Protein AF-0000000077156969 (afdb_homodimer)

Secondary structure (DSSP, 8-state):
--HHHHHHHT-EEEEE--SHHHHHHHHHHHHHT-SEEEEE-S-HHHHHHHHHHHT-EEES-HHHHHTT--SEEEE-S-HHHHHHHHHHHHHTT-EEEEESS--S-HHHHHHHHHHHHHTT--EEEE-GGGG-HHHHHHHHHHHTT-S--SEEEEEEE--GGGT-TTS-GGG-GGGSTT--HHHHTTHHHHHHHHHHT--EEEEEEEEEE-TTT-SSSEEEEEEEEEETTS-EEEEEEES--SS-EEEEEEEETTEEEEEEEEEEEETTEEEEEEEEEEEETTTTS--EEEEEEEETTHHHHHHHHHHHHHHHHT---TTBHHHHHHHHHHHHHHHHHHHHTS-EE---/--HHHHHHHT-EEEEE--SHHHHHHHHHHHHHT-SEEEEE-S-HHHHHHHHHHHT-EEES-HHHHHTT--SEEEE-S-GGGHHHHHHHHHHTT-EEEEESS--S-HHHHHHHHHHHHHTT--EEEE-GGGG-HHHHHHHHHHHTT-S--SEEEEEEE--GGGT-TTS-GGG-GGGSTT--HHHHTTHHHHHHHHHHT--EEEEEEEEEE-TTT-SSSEEEEEEEEEETTS-EEEEEEES--SS-EEEEEEEETTEEEEEEEEEEEETTEEEEEEEEEEEETTTTS--EEEEEEEETTHHHHHHHHHHHHHHHHT---TTBHHHHHHHHHHHHHHHHHHHHTS-EE---

InterPro domains:
  IPR000683 Gfo/Idh/MocA-like oxidoreductase, N-terminal [PF01408] (12-127)
  IPR004104 Gfo/Idh/MocA-like oxidoreductase, C-terminal [PF02894] (158-342)
  IPR036291 NAD(P)-binding domain superfamily [SSF51735] (11-161)
  IPR051450 Gfo/Idh/MocA Oxidoreductases [PTHR43377] (8-342)

Nearest PDB structures (foldseek):
  2glx-assembly6_F  TM=8.722E-01  e=3.623E-25  Ensifer adhaerens
  3cea-assembly1_D  TM=8.019E-01  e=9.773E-25  Lactiplantibacillus plantarum WCFS1
  4hkt-assembly1_D  TM=8.150E-01  e=2.034E-23  Sinorhizobium meliloti 1021
  4n54-assembly1_C  TM=7.769E-01  e=1.043E-22  Lacticaseibacillus casei BL23
  3q2k-assembly2_L  TM=8.169E-01  e=1.821E-21  Bordetella pertussis Tohama I

Solvent-accessible surface area (backbone atoms only — not comparable to full-atom values): 35632 Å² total; per-residue (Å²): 128,60,73,64,51,56,54,43,29,66,37,30,34,32,37,36,24,64,46,76,67,24,47,50,51,51,54,47,42,51,72,61,45,39,65,46,45,35,37,26,27,84,52,60,67,54,34,52,51,48,22,67,73,69,72,42,48,64,32,70,37,68,69,65,53,46,69,74,50,28,55,34,34,36,42,42,63,59,42,88,50,36,59,66,53,49,52,57,37,47,75,47,67,20,25,35,39,30,41,63,43,69,50,89,48,68,69,62,48,51,52,51,49,52,53,31,54,74,70,72,38,54,44,34,42,54,63,40,65,76,50,29,67,50,52,47,51,50,38,54,56,50,62,70,65,76,62,81,45,55,35,37,37,39,38,38,27,30,27,50,68,66,76,44,77,90,50,69,49,86,68,40,67,50,44,31,78,94,30,18,44,60,57,68,53,40,61,57,56,42,47,52,35,60,65,63,70,56,51,67,39,34,26,34,25,46,64,41,66,41,63,92,76,17,84,59,10,37,40,30,37,44,37,41,37,35,31,70,88,62,28,37,32,44,34,41,40,30,43,30,34,48,57,82,41,36,37,37,39,36,33,39,82,40,27,36,40,34,41,40,47,47,79,43,78,54,89,95,39,55,30,32,39,24,39,35,35,35,37,23,51,92,65,70,51,53,61,49,69,48,79,38,74,44,53,59,63,50,21,53,45,50,47,51,50,49,47,53,46,18,61,77,68,69,48,80,48,95,44,25,51,69,62,49,46,54,42,47,48,51,34,51,33,30,53,50,5,36,74,69,66,39,68,28,73,61,84,131,129,61,73,66,51,55,52,43,29,67,37,32,36,33,36,36,24,65,47,76,68,24,46,50,51,52,53,45,42,51,73,62,44,38,64,45,44,35,38,23,27,84,50,61,66,54,33,53,52,48,23,67,74,67,72,42,48,64,31,69,37,68,69,67,53,48,68,73,50,28,55,33,32,37,41,43,61,62,43,87,49,36,60,65,52,49,52,56,37,47,75,48,66,20,24,35,39,31,40,63,43,70,48,89,46,68,67,62,48,52,53,51,49,52,53,31,52,75,68,73,39,53,44,33,43,54,62,40,64,76,49,29,67,51,51,47,51,51,39,56,55,50,60,72,66,77,62,82,46,56,34,38,37,40,37,39,26,30,26,51,69,66,76,43,77,92,50,69,51,85,70,39,67,51,45,32,79,94,32,17,44,62,55,66,52,41,60,58,54,42,47,52,37,60,63,62,69,57,51,68,41,34,25,34,24,45,65,40,66,42,64,93,76,18,84,59,11,38,40,31,38,45,36,43,35,34,32,71,87,62,27,37,33,42,34,42,40,30,42,30,33,48,57,79,42,36,37,38,39,36,33,40,82,40,25,35,41,35,39,41,47,48,78,42,77,54,89,93,40,54,29,33,38,25,38,35,33,36,38,22,50,94,63,73,48,54,61,48,67,48,77,40,72,45,54,60,62,49,21,53,46,51,46,52,50,50,47,51,46,17,62,76,67,69,48,80,48,93,46,25,50,69,60,49,46,54,40,48,50,52,35,51,34,30,54,50,6,38,74,70,65,38,68,29,72,61,85,130

Foldseek 3Di:
DPPLLVVLQPFAEEEEDLPPVSLLVLVLSVVSNHNHYEYEDCDPVSQVVSCVVRVYHYDNDLLVRCVVLGQEYEYDDDQQCQLVSLVSNVVSVHAYEYEPPSHQDLVSLVVSVVSCVVSLHFYFYDLLVVLPPQLVVVLVVLVVVVAAFQEKEKEWEAAQCPVDVVDDSLPPCQQDASHEFLRVVLSRLLSVCVSRVFAWFKKAKAFADDVVRHPHYTFWMWMWTATPRNHIYTYITGNRDHDTWTKMWTHHVQKIKIWTWDWDDDPPFIKIWIWIFIAHVVVPRPRPTDIDIDGPSSSVSVQVVQVSVCSVVVHHGPGTSVSSSSSSQRSVQNVVNNVVVDMDTGDD/DPPLLVVLQPFAEEEEDLPPVSLLVLVLSVVSNHNHYEYEDCDPVSQVVSCVVRVYHYDNDLLVRCVVLGQEYEYDDDQQCQLVSLVSNVVSVHAYEYEPPSHQDLVSLVVSQVSCVVSLHFYFYDLLVVLPPQLVVVLVVLVVVVAAFQEKEKEWEAAQCPVDVVDDSLPPCQQDASHEFLRVVLSRLLSVCVSRVFAWFKKAKAFADDVVRHPHYTFWMWMWTATPRNHIYTYITGNRDHDTWTKMWTHHVQKIKIWTWDWDDDPPFIKIWIWIFIAHVVVVGPRPTDIDIDGPSVSVSVQVVQVSVCSVVVHHGPGTSVSSSSSSQNSVQNVVNNVVVDMGTGDD

Sequence (696 aa):
MNDFSKKIKKLTVVVIGCGSIGERHIYNLKNFGVNSLHIVDFDKNKVKKLEAKYNVKGHFSTDKSLSVNPDLSIICTDPASHITLAEKCLKKSSHIFIEKPISHDPNKVKLLLKNADSKKLKIFVGYNFRYNSGLNELKNILKKQNKSPYLISSNFGHHIKYWHPNSNFKNHYILKKNNGIILDDSHEYDLIKWLLEDKVESVYCQSIKTPKLSKYSESLASIVLKFKKGTIANLTLDFLRPSYQRNCKILFEDKEFNWDFNIKKKNKNYQNIANITITSQKLDTQRKIQKISEKVNEMYQKEMYDFISSIIKDTKPTIDGWDALETLKIGNAALESAKKGKVQYIRYMNDFSKKIKKLTVVVIGCGSIGERHIYNLKNFGVNSLHIVDFDKNKVKKLEAKYNVKGHFSTDKSLSVNPDLSIICTDPASHITLAEKCLKKSSHIFIEKPISHDPNKVKLLLKNADSKKLKIFVGYNFRYNSGLNELKNILKKQNKSPYLISSNFGHHIKYWHPNSNFKNHYILKKNNGIILDDSHEYDLIKWLLEDKVESVYCQSIKTPKLSKYSESLASIVLKFKKGTIANLTLDFLRPSYQRNCKILFEDKEFNWDFNIKKKNKNYQNIANITITSQKLDTQRKIQKISEKVNEMYQKEMYDFISSIIKDTKPTIDGWDALETLKIGNAALESAKKGKVQYIRY

Structure (mmCIF, N/CA/C/O backbone):
data_AF-0000000077156969-model_v1
#
loop_
_entity.id
_entity.type
_entity.pdbx_description
1 polymer 'Oxidoreductase domain protein'
#
loop_
_atom_site.group_PDB
_atom_site.id
_atom_site.type_symbol
_atom_site.label_atom_id
_atom_site.label_alt_id
_atom_site.label_comp_id
_atom_site.label_asym_id
_atom_site.label_entity_id
_atom_site.label_seq_id
_atom_site.pdbx_PDB_ins_code
_atom_site.Cartn_x
_atom_site.Cartn_y
_atom_site.Cartn_z
_atom_site.occupancy
_atom_site.B_iso_or_equiv
_atom_site.auth_seq_id
_atom_site.auth_comp_id
_atom_site.auth_asym_id
_atom_site.auth_atom_id
_atom_site.pdbx_PDB_model_num
ATOM 1 N N . MET A 1 1 ? -15.031 48.688 6.078 1 56.66 1 MET A N 1
ATOM 2 C CA . MET A 1 1 ? -14.422 47.438 6.555 1 56.66 1 MET A CA 1
ATOM 3 C C . MET A 1 1 ? -15.398 46.656 7.434 1 56.66 1 MET A C 1
ATOM 5 O O . MET A 1 1 ? -16.047 47.25 8.312 1 56.66 1 MET A O 1
ATOM 9 N N . ASN A 1 2 ? -15.766 45.344 7.016 1 78.88 2 ASN A N 1
ATOM 10 C CA . ASN A 1 2 ? -16.719 44.531 7.766 1 78.88 2 ASN A CA 1
ATOM 11 C C . ASN A 1 2 ? -16.25 44.281 9.203 1 78.88 2 ASN A C 1
ATOM 13 O O . ASN A 1 2 ? -15.07 44.5 9.516 1 78.88 2 ASN A O 1
ATOM 17 N N . ASP A 1 3 ? -17.078 44.375 10.156 1 88.31 3 ASP A N 1
ATOM 18 C CA . ASP A 1 3 ? -16.859 44.188 11.586 1 88.31 3 ASP A CA 1
ATOM 19 C C . ASP A 1 3 ? -15.828 43.094 11.859 1 88.31 3 ASP A C 1
ATOM 21 O O . ASP A 1 3 ? -14.969 43.25 12.727 1 88.31 3 ASP A O 1
ATOM 25 N N . PHE A 1 4 ? -15.758 42.219 11.078 1 89.62 4 PHE A N 1
ATOM 26 C CA . PHE A 1 4 ? -14.812 41.125 11.242 1 89.62 4 PHE A CA 1
ATOM 27 C C . PHE A 1 4 ? -13.391 41.562 10.922 1 89.62 4 PHE A C 1
ATOM 29 O O . PHE A 1 4 ? -12.453 41.25 11.664 1 89.62 4 PHE A O 1
ATOM 36 N N . SER A 1 5 ? -13.211 42.312 9.938 1 90.81 5 SER A N 1
ATOM 37 C CA . SER A 1 5 ? -11.906 42.812 9.547 1 90.81 5 SER A CA 1
ATOM 38 C C . SER A 1 5 ? -11.336 43.75 10.609 1 90.81 5 SER A C 1
ATOM 40 O O . SER A 1 5 ? -10.125 43.781 10.852 1 90.81 5 SER A O 1
ATOM 42 N N . LYS A 1 6 ? -12.18 44.531 11.188 1 93.69 6 LYS A N 1
ATOM 43 C CA . LYS A 1 6 ? -11.742 45.438 12.25 1 93.69 6 LYS A CA 1
ATOM 44 C C . LYS A 1 6 ? -11.258 44.656 13.469 1 93.69 6 LYS A C 1
ATOM 46 O O . LYS A 1 6 ? -10.281 45.031 14.109 1 93.69 6 LYS A O 1
ATOM 51 N N . LYS A 1 7 ? -11.961 43.625 13.688 1 94.75 7 LYS A N 1
ATOM 52 C CA . LYS A 1 7 ? -11.586 42.812 14.836 1 94.75 7 LYS A CA 1
ATOM 53 C C . LYS A 1 7 ? -10.234 42.125 14.609 1 94.75 7 LYS A C 1
ATOM 55 O O . LYS A 1 7 ? -9.445 41.969 15.547 1 94.75 7 LYS A O 1
ATOM 60 N N . ILE A 1 8 ? -9.977 41.688 13.438 1 95.81 8 ILE A N 1
ATOM 61 C CA . ILE A 1 8 ? -8.688 41.094 13.109 1 95.81 8 ILE A CA 1
ATOM 62 C C . ILE A 1 8 ? -7.574 42.125 13.297 1 95.81 8 ILE A C 1
ATOM 64 O O . ILE A 1 8 ? -6.516 41.812 13.844 1 95.81 8 ILE A O 1
ATOM 68 N N . LYS A 1 9 ? -7.824 43.281 12.875 1 94.62 9 LYS A N 1
ATOM 69 C CA . LYS A 1 9 ? -6.84 44.375 12.938 1 94.62 9 LYS A CA 1
ATOM 70 C C . LYS A 1 9 ? -6.445 44.656 14.383 1 94.62 9 LYS A C 1
ATOM 72 O O . LYS A 1 9 ? -5.328 45.094 14.648 1 94.62 9 LYS A O 1
ATOM 77 N N . LYS A 1 10 ? -7.309 44.344 15.266 1 95.62 10 LYS A N 1
ATOM 78 C CA . LYS A 1 10 ? -7.109 44.719 16.672 1 95.62 10 LYS A CA 1
ATOM 79 C C . LYS A 1 10 ? -6.371 43.594 17.422 1 95.62 10 LYS A C 1
ATOM 81 O O . LYS A 1 10 ? -5.957 43.781 18.562 1 95.62 10 LYS A O 1
ATOM 86 N N . LEU A 1 11 ? -6.223 42.5 16.812 1 97.56 11 LEU A N 1
ATOM 87 C CA . LEU A 1 11 ? -5.551 41.375 17.469 1 97.56 11 LEU A CA 1
ATOM 88 C C . LEU A 1 11 ? -4.07 41.688 17.672 1 97.56 11 LEU A C 1
ATOM 90 O O . LEU A 1 11 ? -3.428 42.281 16.797 1 97.56 11 LEU A O 1
ATOM 94 N N . THR A 1 12 ? -3.59 41.344 18.797 1 98.44 12 THR A N 1
ATOM 95 C CA . THR A 1 12 ? -2.152 41.25 19.031 1 98.44 12 THR A CA 1
ATOM 96 C C . THR A 1 12 ? -1.661 39.812 18.891 1 98.44 12 THR A C 1
ATOM 98 O O . THR A 1 12 ? -2.137 38.906 19.578 1 98.44 12 THR A O 1
ATOM 101 N N . VAL A 1 13 ? -0.73 39.625 17.953 1 98.75 13 VAL A N 1
ATOM 102 C CA . VAL A 1 13 ? -0.31 38.25 17.641 1 98.75 13 VAL A CA 1
ATOM 103 C C . VAL A 1 13 ? 1.2 38.125 17.828 1 98.75 13 VAL A C 1
ATOM 105 O O . VAL A 1 13 ? 1.954 39.031 17.484 1 98.75 13 VAL A O 1
ATOM 108 N N . VAL A 1 14 ? 1.642 37 18.375 1 98.81 14 VAL A N 1
ATOM 109 C CA . VAL A 1 14 ? 3.057 36.656 18.469 1 98.81 14 VAL A CA 1
ATOM 110 C C . VAL A 1 14 ? 3.332 35.375 17.672 1 98.81 14 VAL A C 1
ATOM 112 O O . VAL A 1 14 ? 2.66 34.375 17.875 1 98.81 14 VAL A O 1
ATOM 115 N N . VAL A 1 15 ? 4.266 35.438 16.781 1 98.81 15 VAL A N 1
ATOM 116 C CA . VAL A 1 15 ? 4.73 34.25 16.062 1 98.81 15 VAL A CA 1
ATOM 117 C C . VAL A 1 15 ? 6.062 33.781 16.641 1 98.81 15 VAL A C 1
ATOM 119 O O . VAL A 1 15 ? 7.051 34.5 16.625 1 98.81 15 VAL A O 1
ATOM 122 N N . ILE A 1 16 ? 6.02 32.594 17.156 1 98.69 16 ILE A N 1
ATOM 123 C CA . ILE A 1 16 ? 7.199 32 17.781 1 98.69 16 ILE A CA 1
ATOM 124 C C . ILE A 1 16 ? 7.871 31.016 16.812 1 98.69 16 ILE A C 1
ATOM 126 O O . ILE A 1 16 ? 7.332 29.953 16.531 1 98.69 16 ILE A O 1
ATOM 130 N N . GLY A 1 17 ? 9.078 31.297 16.391 1 97.25 17 GLY A N 1
ATOM 131 C CA . GLY A 1 17 ? 9.766 30.562 15.352 1 97.25 17 GLY A CA 1
ATOM 132 C C . GLY A 1 17 ? 9.719 31.25 13.992 1 97.25 17 GLY A C 1
ATOM 133 O O . GLY A 1 17 ? 8.648 31.375 13.406 1 97.25 17 GLY A O 1
ATOM 134 N N . CYS A 1 18 ? 10.883 31.625 13.492 1 95.19 18 CYS A N 1
ATOM 135 C CA . CYS A 1 18 ? 10.961 32.406 12.266 1 95.19 18 CYS A CA 1
ATOM 136 C C . CYS A 1 18 ? 11.555 31.578 11.125 1 95.19 18 CYS A C 1
ATOM 138 O O . CYS A 1 18 ? 12.312 32.094 10.305 1 95.19 18 CYS A O 1
ATOM 140 N N . GLY A 1 19 ? 11.273 30.266 11.141 1 91.06 19 GLY A N 1
ATOM 141 C CA . GLY A 1 19 ? 11.609 29.438 9.992 1 91.06 19 GLY A CA 1
ATOM 142 C C . GLY A 1 19 ? 10.68 29.656 8.812 1 91.06 19 GLY A C 1
ATOM 143 O O . GLY A 1 19 ? 9.953 30.641 8.758 1 91.06 19 GLY A O 1
ATOM 144 N N . SER A 1 20 ? 10.758 28.75 7.828 1 90.56 20 SER A N 1
ATOM 145 C CA . SER A 1 20 ? 9.984 28.859 6.602 1 90.56 20 SER A CA 1
ATOM 146 C C . SER A 1 20 ? 8.492 28.969 6.902 1 90.56 20 SER A C 1
ATOM 148 O O . SER A 1 20 ? 7.805 29.844 6.367 1 90.56 20 SER A O 1
ATOM 150 N N . ILE A 1 21 ? 7.992 28.125 7.766 1 94.69 21 ILE A N 1
ATOM 151 C CA . ILE A 1 21 ? 6.562 28.125 8.062 1 94.69 21 ILE A CA 1
ATOM 152 C C . ILE A 1 21 ? 6.207 29.344 8.906 1 94.69 21 ILE A C 1
ATOM 154 O O . ILE A 1 21 ? 5.121 29.906 8.766 1 94.69 21 ILE A O 1
ATOM 158 N N . GLY A 1 22 ? 7.094 29.719 9.812 1 97.25 22 GLY A N 1
ATOM 159 C CA . GLY A 1 22 ? 6.879 30.953 10.562 1 97.25 22 GLY A CA 1
ATOM 160 C C . GLY A 1 22 ? 6.723 32.156 9.672 1 97.25 22 GLY A C 1
ATOM 161 O O . GLY A 1 22 ? 5.801 32.969 9.859 1 97.25 22 GLY A O 1
ATOM 162 N N . GLU A 1 23 ? 7.602 32.25 8.734 1 97.25 23 GLU A N 1
ATOM 163 C CA . GLU A 1 23 ? 7.535 33.375 7.801 1 97.25 23 GLU A CA 1
ATOM 164 C C . GLU A 1 23 ? 6.227 33.375 7.02 1 97.25 23 GLU A C 1
ATOM 166 O O . GLU A 1 23 ? 5.645 34.438 6.754 1 97.25 23 GLU A O 1
ATOM 171 N N . ARG A 1 24 ? 5.797 32.188 6.652 1 97.12 24 ARG A N 1
ATOM 172 C CA . ARG A 1 24 ? 4.531 32.094 5.934 1 97.12 24 ARG A CA 1
ATOM 173 C C . ARG A 1 24 ? 3.377 32.625 6.777 1 97.12 24 ARG A C 1
ATOM 175 O O . ARG A 1 24 ? 2.502 33.312 6.266 1 97.12 24 ARG A O 1
ATOM 182 N N . HIS A 1 25 ? 3.35 32.312 8.023 1 98.56 25 HIS A N 1
ATOM 183 C CA . HIS A 1 25 ? 2.289 32.781 8.906 1 98.56 25 HIS A CA 1
ATOM 184 C C . HIS A 1 25 ? 2.377 34.312 9.094 1 98.56 25 HIS A C 1
ATOM 186 O O . HIS A 1 25 ? 1.353 35 9.156 1 98.56 25 HIS A O 1
ATOM 192 N N . ILE A 1 26 ? 3.592 34.844 9.188 1 98.44 26 ILE A N 1
ATOM 193 C CA . ILE A 1 26 ? 3.793 36.281 9.281 1 98.44 26 ILE A CA 1
ATOM 194 C C . ILE A 1 26 ? 3.205 36.969 8.047 1 98.44 26 ILE A C 1
ATOM 196 O O . ILE A 1 26 ? 2.42 37.906 8.164 1 98.44 26 ILE A O 1
ATOM 200 N N . TYR A 1 27 ? 3.533 36.406 6.906 1 97.94 27 TYR A N 1
ATOM 201 C CA . TYR A 1 27 ? 3.031 36.938 5.637 1 97.94 27 TYR A CA 1
ATOM 202 C C . TYR A 1 27 ? 1.508 36.938 5.609 1 97.94 27 TYR A C 1
ATOM 204 O O . TYR A 1 27 ? 0.884 37.938 5.254 1 97.94 27 TYR A O 1
ATOM 212 N N . ASN A 1 28 ? 0.909 35.844 5.988 1 98.12 28 ASN A N 1
ATOM 213 C CA . ASN A 1 28 ? -0.542 35.688 5.953 1 98.12 28 ASN A CA 1
ATOM 214 C C . ASN A 1 28 ? -1.224 36.625 6.938 1 98.12 28 ASN A C 1
ATOM 216 O O . ASN A 1 28 ? -2.23 37.25 6.602 1 98.12 28 ASN A O 1
ATOM 220 N N . LEU A 1 29 ? -0.721 36.781 8.117 1 98.25 29 LEU A N 1
ATOM 221 C CA . LEU A 1 29 ? -1.301 37.656 9.141 1 98.25 29 LEU A CA 1
ATOM 222 C C . LEU A 1 29 ? -1.247 39.125 8.727 1 98.25 29 LEU A C 1
ATOM 224 O O . LEU A 1 29 ? -2.201 39.844 8.953 1 98.25 29 LEU A O 1
ATOM 228 N N . LYS A 1 30 ? -0.107 39.469 8.133 1 97.44 30 LYS A N 1
ATOM 229 C CA . LYS A 1 30 ? -0.001 40.812 7.598 1 97.44 30 LYS A CA 1
ATOM 230 C C . LYS A 1 30 ? -1.06 41.062 6.531 1 97.44 30 LYS A C 1
ATOM 232 O O . LYS A 1 30 ? -1.683 42.125 6.508 1 97.44 30 LYS A O 1
ATOM 237 N N . ASN A 1 31 ? -1.252 40.125 5.738 1 96.19 31 ASN A N 1
ATOM 238 C CA . ASN A 1 31 ? -2.225 40.25 4.656 1 96.19 31 ASN A CA 1
ATOM 239 C C . ASN A 1 31 ? -3.652 40.281 5.191 1 96.19 31 ASN A C 1
ATOM 241 O O . ASN A 1 31 ? -4.539 40.875 4.555 1 96.19 31 ASN A O 1
ATOM 245 N N . PHE A 1 32 ? -3.891 39.656 6.363 1 96.94 32 PHE A N 1
ATOM 246 C CA . PHE A 1 32 ? -5.203 39.688 6.992 1 96.94 32 PHE A CA 1
ATOM 247 C C . PHE A 1 32 ? -5.449 41.062 7.637 1 96.94 32 PHE A C 1
ATOM 249 O O . PHE A 1 32 ? -6.582 41.375 8.008 1 96.94 32 PHE A O 1
ATOM 256 N N . GLY A 1 33 ? -4.316 41.844 7.844 1 95.31 33 GLY A N 1
ATOM 257 C CA . GLY A 1 33 ? -4.445 43.219 8.352 1 95.31 33 GLY A CA 1
ATOM 258 C C . GLY A 1 33 ? -4.105 43.312 9.828 1 95.31 33 GLY A C 1
ATOM 259 O O . GLY A 1 33 ? -4.414 44.344 10.461 1 95.31 33 GLY A O 1
ATOM 260 N N . VAL A 1 34 ? -3.488 42.312 10.352 1 96.62 34 VAL A N 1
ATOM 261 C CA . VAL A 1 34 ? -3.1 42.375 11.758 1 96.62 34 VAL A CA 1
ATOM 262 C C . VAL A 1 34 ? -2.102 43.5 11.969 1 96.62 34 VAL A C 1
ATOM 264 O O . VAL A 1 34 ? -1.055 43.562 11.312 1 96.62 34 VAL A O 1
ATOM 267 N N . ASN A 1 35 ? -2.377 44.344 12.867 1 94.12 35 ASN A N 1
ATOM 268 C CA . ASN A 1 35 ? -1.542 45.531 13.07 1 94.12 35 ASN A CA 1
ATOM 269 C C . ASN A 1 35 ? -0.434 45.25 14.086 1 94.12 35 ASN A C 1
ATOM 271 O O . ASN A 1 35 ? 0.709 45.656 13.883 1 94.12 35 ASN A O 1
ATOM 275 N N . SER A 1 36 ? -0.787 44.625 15.18 1 97.62 36 SER A N 1
ATOM 276 C CA . SER A 1 36 ? 0.176 44.344 16.234 1 97.62 36 SER A CA 1
ATOM 277 C C . SER A 1 36 ? 0.728 42.906 16.094 1 97.62 36 SER A C 1
ATOM 279 O O . SER A 1 36 ? 0.247 42 16.75 1 97.62 36 SER A O 1
ATOM 281 N N . LEU A 1 37 ? 1.746 42.812 15.305 1 98.38 37 LEU A N 1
ATOM 282 C CA . LEU A 1 37 ? 2.377 41.531 15.031 1 98.38 37 LEU A CA 1
ATOM 283 C C . LEU A 1 37 ? 3.807 41.5 15.57 1 98.38 37 LEU A C 1
ATOM 285 O O . LEU A 1 37 ? 4.625 42.344 15.211 1 98.38 37 LEU A O 1
ATOM 289 N N . HIS A 1 38 ? 4.062 40.562 16.438 1 98.62 38 HIS A N 1
ATOM 290 C CA . HIS A 1 38 ? 5.375 40.344 17.047 1 98.62 38 HIS A CA 1
ATOM 291 C C . HIS A 1 38 ? 5.957 39 16.641 1 98.62 38 HIS A C 1
ATOM 293 O O . HIS A 1 38 ? 5.223 38.031 16.453 1 98.62 38 HIS A O 1
ATOM 299 N N . ILE A 1 39 ? 7.316 38.969 16.469 1 98.69 39 ILE A N 1
ATOM 300 C CA . ILE A 1 39 ? 7.98 37.719 16.094 1 98.69 39 ILE A CA 1
ATOM 301 C C . ILE A 1 39 ? 9.141 37.469 17.047 1 98.69 39 ILE A C 1
ATOM 303 O O . ILE A 1 39 ? 9.742 38.375 17.578 1 98.69 39 ILE A O 1
ATOM 307 N N . VAL A 1 40 ? 9.414 36.219 17.281 1 98.44 40 VAL A N 1
ATOM 308 C CA . VAL A 1 40 ? 10.516 35.875 18.188 1 98.44 40 VAL A CA 1
ATOM 309 C C . VAL A 1 40 ? 11.242 34.625 17.688 1 98.44 40 VAL A C 1
ATOM 311 O O . VAL A 1 40 ? 10.617 33.719 17.156 1 98.44 40 VAL A O 1
ATOM 314 N N . ASP A 1 41 ? 12.492 34.625 17.703 1 97.38 41 ASP A N 1
ATOM 315 C CA . ASP A 1 41 ? 13.406 33.531 17.406 1 97.38 41 ASP A CA 1
ATOM 316 C C . ASP A 1 41 ? 14.734 33.688 18.141 1 97.38 41 ASP A C 1
ATOM 318 O O . ASP A 1 41 ? 15.109 34.812 18.5 1 97.38 41 ASP A O 1
ATOM 322 N N . PHE A 1 42 ? 15.367 32.562 18.359 1 94.69 42 PHE A N 1
ATOM 323 C CA . PHE A 1 42 ? 16.688 32.656 18.984 1 94.69 42 PHE A CA 1
ATOM 324 C C . PHE A 1 42 ? 17.719 33.156 17.984 1 94.69 42 PHE A C 1
ATOM 326 O O . PHE A 1 42 ? 18.75 33.719 18.391 1 94.69 42 PHE A O 1
ATOM 333 N N . ASP A 1 43 ? 17.484 32.938 16.672 1 94.75 43 ASP A N 1
ATOM 334 C CA . ASP A 1 43 ? 18.359 33.406 15.617 1 94.75 43 ASP A CA 1
ATOM 335 C C . ASP A 1 43 ? 18.109 34.906 15.328 1 94.75 43 ASP A C 1
ATOM 337 O O . ASP A 1 43 ? 17.203 35.25 14.562 1 94.75 43 ASP A O 1
ATOM 341 N N . LYS A 1 44 ? 19 35.719 15.734 1 95.75 44 LYS A N 1
ATOM 342 C CA . LYS A 1 44 ? 18.828 37.156 15.617 1 95.75 44 LYS A CA 1
ATOM 343 C C . LYS A 1 44 ? 18.797 37.594 14.156 1 95.75 44 LYS A C 1
ATOM 345 O O . LYS A 1 44 ? 18.078 38.531 13.797 1 95.75 44 LYS A O 1
ATOM 350 N N . ASN A 1 45 ? 19.562 36.906 13.414 1 95.69 45 ASN A N 1
ATOM 351 C CA . ASN A 1 45 ? 19.609 37.25 12 1 95.69 45 ASN A CA 1
ATOM 352 C C . ASN A 1 45 ? 18.281 37 11.305 1 95.69 45 ASN A C 1
ATOM 354 O O . ASN A 1 45 ? 17.844 37.812 10.477 1 95.69 45 ASN A O 1
ATOM 358 N N . LYS A 1 46 ? 17.641 35.906 11.617 1 94.12 46 LYS A N 1
ATOM 359 C CA . LYS A 1 46 ? 16.328 35.594 11.055 1 94.12 46 LYS A CA 1
ATOM 360 C C . LYS A 1 46 ? 15.297 36.656 11.461 1 94.12 46 LYS A C 1
ATOM 362 O O . LYS A 1 46 ? 14.492 37.094 10.633 1 94.12 46 LYS A O 1
ATOM 367 N N . VAL A 1 47 ? 15.398 37.062 12.703 1 97.62 47 VAL A N 1
ATOM 368 C CA . VAL A 1 47 ? 14.438 38.031 13.25 1 97.62 47 VAL A CA 1
ATOM 369 C C . VAL A 1 47 ? 14.602 39.375 12.555 1 97.62 47 VAL A C 1
ATOM 371 O O . VAL A 1 47 ? 13.617 39.969 12.086 1 97.62 47 VAL A O 1
ATOM 374 N N . LYS A 1 48 ? 15.797 39.781 12.453 1 97.56 48 LYS A N 1
ATOM 375 C CA . LYS A 1 48 ? 16.062 41.094 11.852 1 97.56 48 LYS A CA 1
ATOM 376 C C . LYS A 1 48 ? 15.641 41.125 10.391 1 97.56 48 LYS A C 1
ATOM 378 O O . LYS A 1 48 ? 15.094 42.125 9.914 1 97.56 48 LYS A O 1
ATOM 383 N N . LYS A 1 49 ? 15.914 40.094 9.742 1 97.31 49 LYS A N 1
ATOM 384 C CA . LYS A 1 49 ? 15.531 40 8.336 1 97.31 49 LYS A CA 1
ATOM 385 C C . LYS A 1 49 ? 14.023 40.125 8.164 1 97.31 49 LYS A C 1
ATOM 387 O O . LYS A 1 49 ? 13.539 40.875 7.312 1 97.31 49 LYS A O 1
ATOM 392 N N . LEU A 1 50 ? 13.289 39.406 8.969 1 97.81 50 LEU A N 1
ATOM 393 C CA . LEU A 1 50 ? 11.836 39.406 8.844 1 97.81 50 LEU A CA 1
ATOM 394 C C . LEU A 1 50 ? 11.227 40.688 9.367 1 97.81 50 LEU A C 1
ATOM 396 O O . LEU A 1 50 ? 10.211 41.156 8.844 1 97.81 50 LEU A O 1
ATOM 400 N N . GLU A 1 51 ? 11.82 41.281 10.359 1 97.38 51 GLU A N 1
ATOM 401 C CA . GLU A 1 51 ? 11.398 42.594 10.828 1 97.38 51 GLU A CA 1
ATOM 402 C C . GLU A 1 51 ? 11.414 43.625 9.695 1 97.38 51 GLU A C 1
ATOM 404 O O . GLU A 1 51 ? 10.445 44.375 9.508 1 97.38 51 GLU A O 1
ATOM 409 N N . ALA A 1 52 ? 12.531 43.562 9.016 1 97.38 52 ALA A N 1
ATOM 410 C CA . ALA A 1 52 ? 12.719 44.531 7.918 1 97.38 52 ALA A CA 1
ATOM 411 C C . ALA A 1 52 ? 11.766 44.219 6.762 1 97.38 52 ALA A C 1
ATOM 413 O O . ALA A 1 52 ? 11.18 45.125 6.18 1 97.38 52 ALA A O 1
ATOM 414 N N . LYS A 1 53 ? 11.641 43 6.473 1 97.56 53 LYS A N 1
ATOM 415 C CA . LYS A 1 53 ? 10.875 42.562 5.305 1 97.56 53 LYS A CA 1
ATOM 416 C C . LYS A 1 53 ? 9.383 42.844 5.496 1 97.56 53 LYS A C 1
ATOM 418 O O . LYS A 1 53 ? 8.688 43.219 4.551 1 97.56 53 LYS A O 1
ATOM 423 N N . TYR A 1 54 ? 8.883 42.656 6.746 1 97.81 54 TYR A N 1
ATOM 424 C CA . TYR A 1 54 ? 7.438 42.656 6.934 1 97.81 54 TYR A CA 1
ATOM 425 C C . TYR A 1 54 ? 7.02 43.812 7.832 1 97.81 54 TYR A C 1
ATOM 427 O O . TYR A 1 54 ? 5.824 44.031 8.062 1 97.81 54 TYR A O 1
ATOM 435 N N . ASN A 1 55 ? 7.93 44.594 8.344 1 96.75 55 ASN A N 1
ATOM 436 C CA . ASN A 1 55 ? 7.656 45.688 9.258 1 96.75 55 ASN A CA 1
ATOM 437 C C . ASN A 1 55 ? 6.902 45.219 10.5 1 96.75 55 ASN A C 1
ATOM 439 O O . ASN A 1 55 ? 5.82 45.75 10.797 1 96.75 55 ASN A O 1
ATOM 443 N N . VAL A 1 56 ? 7.492 44.281 11.211 1 97.81 56 VAL A N 1
ATOM 444 C CA . VAL A 1 56 ? 6.957 43.719 12.453 1 97.81 56 VAL A CA 1
ATOM 445 C C . VAL A 1 56 ? 7.973 43.906 13.578 1 97.81 56 VAL A C 1
ATOM 447 O O . VAL A 1 56 ? 9.125 44.281 13.336 1 97.81 56 VAL A O 1
ATOM 450 N N . LYS A 1 57 ? 7.551 43.781 14.766 1 97.75 57 LYS A N 1
ATOM 451 C CA . LYS A 1 57 ? 8.453 43.938 15.898 1 97.75 57 LYS A CA 1
ATOM 452 C C . LYS A 1 57 ? 9.109 42.625 16.281 1 97.75 57 LYS A C 1
ATOM 454 O O . LYS A 1 57 ? 8.414 41.625 16.562 1 97.75 57 LYS A O 1
ATOM 459 N N . GLY A 1 58 ? 10.43 42.594 16.375 1 98.06 58 GLY A N 1
ATOM 460 C CA . GLY A 1 58 ? 11.172 41.406 16.672 1 98.06 58 GLY A CA 1
ATOM 461 C C . GLY A 1 58 ? 11.625 41.312 18.125 1 98.06 58 GLY A C 1
ATOM 462 O O . GLY A 1 58 ? 11.867 42.344 18.75 1 98.06 58 GLY A O 1
ATOM 463 N N . HIS A 1 59 ? 11.633 40.125 18.625 1 97.88 59 HIS A N 1
ATOM 464 C CA . HIS A 1 59 ? 12.156 39.812 19.938 1 97.88 59 HIS A CA 1
ATOM 465 C C . HIS A 1 59 ? 13.156 38.656 19.891 1 97.88 59 HIS A C 1
ATOM 467 O O . HIS A 1 59 ? 13.18 37.906 18.922 1 97.88 59 HIS A O 1
ATOM 473 N N . PHE A 1 60 ? 13.953 38.531 20.969 1 96.31 60 PHE A N 1
ATOM 474 C CA . PHE A 1 60 ? 14.969 37.469 21 1 96.31 60 PHE A CA 1
ATOM 475 C C . PHE A 1 60 ? 14.75 36.531 22.188 1 96.31 60 PHE A C 1
ATOM 477 O O . PHE A 1 60 ? 15.531 35.625 22.406 1 96.31 60 PHE A O 1
ATOM 484 N N . SER A 1 61 ? 13.719 36.875 22.859 1 95.44 61 SER A N 1
ATOM 485 C CA . SER A 1 61 ? 13.281 36.062 24 1 95.44 61 SER A CA 1
ATOM 486 C C . SER A 1 61 ? 11.773 35.812 23.969 1 95.44 61 SER A C 1
ATOM 488 O O . SER A 1 61 ? 11.008 36.75 23.766 1 95.44 61 SER A O 1
ATOM 490 N N . THR A 1 62 ? 11.438 34.562 24.203 1 96.44 62 THR A N 1
ATOM 491 C CA . THR A 1 62 ? 10.016 34.219 24.203 1 96.44 62 THR A CA 1
ATOM 492 C C . THR A 1 62 ? 9.281 34.969 25.312 1 96.44 62 THR A C 1
ATOM 494 O O . THR A 1 62 ? 8.195 35.5 25.094 1 96.44 62 THR A O 1
ATOM 497 N N . ASP A 1 63 ? 9.883 35.062 26.453 1 96.12 63 ASP A N 1
ATOM 498 C CA . ASP A 1 63 ? 9.25 35.75 27.578 1 96.12 63 ASP A CA 1
ATOM 499 C C . ASP A 1 63 ? 9 37.219 27.266 1 96.12 63 ASP A C 1
ATOM 501 O O . ASP A 1 63 ? 7.934 37.75 27.562 1 96.12 63 ASP A O 1
ATOM 505 N N . LYS A 1 64 ? 9.969 37.844 26.672 1 95.88 64 LYS A N 1
ATOM 506 C CA . LYS A 1 64 ? 9.82 39.25 26.297 1 95.88 64 LYS A CA 1
ATOM 507 C C . LYS A 1 64 ? 8.719 39.406 25.266 1 95.88 64 LYS A C 1
ATOM 509 O O . LYS A 1 64 ? 7.938 40.375 25.328 1 95.88 64 LYS A O 1
ATOM 514 N N . SER A 1 65 ? 8.734 38.594 24.312 1 97.06 65 SER A N 1
ATOM 515 C CA . SER A 1 65 ? 7.73 38.688 23.266 1 97.06 65 SER A CA 1
ATOM 516 C C . SER A 1 65 ? 6.32 38.5 23.828 1 97.06 65 SER A C 1
ATOM 518 O O . SER A 1 65 ? 5.371 39.125 23.328 1 97.06 65 SER A O 1
ATOM 520 N N . LEU A 1 66 ? 6.152 37.719 24.891 1 98 66 LEU A N 1
ATOM 521 C CA . LEU A 1 66 ? 4.836 37.438 25.438 1 98 66 LEU A CA 1
ATOM 522 C C . LEU A 1 66 ? 4.398 38.5 26.422 1 98 66 LEU A C 1
ATOM 524 O O . LEU A 1 66 ? 3.232 38.531 26.828 1 98 66 LEU A O 1
ATOM 528 N N . SER A 1 67 ? 5.301 39.406 26.734 1 96.94 67 SER A N 1
ATOM 529 C CA . SER A 1 67 ? 4.977 40.469 27.672 1 96.94 67 SER A CA 1
ATOM 530 C C . SER A 1 67 ? 3.951 41.438 27.078 1 96.94 67 SER A C 1
ATOM 532 O O . SER A 1 67 ? 3.334 42.219 27.797 1 96.94 67 SER A O 1
ATOM 534 N N . VAL A 1 68 ? 3.707 41.344 25.828 1 96.94 68 VAL A N 1
ATOM 535 C CA . VAL A 1 68 ? 2.74 42.219 25.156 1 96.94 68 VAL A CA 1
ATOM 536 C C . VAL A 1 68 ? 1.329 41.656 25.375 1 96.94 68 VAL A C 1
ATOM 538 O O . VAL A 1 68 ? 0.352 42.25 24.922 1 96.94 68 VAL A O 1
ATOM 541 N N . ASN A 1 69 ? 1.174 40.531 26.047 1 96.75 69 ASN A N 1
ATOM 542 C CA . ASN A 1 69 ? -0.106 39.875 26.312 1 96.75 69 ASN A CA 1
ATOM 543 C C . ASN A 1 69 ? -0.896 39.625 25.031 1 96.75 69 ASN A C 1
ATOM 545 O O . ASN A 1 69 ? -2.004 40.156 24.875 1 96.75 69 ASN A O 1
ATOM 549 N N . PRO A 1 70 ? -0.414 38.781 24.203 1 98.56 70 PRO A N 1
ATOM 550 C CA . PRO A 1 70 ? -1.051 38.562 22.906 1 98.56 70 PRO A CA 1
ATOM 551 C C . PRO A 1 70 ? -2.408 37.875 23.016 1 98.56 70 PRO A C 1
ATOM 553 O O . PRO A 1 70 ? -2.621 37.062 23.922 1 98.56 70 PRO A O 1
ATOM 556 N N . ASP A 1 71 ? -3.314 38.188 22.031 1 98.38 71 ASP A N 1
ATOM 557 C CA . ASP A 1 71 ? -4.57 37.469 21.875 1 98.38 71 ASP A CA 1
ATOM 558 C C . ASP A 1 71 ? -4.324 36.062 21.312 1 98.38 71 ASP A C 1
ATOM 560 O O . ASP A 1 71 ? -5.059 35.125 21.625 1 98.38 71 ASP A O 1
ATOM 564 N N . LEU A 1 72 ? -3.322 35.969 20.469 1 98.69 72 LEU A N 1
ATOM 565 C CA . LEU A 1 72 ? -3.023 34.75 19.719 1 98.69 72 LEU A CA 1
ATOM 566 C C . LEU A 1 72 ? -1.519 34.531 19.594 1 98.69 72 LEU A C 1
ATOM 568 O O . LEU A 1 72 ? -0.786 35.469 19.25 1 98.69 72 LEU A O 1
ATOM 572 N N . SER A 1 73 ? -1.064 33.375 19.922 1 98.88 73 SER A N 1
ATOM 573 C CA . SER A 1 73 ? 0.322 32.969 19.703 1 98.88 73 SER A CA 1
ATOM 574 C C . SER A 1 73 ? 0.417 31.828 18.719 1 98.88 73 SER A C 1
ATOM 576 O O . SER A 1 73 ? -0.362 30.875 18.797 1 98.88 73 SER A O 1
ATOM 578 N N . ILE A 1 74 ? 1.312 31.938 17.766 1 98.81 74 ILE A N 1
ATOM 579 C CA . ILE A 1 74 ? 1.557 30.906 16.766 1 98.81 74 ILE A CA 1
ATOM 580 C C . ILE A 1 74 ? 2.908 30.25 17.031 1 98.81 74 ILE A C 1
ATOM 582 O O . ILE A 1 74 ? 3.953 30.891 16.922 1 98.81 74 ILE A O 1
ATOM 586 N N . ILE A 1 75 ? 2.875 28.984 17.312 1 98.69 75 ILE A N 1
ATOM 587 C CA . ILE A 1 75 ? 4.098 28.266 17.625 1 98.69 75 ILE A CA 1
ATOM 588 C C . ILE A 1 75 ? 4.551 27.469 16.406 1 98.69 75 ILE A C 1
ATOM 590 O O . ILE A 1 75 ? 3.891 26.5 16 1 98.69 75 ILE A O 1
ATOM 594 N N . CYS A 1 76 ? 5.715 27.828 15.883 1 97 76 CYS A N 1
ATOM 595 C CA . CYS A 1 76 ? 6.266 27.25 14.656 1 97 76 CYS A CA 1
ATOM 596 C C . CYS A 1 76 ? 7.672 26.719 14.891 1 97 76 CYS A C 1
ATOM 598 O O . CYS A 1 76 ? 8.547 26.859 14.039 1 97 76 CYS A O 1
ATOM 600 N N . THR A 1 77 ? 7.945 26.109 16.031 1 94.31 77 THR A N 1
ATOM 601 C CA . THR A 1 77 ? 9.258 25.594 16.406 1 94.31 77 THR A CA 1
ATOM 602 C C . THR A 1 77 ? 9.281 24.078 16.328 1 94.31 77 THR A C 1
ATOM 604 O O . THR A 1 77 ? 8.328 23.453 15.852 1 94.31 77 THR A O 1
ATOM 607 N N . ASP A 1 78 ? 10.391 23.484 16.734 1 89.06 78 ASP A N 1
ATOM 608 C CA . ASP A 1 78 ? 10.508 22.031 16.797 1 89.06 78 ASP A CA 1
ATOM 609 C C . ASP A 1 78 ? 9.492 21.438 17.766 1 89.06 78 ASP A C 1
ATOM 611 O O . ASP A 1 78 ? 9.258 22 18.844 1 89.06 78 ASP A O 1
ATOM 615 N N . PRO A 1 79 ? 8.992 20.312 17.406 1 89.81 79 PRO A N 1
ATOM 616 C CA . PRO A 1 79 ? 7.93 19.703 18.219 1 89.81 79 PRO A CA 1
ATOM 617 C C . PRO A 1 79 ? 8.336 19.516 19.672 1 89.81 79 PRO A C 1
ATOM 619 O O . PRO A 1 79 ? 7.488 19.594 20.562 1 89.81 79 PRO A O 1
ATOM 622 N N . ALA A 1 80 ? 9.539 19.344 19.922 1 88.38 80 ALA A N 1
ATOM 623 C CA . ALA A 1 80 ? 10.023 19.109 21.281 1 88.38 80 ALA A CA 1
ATOM 624 C C . ALA A 1 80 ? 9.781 20.312 22.172 1 88.38 80 ALA A C 1
ATOM 626 O O . ALA A 1 80 ? 9.695 20.188 23.391 1 88.38 80 ALA A O 1
ATOM 627 N N . SER A 1 81 ? 9.633 21.5 21.609 1 93.69 81 SER A N 1
ATOM 628 C CA . SER A 1 81 ? 9.492 22.734 22.375 1 93.69 81 SER A CA 1
ATOM 629 C C . SER A 1 81 ? 8.031 23.141 22.5 1 93.69 81 SER A C 1
ATOM 631 O O . SER A 1 81 ? 7.703 24.062 23.25 1 93.69 81 SER A O 1
ATOM 633 N N . HIS A 1 82 ? 7.141 22.469 21.859 1 96.56 82 HIS A N 1
ATOM 634 C CA . HIS A 1 82 ? 5.766 22.922 21.703 1 96.56 82 HIS A CA 1
ATOM 635 C C . HIS A 1 82 ? 5.066 23.047 23.047 1 96.56 82 HIS A C 1
ATOM 637 O O . HIS A 1 82 ? 4.441 24.062 23.344 1 96.56 82 HIS A O 1
ATOM 643 N N . ILE A 1 83 ? 5.258 22.078 23.859 1 97.56 83 ILE A N 1
ATOM 644 C CA . ILE A 1 83 ? 4.523 22.047 25.125 1 97.56 83 ILE A CA 1
ATOM 645 C C . ILE A 1 83 ? 5 23.172 26.031 1 97.56 83 ILE A C 1
ATOM 647 O O . ILE A 1 83 ? 4.188 23.906 26.594 1 97.56 83 ILE A O 1
ATOM 651 N N . THR A 1 84 ? 6.277 23.281 26.141 1 97.69 84 THR A N 1
ATOM 652 C CA . THR A 1 84 ? 6.852 24.312 26.984 1 97.69 84 THR A CA 1
ATOM 653 C C . THR A 1 84 ? 6.418 25.703 26.531 1 97.69 84 THR A C 1
ATOM 655 O O . THR A 1 84 ? 6 26.531 27.344 1 97.69 84 THR A O 1
ATOM 658 N N . LEU A 1 85 ? 6.469 25.922 25.312 1 98.44 85 LEU A N 1
ATOM 659 C CA . LEU A 1 85 ? 6.098 27.219 24.75 1 98.44 85 LEU A CA 1
ATOM 660 C C . LEU A 1 85 ? 4.602 27.469 24.906 1 98.44 85 LEU A C 1
ATOM 662 O O . LEU A 1 85 ? 4.184 28.578 25.219 1 98.44 85 LEU A O 1
ATOM 666 N N . ALA A 1 86 ? 3.822 26.469 24.672 1 98.69 86 ALA A N 1
ATOM 667 C CA . ALA A 1 86 ? 2.373 26.594 24.797 1 98.69 86 ALA A CA 1
ATOM 668 C C . ALA A 1 86 ? 1.976 26.953 26.234 1 98.69 86 ALA A C 1
ATOM 670 O O . ALA A 1 86 ? 1.081 27.766 26.438 1 98.69 86 ALA A O 1
ATOM 671 N N . GLU A 1 87 ? 2.623 26.328 27.156 1 98.38 87 GLU A N 1
ATOM 672 C CA . GLU A 1 87 ? 2.344 26.625 28.547 1 98.38 87 GLU A CA 1
ATOM 673 C C . GLU A 1 87 ? 2.641 28.094 28.875 1 98.38 87 GLU A C 1
ATOM 675 O O . GLU A 1 87 ? 1.89 28.734 29.609 1 98.38 87 GLU A O 1
ATOM 680 N N . LYS A 1 88 ? 3.713 28.594 28.375 1 98.5 88 LYS A N 1
ATOM 681 C CA . LYS A 1 88 ? 4.047 30 28.562 1 98.5 88 LYS A CA 1
ATOM 682 C C . LYS A 1 88 ? 2.965 30.906 27.984 1 98.5 88 LYS A C 1
ATOM 684 O O . LYS A 1 88 ? 2.602 31.922 28.578 1 98.5 88 LYS A O 1
ATOM 689 N N . CYS A 1 89 ? 2.477 30.531 26.844 1 98.75 89 CYS A N 1
ATOM 690 C CA . CYS A 1 89 ? 1.433 31.312 26.188 1 98.75 89 CYS A CA 1
ATOM 691 C C . CYS A 1 89 ? 0.144 31.297 27 1 98.75 89 CYS A C 1
ATOM 693 O O . CYS A 1 89 ? -0.536 32.312 27.109 1 98.75 89 CYS A O 1
ATOM 695 N N . LEU A 1 90 ? -0.203 30.156 27.547 1 98.5 90 LEU A N 1
ATOM 696 C CA . LEU A 1 90 ? -1.408 30.031 28.359 1 98.5 90 LEU A CA 1
ATOM 697 C C . LEU A 1 90 ? -1.327 30.922 29.594 1 98.5 90 LEU A C 1
ATOM 699 O O . LEU A 1 90 ? -2.338 31.484 30.016 1 98.5 90 LEU A O 1
ATOM 703 N N . LYS A 1 91 ? -0.137 31 30.125 1 97.88 91 LYS A N 1
ATOM 704 C CA . LYS A 1 91 ? 0.057 31.844 31.312 1 97.88 91 LYS A CA 1
ATOM 705 C C . LYS A 1 91 ? -0.251 33.312 31 1 97.88 91 LYS A C 1
ATOM 707 O O . LYS A 1 91 ? -0.604 34.062 31.891 1 97.88 91 LYS A O 1
ATOM 712 N N . LYS A 1 92 ? -0.162 33.688 29.781 1 98.06 92 LYS A N 1
ATOM 713 C CA . LYS A 1 92 ? -0.438 35.062 29.344 1 98.06 92 LYS A CA 1
ATOM 714 C C . LYS A 1 92 ? -1.841 35.156 28.766 1 98.06 92 LYS A C 1
ATOM 716 O O . LYS A 1 92 ? -2.17 36.188 28.125 1 98.06 92 LYS A O 1
ATOM 721 N N . SER A 1 93 ? -2.662 34.062 28.891 1 98.06 93 SER A N 1
ATOM 722 C CA . SER A 1 93 ? -4.051 34 28.438 1 98.06 93 SER A CA 1
ATOM 723 C C . SER A 1 93 ? -4.156 34.156 26.938 1 98.06 93 SER A C 1
ATOM 725 O O . SER A 1 93 ? -5.051 34.875 26.453 1 98.06 93 SER A O 1
ATOM 727 N N . SER A 1 94 ? -3.262 33.625 26.219 1 98.5 94 SER A N 1
ATOM 728 C CA . SER A 1 94 ? -3.232 33.688 24.766 1 98.5 94 SER A CA 1
ATOM 729 C C . SER A 1 94 ? -3.846 32.406 24.156 1 98.5 94 SER A C 1
ATOM 731 O O . SER A 1 94 ? -3.602 31.312 24.641 1 98.5 94 SER A O 1
ATOM 733 N N . HIS A 1 95 ? -4.75 32.562 23.094 1 98.81 95 HIS A N 1
ATOM 734 C CA . HIS A 1 95 ? -5.062 31.406 22.25 1 98.81 95 HIS A CA 1
ATOM 735 C C . HIS A 1 95 ? -3.83 30.938 21.484 1 98.81 95 HIS A C 1
ATOM 737 O O . HIS A 1 95 ? -2.889 31.703 21.281 1 98.81 95 HIS A O 1
ATOM 743 N N . ILE A 1 96 ? -3.852 29.672 21.094 1 98.94 96 ILE A N 1
ATOM 744 C CA . ILE A 1 96 ? -2.588 29.156 20.578 1 98.94 96 ILE A CA 1
ATOM 745 C C . ILE A 1 96 ? -2.834 28.406 19.266 1 98.94 96 ILE A C 1
ATOM 747 O O . ILE A 1 96 ? -3.738 27.562 19.188 1 98.94 96 ILE A O 1
ATOM 751 N N . PHE A 1 97 ? -2.086 28.703 18.219 1 98.88 97 PHE A N 1
ATOM 752 C CA . PHE A 1 97 ? -1.867 27.875 17.047 1 98.88 97 PHE A CA 1
ATOM 753 C C . PHE A 1 97 ? -0.555 27.109 17.156 1 98.88 97 PHE A C 1
ATOM 755 O O . PHE A 1 97 ? 0.508 27.719 17.328 1 98.88 97 PHE A O 1
ATOM 762 N N . ILE A 1 98 ? -0.63 25.812 17.078 1 98.62 98 ILE A N 1
ATOM 763 C CA . ILE A 1 98 ? 0.58 25 17.125 1 98.62 98 ILE A CA 1
ATOM 764 C C . ILE A 1 98 ? 0.753 24.266 15.797 1 98.62 98 ILE A C 1
ATOM 766 O O . ILE A 1 98 ? -0.183 23.641 15.297 1 98.62 98 ILE A O 1
ATOM 770 N N . GLU A 1 99 ? 1.888 24.328 15.242 1 97.19 99 GLU A N 1
ATOM 771 C CA . GLU A 1 99 ? 2.184 23.531 14.055 1 97.19 99 GLU A CA 1
ATOM 772 C C . GLU A 1 99 ? 2.191 22.047 14.383 1 97.19 99 GLU A C 1
ATOM 774 O O . GLU A 1 99 ? 2.512 21.656 15.5 1 97.19 99 GLU A O 1
ATOM 779 N N . LYS A 1 100 ? 1.921 21.312 13.406 1 96 100 LYS A N 1
ATOM 780 C CA . LYS A 1 100 ? 1.909 19.859 13.594 1 96 100 LYS A CA 1
ATOM 781 C C . LYS A 1 100 ? 3.328 19.297 13.672 1 96 100 LYS A C 1
ATOM 783 O O . LYS A 1 100 ? 4.254 19.859 13.086 1 96 100 LYS A O 1
ATOM 788 N N . PRO A 1 101 ? 3.576 18.25 14.281 1 94.19 101 PRO A N 1
ATOM 789 C CA . PRO A 1 101 ? 2.633 17.656 15.227 1 94.19 101 PRO A CA 1
ATOM 790 C C . PRO A 1 101 ? 2.506 18.453 16.516 1 94.19 101 PRO A C 1
ATOM 792 O O . PRO A 1 101 ? 3.379 19.266 16.828 1 94.19 101 PRO A O 1
ATOM 795 N N . ILE A 1 102 ? 1.438 18.266 17.266 1 95.94 102 ILE A N 1
ATOM 796 C CA . ILE A 1 102 ? 1.195 19.047 18.484 1 95.94 102 ILE A CA 1
ATOM 797 C C . ILE A 1 102 ? 2.35 18.859 19.453 1 95.94 102 ILE A C 1
ATOM 799 O O . ILE A 1 102 ? 2.764 19.797 20.141 1 95.94 102 ILE A O 1
ATOM 803 N N . SER A 1 103 ? 2.861 17.688 19.531 1 92.75 103 SER A N 1
ATOM 804 C CA . SER A 1 103 ? 4.039 17.312 20.312 1 92.75 103 SER A CA 1
ATOM 805 C C . SER A 1 103 ? 4.41 15.852 20.062 1 92.75 103 SER A C 1
ATOM 807 O O . SER A 1 103 ? 4.039 15.273 19.047 1 92.75 103 SER A O 1
ATOM 809 N N . HIS A 1 104 ? 5.32 15.305 20.953 1 89.5 104 HIS A N 1
ATOM 810 C CA . HIS A 1 104 ? 5.676 13.891 20.828 1 89.5 104 HIS A CA 1
ATOM 811 C C . HIS A 1 104 ? 5.156 13.086 22 1 89.5 104 HIS A C 1
ATOM 813 O O . HIS A 1 104 ? 5.223 11.852 22 1 89.5 104 HIS A O 1
ATOM 819 N N . ASP A 1 105 ? 4.527 13.773 22.969 1 91.94 105 ASP A N 1
ATOM 820 C CA . ASP A 1 105 ? 4.121 13.102 24.188 1 91.94 105 ASP A CA 1
ATOM 821 C C . ASP A 1 105 ? 2.627 13.289 24.453 1 91.94 105 ASP A C 1
ATOM 823 O O . ASP A 1 105 ? 2.203 14.336 24.953 1 91.94 105 ASP A O 1
ATOM 827 N N . PRO A 1 106 ? 1.909 12.211 24.312 1 94.75 106 PRO A N 1
ATOM 828 C CA . PRO A 1 106 ? 0.457 12.336 24.453 1 94.75 106 PRO A CA 1
ATOM 829 C C . PRO A 1 106 ? 0.037 12.734 25.859 1 94.75 106 PRO A C 1
ATOM 831 O O . PRO A 1 106 ? -0.945 13.461 26.047 1 94.75 106 PRO A O 1
ATOM 834 N N . ASN A 1 107 ? 0.72 12.305 26.844 1 95.88 107 ASN A N 1
ATOM 835 C CA . ASN A 1 107 ? 0.359 12.617 28.219 1 95.88 107 ASN A CA 1
ATOM 836 C C . ASN A 1 107 ? 0.545 14.094 28.516 1 95.88 107 ASN A C 1
ATOM 838 O O . ASN A 1 107 ? -0.325 14.727 29.125 1 95.88 107 ASN A O 1
ATOM 842 N N . LYS A 1 108 ? 1.626 14.633 28.094 1 97.06 108 LYS A N 1
ATOM 843 C CA . LYS A 1 108 ? 1.879 16.047 28.312 1 97.06 108 LYS A CA 1
ATOM 844 C C . LYS A 1 108 ? 0.896 16.906 27.516 1 97.06 108 LYS A C 1
ATOM 846 O O . LYS A 1 108 ? 0.483 17.984 27.984 1 97.06 108 LYS A O 1
ATOM 851 N N . VAL A 1 109 ? 0.558 16.406 26.375 1 97.81 109 VAL A N 1
ATOM 852 C CA . VAL A 1 109 ? -0.418 17.109 25.562 1 97.81 109 VAL A CA 1
ATOM 853 C C . VAL A 1 109 ? -1.767 17.156 26.266 1 97.81 109 VAL A C 1
ATOM 855 O O . VAL A 1 109 ? -2.432 18.188 26.312 1 97.81 109 VAL A O 1
ATOM 858 N N . LYS A 1 110 ? -2.168 16.047 26.812 1 97.69 110 LYS A N 1
ATOM 859 C CA . LYS A 1 110 ? -3.438 15.977 27.531 1 97.69 110 LYS A CA 1
ATOM 860 C C . LYS A 1 110 ? -3.482 16.984 28.672 1 97.69 110 LYS A C 1
ATOM 862 O O . LYS A 1 110 ? -4.488 17.672 28.859 1 97.69 110 LYS A O 1
ATOM 867 N N . LEU A 1 111 ? -2.426 17.094 29.391 1 98.25 111 LEU A N 1
ATOM 868 C CA . LEU A 1 111 ? -2.34 18.047 30.5 1 98.25 111 LEU A CA 1
ATOM 869 C C . LEU A 1 111 ? -2.426 19.484 29.984 1 98.25 111 LEU A C 1
ATOM 871 O O . LEU A 1 111 ? -3.121 20.312 30.578 1 98.25 111 LEU A O 1
ATOM 875 N N . LEU A 1 112 ? -1.728 19.703 28.938 1 98.56 112 LEU A N 1
ATOM 876 C CA . LEU A 1 112 ? -1.762 21.031 28.328 1 98.56 112 LEU A CA 1
ATOM 877 C C . LEU A 1 112 ? -3.184 21.406 27.922 1 98.56 112 LEU A C 1
ATOM 879 O O . LEU A 1 112 ? -3.625 22.531 28.172 1 98.56 112 LEU A O 1
ATOM 883 N N . LEU A 1 113 ? -3.885 20.469 27.328 1 98.62 113 LEU A N 1
ATOM 884 C CA . LEU A 1 113 ? -5.23 20.734 26.812 1 98.62 113 LEU A CA 1
ATOM 885 C C . LEU A 1 113 ? -6.207 20.953 27.969 1 98.62 113 LEU A C 1
ATOM 887 O O . LEU A 1 113 ? -7.094 21.797 27.875 1 98.62 113 LEU A O 1
ATOM 891 N N . LYS A 1 114 ? -6.086 20.25 28.984 1 98.56 114 LYS A N 1
ATOM 892 C CA . LYS A 1 114 ? -6.914 20.469 30.156 1 98.56 114 LYS A CA 1
ATOM 893 C C . LYS A 1 114 ? -6.695 21.859 30.734 1 98.56 114 LYS A C 1
ATOM 895 O O . LYS A 1 114 ? -7.648 22.531 31.156 1 98.56 114 LYS A O 1
ATOM 900 N N . ASN A 1 115 ? -5.465 22.234 30.781 1 98.56 115 ASN A N 1
ATOM 901 C CA . ASN A 1 115 ? -5.133 23.578 31.25 1 98.56 115 ASN A CA 1
ATOM 902 C C . ASN A 1 115 ? -5.762 24.656 30.375 1 98.56 115 ASN A C 1
ATOM 904 O O . ASN A 1 115 ? -6.336 25.625 30.891 1 98.56 115 ASN A O 1
ATOM 908 N N . ALA A 1 116 ? -5.668 24.5 29.109 1 98.69 116 ALA A N 1
ATOM 909 C CA . ALA A 1 116 ? -6.273 25.438 28.188 1 98.69 116 ALA A CA 1
ATOM 910 C C . ALA A 1 116 ? -7.785 25.516 28.375 1 98.69 116 ALA A C 1
ATOM 912 O O . ALA A 1 116 ? -8.359 26.609 28.406 1 98.69 116 ALA A O 1
ATOM 913 N N . ASP A 1 117 ? -8.367 24.375 28.531 1 98.12 117 ASP A N 1
ATOM 914 C CA . ASP A 1 117 ? -9.812 24.297 28.734 1 98.12 117 ASP A CA 1
ATOM 915 C C . ASP A 1 117 ? -10.211 25.047 30.016 1 98.12 117 ASP A C 1
ATOM 917 O O . ASP A 1 117 ? -11.203 25.781 30.016 1 98.12 117 ASP A O 1
ATOM 921 N N . SER A 1 118 ? -9.477 24.844 31.031 1 98.19 118 SER A N 1
ATOM 922 C CA . SER A 1 118 ? -9.789 25.469 32.312 1 98.19 118 SER A CA 1
ATOM 923 C C . SER A 1 118 ? -9.719 26.984 32.219 1 98.19 118 SER A C 1
ATOM 925 O O . SER A 1 118 ? -10.406 27.703 32.938 1 98.19 118 SER A O 1
ATOM 927 N N . LYS A 1 119 ? -8.969 27.5 31.312 1 98 119 LYS A N 1
ATOM 928 C CA . LYS A 1 119 ? -8.781 28.938 31.141 1 98 119 LYS A CA 1
ATOM 929 C C . LYS A 1 119 ? -9.672 29.469 30.016 1 98 119 LYS A C 1
ATOM 931 O O . LYS A 1 119 ? -9.633 30.656 29.703 1 98 119 LYS A O 1
ATOM 936 N N . LYS A 1 120 ? -10.391 28.516 29.375 1 97.88 120 LYS A N 1
ATOM 937 C CA . LYS A 1 120 ? -11.266 28.828 28.25 1 97.88 120 LYS A CA 1
ATOM 938 C C . LYS A 1 120 ? -10.477 29.422 27.078 1 97.88 120 LYS A C 1
ATOM 940 O O . LYS A 1 120 ? -10.906 30.391 26.453 1 97.88 120 LYS A O 1
ATOM 945 N N . LEU A 1 121 ? -9.305 28.906 26.906 1 98.62 121 LEU A N 1
ATOM 946 C CA . LEU A 1 121 ? -8.453 29.281 25.797 1 98.62 121 LEU A CA 1
ATOM 947 C C . LEU A 1 121 ? -8.453 28.188 24.719 1 98.62 121 LEU A C 1
ATOM 949 O O . LEU A 1 121 ? -8.586 27.016 25.031 1 98.62 121 LEU A O 1
ATOM 953 N N . LYS A 1 122 ? -8.281 28.594 23.469 1 98.75 122 LYS A N 1
ATOM 954 C CA . LYS A 1 122 ? -8.375 27.672 22.344 1 98.75 122 LYS A CA 1
ATOM 955 C C . LYS A 1 122 ? -6.988 27.297 21.828 1 98.75 122 LYS A C 1
ATOM 957 O O . LYS A 1 122 ? -6.094 28.141 21.75 1 98.75 122 LYS A O 1
ATOM 962 N N . ILE A 1 123 ? -6.836 26 21.562 1 98.81 123 ILE A N 1
ATOM 963 C CA . ILE A 1 123 ? -5.637 25.5 20.891 1 98.81 123 ILE A CA 1
ATOM 964 C C . ILE A 1 123 ? -6.012 24.906 19.547 1 98.81 123 ILE A C 1
ATOM 966 O O . ILE A 1 123 ? -6.926 24.078 19.453 1 98.81 123 ILE A O 1
ATOM 970 N N . PHE A 1 124 ? -5.367 25.375 18.531 1 98.75 124 PHE A N 1
ATOM 971 C CA . PHE A 1 124 ? -5.512 24.906 17.156 1 98.75 124 PHE A CA 1
ATOM 972 C C . PHE A 1 124 ? -4.219 24.281 16.656 1 98.75 124 PHE A C 1
ATOM 974 O O . PHE A 1 124 ? -3.125 24.734 16.984 1 98.75 124 PHE A O 1
ATOM 981 N N . VAL A 1 125 ? -4.316 23.172 15.906 1 98.56 125 VAL A N 1
ATOM 982 C CA . VAL A 1 125 ? -3.123 22.516 15.391 1 98.56 125 VAL A CA 1
ATOM 983 C C . VAL A 1 125 ? -3.113 22.562 13.867 1 98.56 125 VAL A C 1
ATOM 985 O O . VAL A 1 125 ? -4.145 22.359 13.227 1 98.56 125 VAL A O 1
ATOM 988 N N . GLY A 1 126 ? -1.953 22.75 13.312 1 98 126 GLY A N 1
ATOM 989 C CA . GLY A 1 126 ? -1.77 23.094 11.906 1 98 126 GLY A CA 1
ATOM 990 C C . GLY A 1 126 ? -1.797 21.891 10.992 1 98 126 GLY A C 1
ATOM 991 O O . GLY A 1 126 ? -0.806 21.594 10.32 1 98 126 GLY A O 1
ATOM 992 N N . TYR A 1 127 ? -2.926 21.266 10.812 1 98.12 127 TYR A N 1
ATOM 993 C CA . TYR A 1 127 ? -3.129 20.266 9.773 1 98.12 127 TYR A CA 1
ATOM 994 C C . TYR A 1 127 ? -3.74 20.891 8.523 1 98.12 127 TYR A C 1
ATOM 996 O O . TYR A 1 127 ? -4.914 20.672 8.227 1 98.12 127 TYR A O 1
ATOM 1004 N N . ASN A 1 128 ? -2.926 21.5 7.742 1 97.69 128 ASN A N 1
ATOM 1005 C CA . ASN A 1 128 ? -3.307 22.375 6.645 1 97.69 128 ASN A CA 1
ATOM 1006 C C . ASN A 1 128 ? -3.988 21.609 5.516 1 97.69 128 ASN A C 1
ATOM 1008 O O . ASN A 1 128 ? -4.789 22.172 4.77 1 97.69 128 ASN A O 1
ATOM 1012 N N . PHE A 1 129 ? -3.787 20.297 5.434 1 97.62 129 PHE A N 1
ATOM 1013 C CA . PHE A 1 129 ? -4.336 19.531 4.32 1 97.62 129 PHE A CA 1
ATOM 1014 C C . PHE A 1 129 ? -5.852 19.422 4.441 1 97.62 129 PHE A C 1
ATOM 1016 O O . PHE A 1 129 ? -6.539 19.156 3.453 1 97.62 129 PHE A O 1
ATOM 1023 N N . ARG A 1 130 ? -6.375 19.641 5.633 1 97.94 130 ARG A N 1
ATOM 1024 C CA . ARG A 1 130 ? -7.828 19.641 5.777 1 97.94 130 ARG A CA 1
ATOM 1025 C C . ARG A 1 130 ? -8.445 20.828 5.039 1 97.94 130 ARG A C 1
ATOM 1027 O O . ARG A 1 130 ? -9.664 20.859 4.828 1 97.94 130 ARG A O 1
ATOM 1034 N N . TYR A 1 131 ? -7.562 21.719 4.617 1 97.88 131 TYR A N 1
ATOM 1035 C CA . TYR A 1 131 ? -8.047 22.906 3.926 1 97.88 131 TYR A CA 1
ATOM 1036 C C . TYR A 1 131 ? -7.676 22.875 2.449 1 97.88 131 TYR A C 1
ATOM 1038 O O . TYR A 1 131 ? -7.871 23.859 1.729 1 97.88 131 TYR A O 1
ATOM 1046 N N . ASN A 1 132 ? -7.074 21.781 2.002 1 96.75 132 ASN A N 1
ATOM 1047 C CA . ASN A 1 132 ? -6.805 21.578 0.581 1 96.75 132 ASN A CA 1
ATOM 1048 C C . ASN A 1 132 ? -8.094 21.391 -0.213 1 96.75 132 ASN A C 1
ATOM 1050 O O . ASN A 1 132 ? -8.93 20.547 0.15 1 96.75 132 ASN A O 1
ATOM 1054 N N . SER A 1 133 ? -8.203 22.109 -1.296 1 96.5 133 SER A N 1
ATOM 1055 C CA . SER A 1 133 ? -9.445 22.109 -2.062 1 96.5 133 SER A CA 1
ATOM 1056 C C . SER A 1 133 ? -9.719 20.734 -2.654 1 96.5 133 SER A C 1
ATOM 1058 O O . SER A 1 133 ? -10.867 20.297 -2.705 1 96.5 133 SER A O 1
ATOM 1060 N N . GLY A 1 134 ? -8.734 20.094 -3.15 1 96 134 GLY A N 1
ATOM 1061 C CA . GLY A 1 134 ? -8.898 18.75 -3.684 1 96 134 GLY A CA 1
ATOM 1062 C C . GLY A 1 134 ? -9.375 17.75 -2.646 1 96 134 GLY A C 1
ATOM 1063 O O . GLY A 1 134 ? -10.258 16.938 -2.922 1 96 134 GLY A O 1
ATOM 1064 N N . LEU A 1 135 ? -8.875 17.828 -1.474 1 97.69 135 LEU A N 1
ATOM 1065 C CA . LEU A 1 135 ? -9.258 16.922 -0.4 1 97.69 135 LEU A CA 1
ATOM 1066 C C . LEU A 1 135 ? -10.664 17.219 0.098 1 97.69 135 LEU A C 1
ATOM 1068 O O . LEU A 1 135 ? -11.414 16.312 0.459 1 97.69 135 LEU A O 1
ATOM 1072 N N . ASN A 1 136 ? -10.969 18.484 0.156 1 97.25 136 ASN A N 1
ATOM 1073 C CA . ASN A 1 136 ? -12.336 18.844 0.52 1 97.25 136 ASN A CA 1
ATOM 1074 C C . ASN A 1 136 ? -13.344 18.312 -0.496 1 97.25 136 ASN A C 1
ATOM 1076 O O . ASN A 1 136 ? -14.414 17.844 -0.123 1 97.25 136 ASN A O 1
ATOM 1080 N N . GLU A 1 137 ? -12.953 18.422 -1.739 1 96 137 GLU A N 1
ATOM 1081 C CA . GLU A 1 137 ? -13.812 17.844 -2.77 1 96 137 GLU A CA 1
ATOM 1082 C C . GLU A 1 137 ? -13.945 16.344 -2.588 1 96 137 GLU A C 1
ATOM 1084 O O . GLU A 1 137 ? -15.039 15.789 -2.682 1 96 137 GLU A O 1
ATOM 1089 N N . LEU A 1 138 ? -12.859 15.664 -2.357 1 96.38 138 LEU A N 1
ATOM 1090 C CA . LEU A 1 138 ? -12.867 14.227 -2.113 1 96.38 138 LEU A CA 1
ATOM 1091 C C . LEU A 1 138 ? -13.773 13.875 -0.938 1 96.38 138 LEU A C 1
ATOM 1093 O O . LEU A 1 138 ? -14.547 12.922 -1.006 1 96.38 138 LEU A O 1
ATOM 1097 N N . LYS A 1 139 ? -13.68 14.617 0.138 1 97 139 LYS A N 1
ATOM 1098 C CA . LYS A 1 139 ? -14.516 14.383 1.313 1 97 139 LYS A CA 1
ATOM 1099 C C . LYS A 1 139 ? -15.992 14.492 0.97 1 97 139 LYS A C 1
ATOM 1101 O O . LYS A 1 139 ? -16.812 13.68 1.423 1 97 139 LYS A O 1
ATOM 1106 N N . ASN A 1 140 ? -16.359 15.484 0.193 1 95.94 140 ASN A N 1
ATOM 1107 C CA . ASN A 1 140 ? -17.734 15.648 -0.236 1 95.94 140 ASN A CA 1
ATOM 1108 C C . ASN A 1 140 ? -18.219 14.453 -1.045 1 95.94 140 ASN A C 1
ATOM 1110 O O . ASN A 1 140 ? -19.359 14 -0.869 1 95.94 140 ASN A O 1
ATOM 1114 N N . ILE A 1 141 ? -17.375 13.992 -1.877 1 93.19 141 ILE A N 1
ATOM 1115 C CA . ILE A 1 141 ? -17.703 12.828 -2.703 1 93.19 141 ILE A CA 1
ATOM 1116 C C . ILE A 1 141 ? -17.922 11.609 -1.812 1 93.19 141 ILE A C 1
ATOM 1118 O O . ILE A 1 141 ? -18.875 10.852 -2.008 1 93.19 141 ILE A O 1
ATOM 1122 N N . LEU A 1 142 ? -17.078 11.438 -0.843 1 95.31 142 LEU A N 1
ATOM 1123 C CA . LEU A 1 142 ? -17.141 10.281 0.052 1 95.31 142 LEU A CA 1
ATOM 1124 C C . LEU A 1 142 ? -18.406 10.336 0.9 1 95.31 142 LEU A C 1
ATOM 1126 O O . LEU A 1 142 ? -19.047 9.297 1.146 1 95.31 142 LEU A O 1
ATOM 1130 N N . LYS A 1 143 ? -18.766 11.484 1.317 1 94.69 143 LYS A N 1
ATOM 1131 C CA . LYS A 1 143 ? -19.969 11.648 2.127 1 94.69 143 LYS A CA 1
ATOM 1132 C C . LYS A 1 143 ? -21.203 11.188 1.367 1 94.69 143 LYS A C 1
ATOM 1134 O O . LYS A 1 143 ? -22.141 10.648 1.964 1 94.69 143 LYS A O 1
ATOM 1139 N N . LYS A 1 144 ? -21.172 11.336 0.107 1 93.5 144 LYS A N 1
ATOM 1140 C CA . LYS A 1 144 ? -22.312 10.984 -0.736 1 93.5 144 LYS A CA 1
ATOM 1141 C C . LYS A 1 144 ? -22.438 9.469 -0.886 1 93.5 144 LYS A C 1
ATOM 1143 O O . LYS A 1 144 ? -23.484 8.969 -1.307 1 93.5 144 LYS A O 1
ATOM 1148 N N . GLN A 1 145 ? -21.359 8.695 -0.588 1 93 145 GLN A N 1
ATOM 1149 C CA . GLN A 1 145 ? -21.438 7.246 -0.702 1 93 145 GLN A CA 1
ATOM 1150 C C . GLN A 1 145 ? -22.281 6.645 0.408 1 93 145 GLN A C 1
ATOM 1152 O O . GLN A 1 145 ? -22.797 5.523 0.277 1 93 145 GLN A O 1
ATOM 1157 N N . ASN A 1 146 ? -22.453 7.297 1.596 1 92.75 146 ASN A N 1
ATOM 1158 C CA . ASN A 1 146 ? -23.281 6.914 2.73 1 92.75 146 ASN A CA 1
ATOM 1159 C C . ASN A 1 146 ? -22.859 5.566 3.307 1 92.75 146 ASN A C 1
ATOM 1161 O O . ASN A 1 146 ? -23.719 4.777 3.729 1 92.75 146 ASN A O 1
ATOM 1165 N N . LYS A 1 147 ? -21.672 5.145 3.17 1 95.06 147 LYS A N 1
ATOM 1166 C CA . LYS A 1 147 ? -21.078 3.949 3.76 1 95.06 147 LYS A CA 1
ATOM 1167 C C . LYS A 1 147 ? -19.562 4.098 3.889 1 95.06 147 LYS A C 1
ATOM 1169 O O . LYS A 1 147 ? -18.953 4.926 3.207 1 95.06 147 LYS A O 1
ATOM 1174 N N . SER A 1 148 ? -18.969 3.338 4.781 1 96.88 148 SER A N 1
ATOM 1175 C CA . SER A 1 148 ? -17.516 3.336 4.926 1 96.88 148 SER A CA 1
ATOM 1176 C C . SER A 1 148 ? -16.859 2.51 3.83 1 96.88 148 SER A C 1
ATOM 1178 O O . SER A 1 148 ? -17.375 1.461 3.438 1 96.88 148 SER A O 1
ATOM 1180 N N . PRO A 1 149 ? -15.781 3.008 3.293 1 98.19 149 PRO A N 1
ATOM 1181 C CA . PRO A 1 149 ? -15.039 2.176 2.34 1 98.19 149 PRO A CA 1
ATOM 1182 C C . PRO A 1 149 ? -14.414 0.947 2.992 1 98.19 149 PRO A C 1
ATOM 1184 O O . PRO A 1 149 ? -14.297 0.886 4.219 1 98.19 149 PRO A O 1
ATOM 1187 N N . TYR A 1 150 ? -14.062 -0.029 2.164 1 98.25 150 TYR A N 1
ATOM 1188 C CA . TYR A 1 150 ? -13.391 -1.22 2.67 1 98.25 150 TYR A CA 1
ATOM 1189 C C . TYR A 1 150 ? -11.914 -0.942 2.928 1 98.25 150 TYR A C 1
ATOM 1191 O O . TYR A 1 150 ? -11.336 -1.454 3.893 1 98.25 150 TYR A O 1
ATOM 1199 N N . LEU A 1 151 ? -11.328 -0.14 2.074 1 98.75 151 LEU A N 1
ATOM 1200 C CA . LEU A 1 151 ? -9.891 0.123 2.125 1 98.75 151 LEU A CA 1
ATOM 1201 C C . LEU A 1 151 ? -9.594 1.584 1.806 1 98.75 151 LEU A C 1
ATOM 1203 O O . LEU A 1 151 ? -10.203 2.162 0.904 1 98.75 151 LEU A O 1
ATOM 1207 N N . ILE A 1 152 ? -8.727 2.205 2.521 1 98.81 152 ILE A N 1
ATOM 1208 C CA . ILE A 1 152 ? -8.141 3.492 2.17 1 98.81 152 ILE A CA 1
ATOM 1209 C C . ILE A 1 152 ? -6.617 3.404 2.256 1 98.81 152 ILE A C 1
ATOM 1211 O O . ILE A 1 152 ? -6.074 2.889 3.234 1 98.81 152 ILE A O 1
ATOM 1215 N N . SER A 1 153 ? -5.891 3.748 1.216 1 98.56 153 SER A N 1
ATOM 1216 C CA . SER A 1 153 ? -4.434 3.799 1.18 1 98.56 153 SER A CA 1
ATOM 1217 C C . SER A 1 153 ? -3.93 5.234 1.049 1 98.56 153 SER A C 1
ATOM 1219 O O . SER A 1 153 ? -4.328 5.953 0.13 1 98.56 153 SER A O 1
ATOM 1221 N N . SER A 1 154 ? -3.154 5.66 1.955 1 98.25 154 SER A N 1
ATOM 1222 C CA . SER A 1 154 ? -2.561 6.992 1.946 1 98.25 154 SER A CA 1
ATOM 1223 C C . SER A 1 154 ? -1.039 6.922 1.991 1 98.25 154 SER A C 1
ATOM 1225 O O . SER A 1 154 ? -0.466 6.367 2.93 1 98.25 154 SER A O 1
ATOM 1227 N N . ASN A 1 155 ? -0.346 7.508 1.013 1 97.75 155 ASN A N 1
ATOM 1228 C CA . ASN A 1 155 ? 1.101 7.375 0.875 1 97.75 155 ASN A CA 1
ATOM 1229 C C . ASN A 1 155 ? 1.776 8.734 0.709 1 97.75 155 ASN A C 1
ATOM 1231 O O . ASN A 1 155 ? 1.241 9.617 0.041 1 97.75 155 ASN A O 1
ATOM 1235 N N . PHE A 1 156 ? 2.871 8.852 1.341 1 98.12 156 PHE A N 1
ATOM 1236 C CA . PHE A 1 156 ? 3.746 10 1.162 1 98.12 156 PHE A CA 1
ATOM 1237 C C . PHE A 1 156 ? 5.203 9.57 1.079 1 98.12 156 PHE A C 1
ATOM 1239 O O . PHE A 1 156 ? 5.641 8.695 1.83 1 98.12 156 PHE A O 1
ATOM 1246 N N . GLY A 1 157 ? 5.883 10.273 0.167 1 96.69 157 GLY A N 1
ATOM 1247 C CA . GLY A 1 157 ? 7.324 10.062 0.146 1 96.69 157 GLY A CA 1
ATOM 1248 C C . GLY A 1 157 ? 8.062 11.078 -0.709 1 96.69 157 GLY A C 1
ATOM 1249 O O . GLY A 1 157 ? 7.527 11.555 -1.713 1 96.69 157 GLY A O 1
ATOM 1250 N N . HIS A 1 158 ? 9.172 11.375 -0.27 1 95.19 158 HIS A N 1
ATOM 1251 C CA . HIS A 1 158 ? 10.125 12.211 -0.988 1 95.19 158 HIS A CA 1
ATOM 1252 C C . HIS A 1 158 ? 11.5 12.188 -0.317 1 95.19 158 HIS A C 1
ATOM 1254 O O . HIS A 1 158 ? 11.602 12.359 0.9 1 95.19 158 HIS A O 1
ATOM 1260 N N . HIS A 1 159 ? 12.492 12.102 -1.134 1 95 159 HIS A N 1
ATOM 1261 C CA . HIS A 1 159 ? 13.812 12.039 -0.522 1 95 159 HIS A CA 1
ATOM 1262 C C . HIS A 1 159 ? 14.141 13.328 0.227 1 95 159 HIS A C 1
ATOM 1264 O O . HIS A 1 159 ? 13.938 14.43 -0.302 1 95 159 HIS A O 1
ATOM 1270 N N . ILE A 1 160 ? 14.711 13.211 1.374 1 93.94 160 ILE A N 1
ATOM 1271 C CA . ILE A 1 160 ? 14.891 14.305 2.318 1 93.94 160 ILE A CA 1
ATOM 1272 C C . ILE A 1 160 ? 15.812 15.359 1.716 1 93.94 160 ILE A C 1
ATOM 1274 O O . ILE A 1 160 ? 15.672 16.547 1.998 1 93.94 160 ILE A O 1
ATOM 1278 N N . LYS A 1 161 ? 16.688 14.984 0.895 1 90.69 161 LYS A N 1
ATOM 1279 C CA . LYS A 1 161 ? 17.656 15.922 0.344 1 90.69 161 LYS A CA 1
ATOM 1280 C C . LYS A 1 161 ? 16.984 16.969 -0.527 1 90.69 161 LYS A C 1
ATOM 1282 O O . LYS A 1 161 ? 17.562 18.031 -0.812 1 90.69 161 LYS A O 1
ATOM 1287 N N . TYR A 1 162 ? 15.68 16.703 -0.911 1 88.31 162 TYR A N 1
ATOM 1288 C CA . TYR A 1 162 ? 15 17.625 -1.815 1 88.31 162 TYR A CA 1
ATOM 1289 C C . TYR A 1 162 ? 14.047 18.531 -1.052 1 88.31 162 TYR A C 1
ATOM 1291 O O . TYR A 1 162 ? 13.414 19.422 -1.639 1 88.31 162 TYR A O 1
ATOM 1299 N N . TRP A 1 163 ? 13.883 18.375 0.245 1 85.81 163 TRP A N 1
ATOM 1300 C CA . TRP A 1 163 ? 12.891 19.094 1.03 1 85.81 163 TRP A CA 1
ATOM 1301 C C . TRP A 1 163 ? 13.25 20.578 1.131 1 85.81 163 TRP A C 1
ATOM 1303 O O . TRP A 1 163 ? 12.383 21.438 1.03 1 85.81 163 TRP A O 1
ATOM 1313 N N . HIS A 1 164 ? 14.547 20.766 1.362 1 81.69 164 HIS A N 1
ATOM 1314 C CA . HIS A 1 164 ? 15.062 22.125 1.477 1 81.69 164 HIS A CA 1
ATOM 1315 C C . HIS A 1 164 ? 16.344 22.297 0.671 1 81.69 164 HIS A C 1
ATOM 1317 O O . HIS A 1 164 ? 17.453 22.219 1.226 1 81.69 164 HIS A O 1
ATOM 1323 N N . PRO A 1 165 ? 16.219 22.641 -0.548 1 74.44 165 PRO A N 1
ATOM 1324 C CA . PRO A 1 165 ? 17.375 22.641 -1.453 1 74.44 165 PRO A CA 1
ATOM 1325 C C . PRO A 1 165 ? 18.453 23.625 -1.024 1 74.44 165 PRO A C 1
ATOM 1327 O O . PRO A 1 165 ? 19.625 23.453 -1.371 1 74.44 165 PRO A O 1
ATOM 1330 N N . ASN A 1 166 ? 18.188 24.547 -0.249 1 74.88 166 ASN A N 1
ATOM 1331 C CA . ASN A 1 166 ? 19.172 25.562 0.106 1 74.88 166 ASN A CA 1
ATOM 1332 C C . ASN A 1 166 ? 19.797 25.297 1.475 1 74.88 166 ASN A C 1
ATOM 1334 O O . ASN A 1 166 ? 20.469 26.156 2.033 1 74.88 166 ASN A O 1
ATOM 1338 N N . SER A 1 167 ? 19.516 24.141 1.955 1 78.06 167 SER A N 1
ATOM 1339 C CA . SER A 1 167 ? 20.062 23.797 3.262 1 78.06 167 SER A CA 1
ATOM 1340 C C . SER A 1 167 ? 20.641 22.375 3.26 1 78.06 167 SER A C 1
ATOM 1342 O O . SER A 1 167 ? 20.312 21.578 2.377 1 78.06 167 SER A O 1
ATOM 1344 N N . ASN A 1 168 ? 21.547 22.203 4.168 1 86.06 168 ASN A N 1
ATOM 1345 C CA . ASN A 1 168 ? 22.047 20.844 4.371 1 86.06 168 ASN A CA 1
ATOM 1346 C C . ASN A 1 168 ? 21 19.969 5.031 1 86.06 168 ASN A C 1
ATOM 1348 O O . ASN A 1 168 ? 20.688 20.141 6.207 1 86.06 168 ASN A O 1
ATOM 1352 N N . PHE A 1 169 ? 20.562 19.047 4.297 1 87.75 169 PHE A N 1
ATOM 1353 C CA . PHE A 1 169 ? 19.453 18.234 4.773 1 87.75 169 PHE A CA 1
ATOM 1354 C C . PHE A 1 169 ? 19.844 17.438 6.016 1 87.75 169 PHE A C 1
ATOM 1356 O O . PHE A 1 169 ? 19 17.031 6.805 1 87.75 169 PHE A O 1
ATOM 1363 N N . LYS A 1 170 ? 21.141 17.281 6.242 1 86.88 170 LYS A N 1
ATOM 1364 C CA . LYS A 1 170 ? 21.625 16.5 7.383 1 86.88 170 LYS A CA 1
ATOM 1365 C C . LYS A 1 170 ? 21.281 17.188 8.703 1 86.88 170 LYS A C 1
ATOM 1367 O O . LYS A 1 170 ? 21.312 16.547 9.758 1 8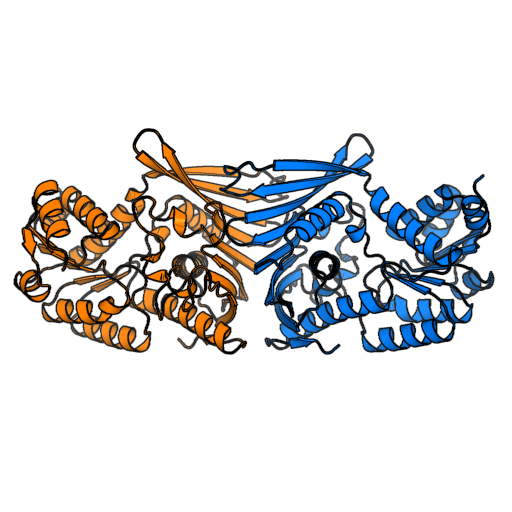6.88 170 LYS A O 1
ATOM 1372 N N . ASN A 1 171 ? 20.891 18.375 8.531 1 84.81 171 ASN A N 1
ATOM 1373 C CA . ASN A 1 171 ? 20.578 19.141 9.734 1 84.81 171 ASN A CA 1
ATOM 1374 C C . ASN A 1 171 ? 19.078 19.156 10.023 1 84.81 171 ASN A C 1
ATOM 1376 O O . ASN A 1 171 ? 18.641 19.703 11.039 1 84.81 171 ASN A O 1
ATOM 1380 N N . HIS A 1 172 ? 18.391 18.562 9.188 1 87.06 172 HIS A N 1
ATOM 1381 C CA . HIS A 1 172 ? 16.938 18.562 9.391 1 87.06 172 HIS A CA 1
ATOM 1382 C C . HIS A 1 172 ? 16.578 17.812 10.672 1 87.06 172 HIS A C 1
ATOM 1384 O O . HIS A 1 172 ? 17.109 16.734 10.953 1 87.06 172 HIS A O 1
ATOM 1390 N N . TYR A 1 173 ? 15.617 18.328 11.352 1 83.31 173 TYR A N 1
ATOM 1391 C CA . TYR A 1 173 ? 15.289 17.812 12.68 1 83.31 173 TYR A CA 1
ATOM 1392 C C . TYR A 1 173 ? 14.789 16.375 12.602 1 83.31 173 TYR A C 1
ATOM 1394 O O . TYR A 1 173 ? 14.953 15.609 13.555 1 83.31 173 TYR A O 1
ATOM 1402 N N . ILE A 1 174 ? 14.227 15.992 11.508 1 88.25 174 ILE A N 1
ATOM 1403 C CA . ILE A 1 174 ? 13.609 14.672 11.367 1 88.25 174 ILE A CA 1
ATOM 1404 C C . ILE A 1 174 ? 14.672 13.586 11.531 1 88.25 174 ILE A C 1
ATOM 1406 O O . ILE A 1 174 ? 14.352 12.438 11.82 1 88.25 174 ILE A O 1
ATOM 1410 N N . LEU A 1 175 ? 15.914 13.977 11.289 1 91.56 175 LEU A N 1
ATOM 1411 C CA . LEU A 1 175 ? 17.016 13.031 11.328 1 91.56 175 LEU A CA 1
ATOM 1412 C C . LEU A 1 175 ? 17.578 12.914 12.742 1 91.56 175 LEU A C 1
ATOM 1414 O O . LEU A 1 175 ? 18.469 12.102 13 1 91.56 175 LEU A O 1
ATOM 1418 N N . LYS A 1 176 ? 17.031 13.664 13.641 1 87 176 LYS A N 1
ATOM 1419 C CA . LYS A 1 176 ? 17.531 13.695 15.016 1 87 176 LYS A CA 1
ATOM 1420 C C . LYS A 1 176 ? 16.797 12.688 15.891 1 87 176 LYS A C 1
ATOM 1422 O O . LYS A 1 176 ? 15.828 12.062 15.453 1 87 176 LYS A O 1
ATOM 1427 N N . LYS A 1 177 ? 17.25 12.586 17.094 1 84.75 177 LYS A N 1
ATOM 1428 C CA . LYS A 1 177 ? 16.656 11.641 18.047 1 84.75 177 LYS A CA 1
ATOM 1429 C C . LYS A 1 177 ? 15.203 11.977 18.328 1 84.75 177 LYS A C 1
ATOM 1431 O O . LYS A 1 177 ? 14.844 13.156 18.453 1 84.75 177 LYS A O 1
ATOM 1436 N N . ASN A 1 178 ? 14.406 10.969 18.406 1 79 178 ASN A N 1
ATOM 1437 C CA . ASN A 1 178 ? 13 11.062 18.781 1 79 178 ASN A CA 1
ATOM 1438 C C . ASN A 1 178 ? 12.156 11.633 17.641 1 79 178 ASN A C 1
ATOM 1440 O O . ASN A 1 178 ? 11.047 12.125 17.859 1 79 178 ASN A O 1
ATOM 1444 N N . ASN A 1 179 ? 12.844 11.734 16.562 1 85.19 179 ASN A N 1
ATOM 1445 C CA . ASN A 1 179 ? 12.117 12.117 15.359 1 85.19 179 ASN A CA 1
ATOM 1446 C C . ASN A 1 179 ? 12.117 11 14.328 1 85.19 179 ASN A C 1
ATOM 1448 O O . ASN A 1 179 ? 12.711 9.945 14.547 1 85.19 179 ASN A O 1
ATOM 1452 N N . GLY A 1 180 ? 11.422 11.25 13.266 1 93.06 180 GLY A N 1
ATOM 1453 C CA . GLY A 1 180 ? 11.273 10.266 12.203 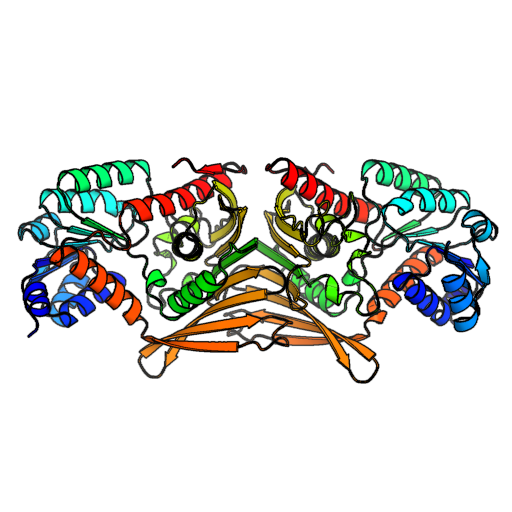1 93.06 180 GLY A CA 1
ATOM 1454 C C . GLY A 1 180 ? 10.031 10.477 11.359 1 93.06 180 GLY A C 1
ATOM 1455 O O . GLY A 1 180 ? 9.219 11.352 11.656 1 93.06 180 GLY A O 1
ATOM 1456 N N . ILE A 1 181 ? 9.945 9.648 10.406 1 96.56 181 ILE A N 1
ATOM 1457 C CA . ILE A 1 181 ? 8.898 9.875 9.414 1 96.56 181 ILE A CA 1
ATOM 1458 C C . ILE A 1 181 ? 7.531 9.602 10.031 1 96.56 181 ILE A C 1
ATOM 1460 O O . ILE A 1 181 ? 6.531 10.211 9.633 1 96.56 181 ILE A O 1
ATOM 1464 N N . ILE A 1 182 ? 7.41 8.758 11.016 1 97.19 182 ILE A N 1
ATOM 1465 C CA . ILE A 1 182 ? 6.137 8.328 11.578 1 97.19 182 ILE A CA 1
ATOM 1466 C C . ILE A 1 182 ? 5.453 9.508 12.266 1 97.19 182 ILE A C 1
ATOM 1468 O O . ILE A 1 182 ? 4.285 9.797 12.008 1 97.19 182 ILE A O 1
ATOM 1472 N N . LEU A 1 183 ? 6.156 10.234 13.055 1 93.19 183 LEU A N 1
ATOM 1473 C CA . LEU A 1 183 ? 5.539 11.359 13.75 1 93.19 183 LEU A CA 1
ATOM 1474 C C . LEU A 1 183 ? 5.543 12.609 12.875 1 93.19 183 LEU A C 1
ATOM 1476 O O . LEU A 1 183 ? 4.633 13.438 12.953 1 93.19 183 LEU A O 1
ATOM 1480 N N . ASP A 1 184 ? 6.555 12.672 12.055 1 91.94 184 ASP A N 1
ATOM 1481 C CA . ASP A 1 184 ? 6.676 13.875 11.227 1 91.94 184 ASP A CA 1
ATOM 1482 C C . ASP A 1 184 ? 5.551 13.945 10.203 1 91.94 184 ASP A C 1
ATOM 1484 O O . ASP A 1 184 ? 5.023 15.031 9.93 1 91.94 184 ASP A O 1
ATOM 1488 N N . ASP A 1 185 ? 5.309 12.836 9.609 1 94.5 185 ASP A N 1
ATOM 1489 C CA . ASP A 1 185 ? 4.246 12.852 8.609 1 94.5 185 ASP A CA 1
ATOM 1490 C C . ASP A 1 185 ? 2.914 12.406 9.211 1 94.5 185 ASP A C 1
ATOM 1492 O O . ASP A 1 185 ? 2.268 11.492 8.688 1 94.5 185 ASP A O 1
ATOM 1496 N N . SER A 1 186 ? 2.521 13.102 10.195 1 96 186 SER A N 1
ATOM 1497 C CA . SER A 1 186 ? 1.244 12.828 10.844 1 96 186 SER A CA 1
ATOM 1498 C C . SER A 1 186 ? 0.073 13.289 9.984 1 96 186 SER A C 1
ATOM 1500 O O . SER A 1 186 ? -1.085 13.008 10.297 1 96 186 SER A O 1
ATOM 1502 N N . HIS A 1 187 ? 0.354 13.984 8.883 1 97.25 187 HIS A N 1
ATOM 1503 C CA . HIS A 1 187 ? -0.677 14.438 7.957 1 97.25 187 HIS A CA 1
ATOM 1504 C C . HIS A 1 187 ? -1.521 13.273 7.453 1 97.25 187 HIS A C 1
ATOM 1506 O O . HIS A 1 187 ? -2.744 13.391 7.344 1 97.25 187 HIS A O 1
ATOM 1512 N N . GLU A 1 188 ? -0.899 12.172 7.211 1 97.12 188 GLU A N 1
ATOM 1513 C CA . GLU A 1 188 ? -1.615 11.047 6.609 1 97.12 188 GLU A CA 1
ATOM 1514 C C . GLU A 1 188 ? -2.586 10.422 7.605 1 97.12 188 GLU A C 1
ATOM 1516 O O . GLU A 1 188 ? -3.689 10.016 7.234 1 97.12 188 GLU A O 1
ATOM 1521 N N . TYR A 1 189 ? -2.17 10.336 8.852 1 96.31 189 TYR A N 1
ATOM 1522 C CA . TYR A 1 189 ? -3.072 9.867 9.898 1 96.31 189 TYR A CA 1
ATOM 1523 C C . TYR A 1 189 ? -4.277 10.797 10.039 1 96.31 189 TYR A C 1
ATOM 1525 O O . TYR A 1 189 ? -5.418 10.336 10.078 1 96.31 189 TYR A O 1
ATOM 1533 N N . ASP A 1 190 ? -3.875 12.008 10.125 1 97.81 190 ASP A N 1
ATOM 1534 C CA . ASP A 1 190 ? -4.914 13.016 10.297 1 97.81 190 ASP A CA 1
ATOM 1535 C C . ASP A 1 190 ? -5.891 13.008 9.125 1 97.81 190 ASP A C 1
ATOM 1537 O O . ASP A 1 190 ? -7.109 13.07 9.32 1 97.81 190 ASP A O 1
ATOM 1541 N N . LEU A 1 191 ? -5.375 12.898 7.961 1 97.81 191 LEU A N 1
ATOM 1542 C CA . LEU A 1 191 ? -6.156 12.945 6.73 1 97.81 191 LEU A CA 1
ATOM 1543 C C . LEU A 1 191 ? -7.156 11.797 6.68 1 97.81 191 LEU A C 1
ATOM 1545 O O . LEU A 1 191 ? -8.344 12.008 6.41 1 97.81 191 LEU A O 1
ATOM 1549 N N . ILE A 1 192 ? -6.727 10.617 6.922 1 97.94 192 ILE A N 1
ATOM 1550 C CA . ILE A 1 192 ? -7.598 9.461 6.773 1 97.94 192 ILE A CA 1
ATOM 1551 C C . ILE A 1 192 ? -8.664 9.469 7.867 1 97.94 192 ILE A C 1
ATOM 1553 O O . ILE A 1 192 ? -9.828 9.148 7.609 1 97.94 192 ILE A O 1
ATOM 1557 N N . LYS A 1 193 ? -8.234 9.797 9.062 1 97.44 193 LYS A N 1
ATOM 1558 C CA . LYS A 1 193 ? -9.203 9.93 10.148 1 97.44 193 LYS A CA 1
ATOM 1559 C C . LYS A 1 193 ? -10.266 10.969 9.812 1 97.44 193 LYS A C 1
ATOM 1561 O O . LYS A 1 193 ? -11.453 10.758 10.07 1 97.44 193 LYS A O 1
ATOM 1566 N N . TRP A 1 194 ? -9.852 12.062 9.297 1 98.06 194 TRP A N 1
ATOM 1567 C CA . TRP A 1 194 ? -10.727 13.164 8.922 1 98.06 194 TRP A CA 1
ATOM 1568 C C . TRP A 1 194 ? -11.648 12.773 7.777 1 98.06 194 TRP A C 1
ATOM 1570 O O . TRP A 1 194 ? -12.859 13.016 7.832 1 98.06 194 TRP A O 1
ATOM 1580 N N . LEU A 1 195 ? -11.156 12.141 6.723 1 98.31 195 LEU A N 1
ATOM 1581 C CA . LEU A 1 195 ? -11.938 11.734 5.562 1 98.31 195 LEU A CA 1
ATOM 1582 C C . LEU A 1 195 ? -12.992 10.703 5.957 1 98.31 195 LEU A C 1
ATOM 1584 O O . LEU A 1 195 ? -14.125 10.75 5.473 1 98.31 195 LEU A O 1
ATOM 1588 N N . LEU A 1 196 ? -12.602 9.797 6.855 1 97.88 196 LEU A N 1
ATOM 1589 C CA . LEU A 1 196 ? -13.461 8.664 7.18 1 97.88 196 LEU A CA 1
ATOM 1590 C C . LEU A 1 196 ? -14.43 9.023 8.305 1 97.88 196 LEU A C 1
ATOM 1592 O O . LEU A 1 196 ? -15.398 8.305 8.547 1 97.88 196 LEU A O 1
ATOM 1596 N N . GLU A 1 197 ? -14.125 10.133 9.008 1 97 197 GLU A N 1
ATOM 1597 C CA . GLU A 1 197 ? -14.922 10.484 10.18 1 97 197 GLU A CA 1
ATOM 1598 C C . GLU A 1 197 ? -15.133 9.266 11.078 1 97 197 GLU A C 1
ATOM 1600 O O . GLU A 1 197 ? -16.266 8.945 11.445 1 97 197 GLU A O 1
ATOM 1605 N N . ASP A 1 198 ? -14.094 8.609 11.43 1 97.19 198 ASP A N 1
ATOM 1606 C CA . ASP A 1 198 ? -14.055 7.383 12.227 1 97.19 198 ASP A CA 1
ATOM 1607 C C . ASP A 1 198 ? -12.844 7.367 13.148 1 97.19 198 ASP A C 1
ATOM 1609 O O . ASP A 1 198 ? -12.016 8.281 13.117 1 97.19 198 ASP A O 1
ATOM 1613 N N . LYS A 1 199 ? -12.797 6.43 14.07 1 97.81 199 LYS A N 1
ATOM 1614 C CA . LYS A 1 199 ? -11.688 6.297 15.016 1 97.81 199 LYS A CA 1
ATOM 1615 C C . LYS A 1 199 ? -10.859 5.051 14.719 1 97.81 199 LYS A C 1
ATOM 1617 O O . LYS A 1 199 ? -11.398 4.027 14.297 1 97.81 199 LYS A O 1
ATOM 1622 N N . VAL A 1 200 ? -9.602 5.148 14.922 1 98.44 200 VAL A N 1
ATOM 1623 C CA . VAL A 1 200 ? -8.711 4.012 14.734 1 98.44 200 VAL A CA 1
ATOM 1624 C C . VAL A 1 200 ? -8.797 3.082 15.945 1 98.44 200 VAL A C 1
ATOM 1626 O O . VAL A 1 200 ? -8.734 3.535 17.094 1 98.44 200 VAL A O 1
ATOM 1629 N N . GLU A 1 201 ? -8.938 1.839 15.648 1 98.25 201 GLU A N 1
ATOM 1630 C CA . GLU A 1 201 ? -8.992 0.827 16.703 1 98.25 201 GLU A CA 1
ATOM 1631 C C . GLU A 1 201 ? -7.609 0.257 16.984 1 98.25 201 GLU A C 1
ATOM 1633 O O . GLU A 1 201 ? -7.211 0.141 18.156 1 98.25 201 GLU A O 1
ATOM 1638 N N . SER A 1 202 ? -6.855 -0.082 15.984 1 98.5 202 SER A N 1
ATOM 1639 C CA . SER A 1 202 ? -5.555 -0.712 16.188 1 98.5 202 SER A CA 1
ATOM 1640 C C . SER A 1 202 ? -4.574 -0.32 15.086 1 98.5 202 SER A C 1
ATOM 1642 O O . SER A 1 202 ? -4.977 0.17 14.031 1 98.5 202 SER A O 1
ATOM 1644 N N . VAL A 1 203 ? -3.297 -0.526 15.453 1 98.75 203 VAL A N 1
ATOM 1645 C CA . VAL A 1 203 ? -2.195 -0.133 14.578 1 98.75 203 VAL A CA 1
ATOM 1646 C C . VAL A 1 203 ? -1.152 -1.247 14.531 1 98.75 203 VAL A C 1
ATOM 1648 O O . VAL A 1 203 ? -0.785 -1.809 15.562 1 98.75 203 VAL A O 1
ATOM 1651 N N . TYR A 1 204 ? -0.72 -1.61 13.359 1 98.88 204 TYR A N 1
ATOM 1652 C CA . TYR A 1 204 ? 0.498 -2.383 13.141 1 98.88 204 TYR A CA 1
ATOM 1653 C C . TYR A 1 204 ? 1.479 -1.617 12.258 1 98.88 204 TYR A C 1
ATOM 1655 O O . TYR A 1 204 ? 1.082 -1.011 11.266 1 98.88 204 TYR A O 1
ATOM 1663 N N . CYS A 1 205 ? 2.729 -1.664 12.672 1 98.81 205 CYS A N 1
ATOM 1664 C CA . CYS A 1 205 ? 3.709 -0.863 11.945 1 98.81 205 CYS A CA 1
ATOM 1665 C C . CYS A 1 205 ? 5.051 -1.582 11.867 1 98.81 205 CYS A C 1
ATOM 1667 O O . CYS A 1 205 ? 5.48 -2.209 12.836 1 98.81 205 CYS A O 1
ATOM 1669 N N . GLN A 1 206 ? 5.629 -1.581 10.703 1 98.81 206 GLN A N 1
ATOM 1670 C CA . GLN A 1 206 ? 7.043 -1.88 10.508 1 98.81 206 GLN A CA 1
ATOM 1671 C C . GLN A 1 206 ? 7.797 -0.657 9.992 1 98.81 206 GLN A C 1
ATOM 1673 O O . GLN A 1 206 ? 7.266 0.116 9.195 1 98.81 206 GLN A O 1
ATOM 1678 N N . SER A 1 207 ? 8.992 -0.5 10.43 1 98.19 207 SER A N 1
ATOM 1679 C CA . SER A 1 207 ? 9.773 0.652 9.992 1 98.19 207 SER A CA 1
ATOM 1680 C C . SER A 1 207 ? 11.203 0.253 9.648 1 98.19 207 SER A C 1
ATOM 1682 O O . SER A 1 207 ? 11.656 -0.838 10.008 1 98.19 207 SER A O 1
ATOM 1684 N N . ILE A 1 208 ? 11.844 1.085 8.836 1 97.25 208 ILE A N 1
ATOM 1685 C CA . ILE A 1 208 ? 13.234 0.899 8.438 1 97.25 208 ILE A CA 1
ATOM 1686 C C . ILE A 1 208 ? 14.047 2.133 8.812 1 97.25 208 ILE A C 1
ATOM 1688 O O . ILE A 1 208 ? 13.586 3.264 8.648 1 97.25 208 ILE A O 1
ATOM 1692 N N . LYS A 1 209 ? 15.195 1.874 9.383 1 94.75 209 LYS A N 1
ATOM 1693 C CA . LYS A 1 209 ? 16.203 2.92 9.562 1 94.75 209 LYS A CA 1
ATOM 1694 C C . LYS A 1 209 ? 17.312 2.795 8.539 1 94.75 209 LYS A C 1
ATOM 1696 O O . LYS A 1 209 ? 17.734 1.685 8.195 1 94.75 209 LYS A O 1
ATOM 1701 N N . THR A 1 210 ? 17.703 3.885 8.039 1 93.31 210 THR A N 1
ATOM 1702 C CA . THR A 1 210 ? 18.828 3.926 7.121 1 93.31 210 THR A CA 1
ATOM 1703 C C . THR A 1 210 ? 20 4.676 7.738 1 93.31 210 THR A C 1
ATOM 1705 O O . THR A 1 210 ? 20.047 5.906 7.691 1 93.31 210 THR A O 1
ATOM 1708 N N . PRO A 1 211 ? 20.984 3.986 8.125 1 89.44 211 PRO A N 1
ATOM 1709 C CA . PRO A 1 211 ? 22.094 4.609 8.859 1 89.44 211 PRO A CA 1
ATOM 1710 C C . PRO A 1 211 ? 22.812 5.68 8.039 1 89.44 211 PRO A C 1
ATOM 1712 O O . PRO A 1 211 ? 23.359 6.629 8.609 1 89.44 211 PRO A O 1
ATOM 1715 N N . LYS A 1 212 ? 22.812 5.516 6.742 1 88.81 212 LYS A N 1
ATOM 1716 C CA . LYS A 1 212 ? 23.469 6.508 5.891 1 88.81 212 LYS A CA 1
ATOM 1717 C C . LYS A 1 212 ? 22.812 7.875 6.035 1 88.81 212 LYS A C 1
ATOM 1719 O O . LYS A 1 212 ? 23.469 8.906 5.863 1 88.81 212 LYS A O 1
ATOM 1724 N N . LEU A 1 213 ? 21.562 7.816 6.402 1 90.88 213 LEU A N 1
ATOM 1725 C CA . LEU A 1 213 ? 20.828 9.062 6.559 1 90.88 213 LEU A CA 1
ATOM 1726 C C . LEU A 1 213 ? 20.719 9.445 8.031 1 90.88 213 LEU A C 1
ATOM 1728 O O . LEU A 1 213 ? 20.984 10.602 8.398 1 90.88 213 LEU A O 1
ATOM 1732 N N . SER A 1 214 ? 20.359 8.508 8.82 1 90.56 214 SER A N 1
ATOM 1733 C CA . SER A 1 214 ? 20.234 8.75 10.25 1 90.56 214 SER A CA 1
ATOM 1734 C C . SER A 1 214 ? 20.344 7.449 11.039 1 90.56 214 SER A C 1
ATOM 1736 O O . SER A 1 214 ? 19.766 6.43 10.672 1 90.56 214 SER A O 1
ATOM 1738 N N . LYS A 1 215 ? 21.016 7.539 12.125 1 88.69 215 LYS A N 1
ATOM 1739 C CA . LYS A 1 215 ? 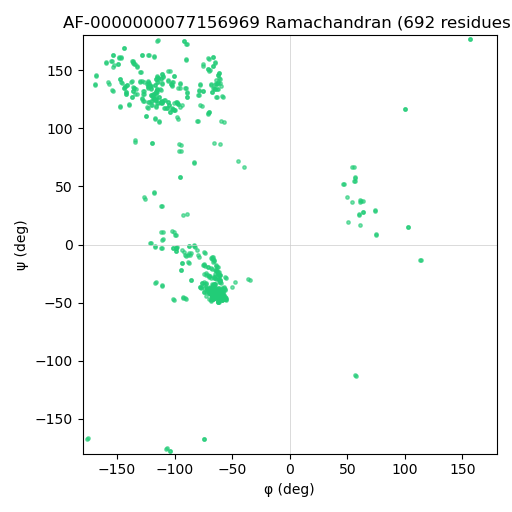21.125 6.387 13.016 1 88.69 215 LYS A CA 1
ATOM 1740 C C . LYS A 1 215 ? 19.969 6.348 14.008 1 88.69 215 LYS A C 1
ATOM 1742 O O . LYS A 1 215 ? 19.75 5.336 14.68 1 88.69 215 LYS A O 1
ATOM 1747 N N . TYR A 1 216 ? 19.203 7.383 14.031 1 88.12 216 TYR A N 1
ATOM 1748 C CA . TYR A 1 216 ? 18.203 7.527 15.086 1 88.12 216 TYR A CA 1
ATOM 1749 C C . TYR A 1 216 ? 16.797 7.395 14.531 1 88.12 216 TYR A C 1
ATOM 1751 O O . TYR A 1 216 ? 15.93 6.777 15.164 1 88.12 216 TYR A O 1
ATOM 1759 N N . SER A 1 217 ? 16.594 7.867 13.344 1 91.75 217 SER A N 1
ATOM 1760 C CA . SER A 1 217 ? 15.242 8.086 12.828 1 91.75 217 SER A CA 1
ATOM 1761 C C . SER A 1 217 ? 14.867 7.031 11.797 1 91.75 217 SER A C 1
ATOM 1763 O O . SER A 1 217 ? 15.703 6.617 10.992 1 91.75 217 SER A O 1
ATOM 1765 N N . GLU A 1 218 ? 13.664 6.617 11.852 1 96.12 218 GLU A N 1
ATOM 1766 C CA . GLU A 1 218 ? 13.18 5.738 10.797 1 96.12 218 GLU A CA 1
ATOM 1767 C C . GLU A 1 218 ? 12.914 6.516 9.508 1 96.12 218 GLU A C 1
ATOM 1769 O O . GLU A 1 218 ? 12.297 7.586 9.539 1 96.12 218 GLU A O 1
ATOM 1774 N N . SER A 1 219 ? 13.391 6.027 8.398 1 97.31 219 SER A N 1
ATOM 1775 C CA . SER A 1 219 ? 13.289 6.672 7.098 1 97.31 219 SER A CA 1
ATOM 1776 C C . SER A 1 219 ? 12.062 6.176 6.332 1 97.31 219 SER A C 1
ATOM 1778 O O . SER A 1 219 ? 11.656 6.781 5.336 1 97.31 219 SER A O 1
ATOM 1780 N N . LEU A 1 220 ? 11.523 5.074 6.785 1 98.44 220 LEU A N 1
ATOM 1781 C CA . LEU A 1 220 ? 10.383 4.434 6.129 1 98.44 220 LEU A CA 1
ATOM 1782 C C . LEU A 1 220 ? 9.492 3.736 7.148 1 98.44 220 LEU A C 1
ATOM 1784 O O . LEU A 1 220 ? 9.984 3.15 8.117 1 98.44 220 LEU A O 1
ATOM 1788 N N . ALA A 1 221 ? 8.227 3.818 6.902 1 98.69 221 ALA A N 1
ATOM 1789 C CA . ALA A 1 221 ? 7.266 3.111 7.738 1 98.69 221 ALA A CA 1
ATOM 1790 C C . ALA A 1 221 ? 6.117 2.547 6.906 1 98.69 221 ALA A C 1
ATOM 1792 O O . ALA A 1 221 ? 5.625 3.209 5.988 1 98.69 221 ALA A O 1
ATOM 1793 N N . SER A 1 222 ? 5.816 1.315 7.109 1 98.81 222 SER A N 1
ATOM 1794 C CA . SER A 1 222 ? 4.605 0.657 6.633 1 98.81 222 SER A CA 1
ATOM 1795 C C . SER A 1 222 ? 3.605 0.452 7.766 1 98.81 222 SER A C 1
ATOM 1797 O O . SER A 1 222 ? 3.898 -0.245 8.742 1 98.81 222 SER A O 1
ATOM 1799 N N . ILE A 1 223 ? 2.438 1.041 7.598 1 98.81 223 ILE A N 1
ATOM 1800 C CA . ILE A 1 223 ? 1.478 1.079 8.695 1 98.81 223 ILE A CA 1
ATOM 1801 C C . ILE A 1 223 ? 0.132 0.532 8.227 1 98.81 223 ILE A C 1
ATOM 1803 O O . ILE A 1 223 ? -0.35 0.892 7.152 1 98.81 223 ILE A O 1
ATOM 1807 N N . VAL A 1 224 ? -0.441 -0.35 9 1 98.88 224 VAL A N 1
ATOM 1808 C CA . VAL A 1 224 ? -1.8 -0.836 8.789 1 98.88 224 VAL A CA 1
ATOM 1809 C C . VAL A 1 224 ? -2.684 -0.44 9.969 1 98.88 224 VAL A C 1
ATOM 1811 O O . VAL A 1 224 ? -2.363 -0.744 11.125 1 98.88 224 VAL A O 1
ATOM 1814 N N . LEU A 1 225 ? -3.738 0.239 9.648 1 98.81 225 LEU A N 1
ATOM 1815 C CA . LEU A 1 225 ? -4.707 0.621 10.672 1 98.81 225 LEU A CA 1
ATOM 1816 C C . LEU A 1 225 ? -6.016 -0.136 10.492 1 98.81 225 LEU A C 1
ATOM 1818 O O . LEU A 1 225 ? -6.414 -0.432 9.367 1 98.81 225 LEU A O 1
ATOM 1822 N N . LYS A 1 226 ? -6.633 -0.409 11.594 1 98.69 226 LYS A N 1
ATOM 1823 C CA . LYS A 1 226 ? -8.023 -0.844 11.609 1 98.69 226 LYS A CA 1
ATOM 1824 C C . LYS A 1 226 ? -8.93 0.222 12.227 1 98.69 226 LYS A C 1
ATOM 1826 O O . LYS A 1 226 ? -8.695 0.658 13.359 1 98.69 226 LYS A O 1
ATOM 1831 N N . PHE A 1 227 ? -9.914 0.646 11.484 1 98.62 227 PHE A N 1
ATOM 1832 C CA . PHE A 1 227 ? -10.867 1.617 12 1 98.62 227 PHE A CA 1
ATOM 1833 C C . PHE A 1 227 ? -12.047 0.917 12.68 1 98.62 227 PHE A C 1
ATOM 1835 O O . PHE A 1 227 ? -12.32 -0.253 12.398 1 98.62 227 PHE A O 1
ATOM 1842 N N . LYS A 1 228 ? -12.75 1.558 13.516 1 98.06 228 LYS A N 1
ATOM 1843 C CA . LYS A 1 228 ? -13.844 0.993 14.297 1 98.06 228 LYS A CA 1
ATOM 1844 C C . LYS A 1 228 ? -15.008 0.569 13.398 1 98.06 228 LYS A C 1
ATOM 1846 O O . LYS A 1 228 ? -15.664 -0.436 13.664 1 98.06 228 LYS A O 1
ATOM 1851 N N . LYS A 1 229 ? -15.211 1.343 12.344 1 97.25 229 LYS A N 1
ATOM 1852 C CA . LYS A 1 229 ? -16.312 1.026 11.445 1 97.25 229 LYS A CA 1
ATOM 1853 C C . LYS A 1 229 ? -15.922 -0.043 10.438 1 97.25 229 LYS A C 1
ATOM 1855 O O . LYS A 1 229 ? -16.688 -0.368 9.531 1 97.25 229 LYS A O 1
ATOM 1860 N N . GLY A 1 230 ? -14.656 -0.537 10.477 1 97.12 230 GLY A N 1
ATOM 1861 C CA . GLY A 1 230 ? -14.297 -1.729 9.727 1 97.12 230 GLY A CA 1
ATOM 1862 C C . GLY A 1 230 ? -13.312 -1.45 8.602 1 97.12 230 GLY A C 1
ATOM 1863 O O . GLY A 1 230 ? -12.719 -2.377 8.047 1 97.12 230 GLY A O 1
ATOM 1864 N N . THR A 1 231 ? -13.086 -0.197 8.234 1 98.62 231 THR A N 1
ATOM 1865 C CA . THR A 1 231 ? -12.18 0.156 7.152 1 98.62 231 THR A CA 1
ATOM 1866 C C . THR A 1 231 ? -10.742 -0.22 7.504 1 98.62 231 THR A C 1
ATOM 1868 O O . THR A 1 231 ? -10.297 -0.003 8.633 1 98.62 231 THR A O 1
ATOM 1871 N N . ILE A 1 232 ? -10.055 -0.854 6.562 1 98.88 232 ILE A N 1
ATOM 1872 C CA . ILE A 1 232 ? -8.617 -1.071 6.672 1 98.88 232 ILE A CA 1
ATOM 1873 C C . ILE A 1 232 ? -7.867 0.096 6.035 1 98.88 232 ILE A C 1
ATOM 1875 O O . ILE A 1 232 ? -8.25 0.572 4.961 1 98.88 232 ILE A O 1
ATOM 1879 N N . ALA A 1 233 ? -6.855 0.588 6.703 1 98.88 233 ALA A N 1
ATOM 1880 C CA . ALA A 1 233 ? -6.043 1.655 6.125 1 98.88 233 ALA A CA 1
ATOM 1881 C C . ALA A 1 233 ? -4.586 1.222 5.988 1 98.88 233 ALA A C 1
ATOM 1883 O O . ALA A 1 233 ? -4 0.687 6.934 1 98.88 233 ALA A O 1
ATOM 1884 N N . ASN A 1 234 ? -4.043 1.394 4.809 1 98.81 234 ASN A N 1
ATOM 1885 C CA . ASN A 1 234 ? -2.627 1.155 4.535 1 98.81 234 ASN A CA 1
ATOM 1886 C C . ASN A 1 234 ? -1.873 2.461 4.309 1 98.81 234 ASN A C 1
ATOM 1888 O O . ASN A 1 234 ? -2.211 3.229 3.404 1 98.81 234 ASN A O 1
ATOM 1892 N N . LEU A 1 235 ? -0.863 2.66 5.07 1 98.75 235 LEU A N 1
ATOM 1893 C CA . LEU A 1 235 ? -0.034 3.846 4.879 1 98.75 235 LEU A CA 1
ATOM 1894 C C . LEU A 1 235 ? 1.419 3.459 4.629 1 98.75 235 LEU A C 1
ATOM 1896 O O . LEU A 1 235 ? 1.948 2.557 5.281 1 98.75 235 LEU A O 1
ATOM 1900 N N . THR A 1 236 ? 2.041 4.094 3.682 1 98.75 236 THR A N 1
ATOM 1901 C CA . THR A 1 236 ? 3.48 4.035 3.461 1 98.75 236 THR A CA 1
ATOM 1902 C C . THR A 1 236 ? 4.094 5.43 3.492 1 98.75 236 THR A C 1
ATOM 1904 O O . THR A 1 236 ? 3.738 6.289 2.682 1 98.75 236 THR A O 1
ATOM 1907 N N . LEU A 1 237 ? 4.949 5.629 4.422 1 98.62 237 LEU A N 1
ATOM 1908 C CA . LEU A 1 237 ? 5.605 6.914 4.617 1 98.62 237 LEU A CA 1
ATOM 1909 C C . LEU A 1 237 ? 7.121 6.777 4.488 1 98.62 237 LEU A C 1
ATOM 1911 O O . LEU A 1 237 ? 7.715 5.855 5.047 1 98.62 237 LEU A O 1
ATOM 1915 N N . ASP A 1 238 ? 7.754 7.727 3.711 1 98.12 238 ASP A N 1
ATOM 1916 C CA . ASP A 1 238 ? 9.203 7.609 3.629 1 98.12 238 ASP A CA 1
ATOM 1917 C C . ASP A 1 238 ? 9.844 8.93 3.193 1 98.12 238 ASP A C 1
ATOM 1919 O O . ASP A 1 238 ? 9.164 9.797 2.637 1 98.12 238 ASP A O 1
ATOM 1923 N N . PHE A 1 239 ? 11.062 9.094 3.527 1 96.88 239 PHE A N 1
ATOM 1924 C CA . PHE A 1 239 ? 11.852 10.156 2.93 1 96.88 239 PHE A CA 1
ATOM 1925 C C . PHE A 1 239 ? 13.031 9.586 2.15 1 96.88 239 PHE A C 1
ATOM 1927 O O . PHE A 1 239 ? 14.156 10.086 2.252 1 96.88 239 PHE A O 1
ATOM 1934 N N . LEU A 1 240 ? 12.742 8.547 1.378 1 96.38 240 LEU A N 1
ATOM 1935 C CA . LEU A 1 240 ? 13.758 7.816 0.632 1 96.38 240 LEU A CA 1
ATOM 1936 C C . LEU A 1 240 ? 13.523 7.938 -0.87 1 96.38 240 LEU A C 1
ATOM 1938 O O . LEU A 1 240 ? 14.469 7.844 -1.659 1 96.38 240 LEU A O 1
ATOM 1942 N N . ARG A 1 241 ? 12.266 8.031 -1.287 1 95.88 241 ARG A N 1
ATOM 1943 C CA . ARG A 1 241 ? 11.93 7.895 -2.701 1 95.88 241 ARG A CA 1
ATOM 1944 C C . ARG A 1 241 ? 12.398 9.109 -3.496 1 95.88 241 ARG A C 1
ATOM 1946 O O . ARG A 1 241 ? 12.43 10.227 -2.977 1 95.88 241 ARG A O 1
ATOM 1953 N N . PRO A 1 242 ? 12.695 8.914 -4.719 1 92.88 242 PRO A N 1
ATOM 1954 C CA . PRO A 1 242 ? 13.328 9.969 -5.52 1 92.88 242 PRO A CA 1
ATOM 1955 C C . PRO A 1 242 ? 12.352 11.055 -5.945 1 92.88 242 PRO A C 1
ATOM 1957 O O . PRO A 1 242 ? 12.734 12.219 -6.086 1 92.88 242 PRO A O 1
ATOM 1960 N N . SER A 1 243 ? 11.078 10.633 -6.188 1 90.88 243 SER A N 1
ATOM 1961 C CA . SER A 1 243 ? 10.07 11.586 -6.66 1 90.88 243 SER A CA 1
ATOM 1962 C C . SER A 1 243 ? 9.008 11.828 -5.598 1 90.88 243 SER A C 1
ATOM 1964 O O . SER A 1 243 ? 8.586 10.898 -4.902 1 90.88 243 SER A O 1
ATOM 1966 N N . TYR A 1 244 ? 8.594 13.102 -5.578 1 93.19 244 TYR A N 1
ATOM 1967 C CA . TYR A 1 244 ? 7.512 13.453 -4.664 1 93.19 244 TYR A CA 1
ATOM 1968 C C . TYR A 1 244 ? 6.258 12.641 -4.953 1 93.19 244 TYR A C 1
ATOM 1970 O O . TYR A 1 244 ? 5.82 12.547 -6.102 1 93.19 244 TYR A O 1
ATOM 1978 N N . GLN A 1 245 ? 5.742 12.031 -3.938 1 95.31 245 GLN A N 1
ATOM 1979 C CA . GLN A 1 245 ? 4.496 11.281 -4.027 1 95.31 245 GLN A CA 1
ATOM 1980 C C . GLN A 1 245 ? 3.598 11.555 -2.828 1 95.31 245 GLN A C 1
ATOM 1982 O O . GLN A 1 245 ? 4.039 11.477 -1.682 1 95.31 245 GLN A O 1
ATOM 1987 N N . ARG A 1 246 ? 2.434 11.914 -3.078 1 97.31 246 ARG A N 1
ATOM 1988 C CA . ARG A 1 246 ? 1.375 11.992 -2.074 1 97.31 246 ARG A CA 1
ATOM 1989 C C . ARG A 1 246 ? 0.016 11.672 -2.689 1 97.31 246 ARG A C 1
ATOM 1991 O O . ARG A 1 246 ? -0.443 12.375 -3.594 1 97.31 246 ARG A O 1
ATOM 1998 N N . ASN A 1 247 ? -0.597 10.625 -2.191 1 97.69 247 ASN A N 1
ATOM 1999 C CA . ASN A 1 247 ? -1.868 10.211 -2.775 1 97.69 247 ASN A CA 1
ATOM 2000 C C . ASN A 1 247 ? -2.738 9.469 -1.763 1 97.69 247 ASN A C 1
ATOM 2002 O O . ASN A 1 247 ? -2.256 9.07 -0.703 1 97.69 247 ASN A O 1
ATOM 2006 N N . CYS A 1 248 ? -3.957 9.375 -2.08 1 98.19 248 CYS A N 1
ATOM 2007 C CA . CYS A 1 248 ? -4.953 8.656 -1.291 1 98.19 248 CYS A CA 1
ATOM 2008 C C . CYS A 1 248 ? -5.91 7.883 -2.191 1 98.19 248 CYS A C 1
ATOM 2010 O O . CYS A 1 248 ? -6.566 8.469 -3.057 1 98.19 248 CYS A O 1
ATOM 2012 N N . LYS A 1 249 ? -5.98 6.602 -2.029 1 97.75 249 LYS A N 1
ATOM 2013 C CA . LYS A 1 249 ? -6.859 5.727 -2.801 1 97.75 249 LYS A CA 1
ATOM 2014 C C . LYS A 1 249 ? -7.914 5.082 -1.907 1 97.75 249 LYS A C 1
ATOM 2016 O O . LYS A 1 249 ? -7.594 4.555 -0.841 1 97.75 249 LYS A O 1
ATOM 2021 N N . ILE A 1 250 ? -9.109 5.113 -2.367 1 98.38 250 ILE A N 1
ATOM 2022 C CA . ILE A 1 250 ? -10.227 4.629 -1.564 1 98.38 250 ILE A CA 1
ATOM 2023 C C . ILE A 1 250 ? -11.031 3.602 -2.361 1 98.38 250 ILE A C 1
ATOM 2025 O O . ILE A 1 250 ? -11.445 3.869 -3.49 1 98.38 250 ILE A O 1
ATOM 2029 N N . LEU A 1 251 ? -11.273 2.453 -1.704 1 97.81 251 LEU A N 1
ATOM 2030 C CA . LEU A 1 251 ? -11.883 1.343 -2.428 1 97.81 251 LEU A CA 1
ATOM 2031 C C . LEU A 1 251 ? -13.211 0.943 -1.792 1 97.81 251 LEU A C 1
ATOM 2033 O O . LEU A 1 251 ? -13.266 0.658 -0.594 1 97.81 251 LEU A O 1
ATOM 2037 N N . PHE A 1 252 ? -14.266 1.031 -2.553 1 95.94 252 PHE A N 1
ATOM 2038 C CA . PHE A 1 252 ? -15.562 0.411 -2.291 1 95.94 252 PHE A CA 1
ATOM 2039 C C . PHE A 1 252 ? -15.766 -0.811 -3.18 1 95.94 252 PHE A C 1
ATOM 2041 O O . PHE A 1 252 ? -14.828 -1.265 -3.844 1 95.94 252 PHE A O 1
ATOM 2048 N N . GLU A 1 253 ? -16.906 -1.451 -3.092 1 93.75 253 GLU A N 1
ATOM 2049 C CA . GLU A 1 253 ? -17.203 -2.523 -4.035 1 93.75 253 GLU A CA 1
ATOM 2050 C C . GLU A 1 253 ? -17.453 -1.973 -5.438 1 93.75 253 GLU A C 1
ATOM 2052 O O . GLU A 1 253 ? -18.375 -1.185 -5.645 1 93.75 253 GLU A O 1
ATOM 2057 N N . ASP A 1 254 ? -16.609 -2.289 -6.348 1 92.31 254 ASP A N 1
ATOM 2058 C CA . ASP A 1 254 ? -16.703 -1.953 -7.766 1 92.31 254 ASP A CA 1
ATOM 2059 C C . ASP A 1 254 ? -16.641 -0.442 -7.977 1 92.31 254 ASP A C 1
ATOM 2061 O O . ASP A 1 254 ? -17.297 0.093 -8.875 1 92.31 254 ASP A O 1
ATOM 2065 N N . LYS A 1 255 ? -16.016 0.261 -7.121 1 93.38 255 LYS A N 1
ATOM 2066 C CA . LYS A 1 255 ? -15.828 1.708 -7.191 1 93.38 255 LYS A CA 1
ATOM 2067 C C . LYS A 1 255 ? -14.57 2.139 -6.441 1 93.38 255 LYS A C 1
ATOM 2069 O O . LYS A 1 255 ? -14.32 1.681 -5.324 1 93.38 255 LYS A O 1
ATOM 2074 N N . GLU A 1 256 ? -13.789 2.961 -7.09 1 95.69 256 GLU A N 1
ATOM 2075 C CA . GLU A 1 256 ? -12.531 3.43 -6.5 1 95.69 256 GLU A CA 1
ATOM 2076 C C . GLU A 1 256 ? -12.352 4.93 -6.707 1 95.69 256 GLU A C 1
ATOM 2078 O O . GLU A 1 256 ? -12.68 5.461 -7.77 1 95.69 256 GLU A O 1
ATOM 2083 N N . PHE A 1 257 ? -11.953 5.617 -5.672 1 95.81 257 PHE A N 1
ATOM 2084 C CA . PHE A 1 257 ? -11.609 7.031 -5.723 1 95.81 257 PHE A CA 1
ATOM 2085 C C . PHE A 1 257 ? -10.117 7.234 -5.492 1 95.81 257 PHE A C 1
ATOM 2087 O O . PHE A 1 257 ? -9.539 6.637 -4.586 1 95.81 257 PHE A O 1
ATOM 2094 N N . ASN A 1 258 ? -9.508 8.047 -6.324 1 95.88 258 ASN A N 1
ATOM 2095 C CA . ASN A 1 258 ? -8.078 8.344 -6.188 1 95.88 258 ASN A CA 1
ATOM 2096 C C . ASN A 1 258 ? -7.82 9.844 -6.137 1 95.88 258 ASN A C 1
ATOM 2098 O O . ASN A 1 258 ? -8.289 10.586 -6.996 1 95.88 258 ASN A O 1
ATOM 2102 N N . TRP A 1 259 ? -7.176 10.281 -5.105 1 96.94 259 TRP A N 1
ATOM 2103 C CA . TRP A 1 259 ? -6.652 11.641 -4.984 1 96.94 259 TRP A CA 1
ATOM 2104 C C . TRP A 1 259 ? -5.133 11.648 -5.133 1 96.94 259 TRP A C 1
ATOM 2106 O O . TRP A 1 259 ? -4.422 11.023 -4.348 1 96.94 259 TRP A O 1
ATOM 2116 N N . ASP A 1 260 ? -4.629 12.32 -6.148 1 96.19 260 ASP A N 1
ATOM 2117 C CA . ASP A 1 260 ? -3.197 12.492 -6.395 1 96.19 260 ASP A CA 1
ATOM 2118 C C . ASP A 1 260 ? -2.781 13.953 -6.238 1 96.19 260 ASP A C 1
ATOM 2120 O O . ASP A 1 260 ? -3.346 14.836 -6.887 1 96.19 260 ASP A O 1
ATOM 2124 N N . PHE A 1 261 ? -1.791 14.125 -5.422 1 96.38 261 PHE A N 1
ATOM 2125 C CA . PHE A 1 261 ? -1.366 15.477 -5.09 1 96.38 261 PHE A CA 1
ATOM 2126 C C . PHE A 1 261 ? 0.061 15.727 -5.559 1 96.38 261 PHE A C 1
ATOM 2128 O O . PHE A 1 261 ? 0.921 14.852 -5.449 1 96.38 261 PHE A O 1
ATOM 2135 N N . ASN A 1 262 ? 0.278 16.891 -6.137 1 92.88 262 ASN A N 1
ATOM 2136 C CA . ASN A 1 262 ? 1.609 17.312 -6.559 1 92.88 262 ASN A CA 1
ATOM 2137 C C . ASN A 1 262 ? 1.79 18.828 -6.422 1 92.88 262 ASN A C 1
ATOM 2139 O O . ASN A 1 262 ? 0.814 19.562 -6.25 1 92.88 262 ASN A O 1
ATOM 2143 N N . ILE A 1 263 ? 3.012 19.219 -6.398 1 90.75 263 ILE A N 1
ATOM 2144 C CA . ILE A 1 263 ? 3.383 20.641 -6.395 1 90.75 263 ILE A CA 1
ATOM 2145 C C . ILE A 1 263 ? 4.176 20.969 -7.656 1 90.75 263 ILE A C 1
ATOM 2147 O O . ILE A 1 263 ? 5.172 20.312 -7.961 1 90.75 263 ILE A O 1
ATOM 2151 N N . LYS A 1 264 ? 3.684 21.969 -8.367 1 88 264 LYS A N 1
ATOM 2152 C CA . LYS A 1 264 ? 4.344 22.328 -9.617 1 88 264 LYS A CA 1
ATOM 2153 C C . LYS A 1 264 ? 4.66 23.828 -9.648 1 88 264 LYS A C 1
ATOM 2155 O O . LYS A 1 264 ? 3.893 24.641 -9.125 1 88 264 LYS A O 1
ATOM 2160 N N . LYS A 1 265 ? 5.754 24.062 -10.164 1 84.25 265 LYS A N 1
ATOM 2161 C CA . LYS A 1 265 ? 6.094 25.469 -10.383 1 84.25 265 LYS A CA 1
ATOM 2162 C C . LYS A 1 265 ? 5.379 26.016 -11.617 1 84.25 265 LYS A C 1
ATOM 2164 O O . LYS A 1 265 ? 5.402 25.406 -12.68 1 84.25 265 LYS A O 1
ATOM 2169 N N . LYS A 1 266 ? 4.598 26.969 -11.484 1 75.44 266 LYS A N 1
ATOM 2170 C CA . LYS A 1 266 ? 3.979 27.703 -12.578 1 75.44 266 LYS A CA 1
ATOM 2171 C C . LYS A 1 266 ? 4.422 29.156 -12.586 1 75.44 266 LYS A C 1
ATOM 2173 O O . LYS A 1 266 ? 4.023 29.938 -11.719 1 75.44 266 LYS A O 1
ATOM 2178 N N . ASN A 1 267 ? 5.215 29.469 -13.539 1 72.06 267 ASN A N 1
ATOM 2179 C CA . ASN A 1 267 ? 5.816 30.797 -13.594 1 72.06 267 ASN A CA 1
ATOM 2180 C C . ASN A 1 267 ? 6.605 31.109 -12.32 1 72.06 267 ASN A C 1
ATOM 2182 O O . ASN A 1 267 ? 7.508 30.359 -11.945 1 72.06 267 ASN A O 1
ATOM 2186 N N . LYS A 1 268 ? 6.312 31.953 -11.461 1 72.44 268 LYS A N 1
ATOM 2187 C CA . LYS A 1 268 ? 7.098 32.344 -10.297 1 72.44 268 LYS A CA 1
ATOM 2188 C C . LYS A 1 268 ? 6.426 31.891 -9 1 72.44 268 LYS A C 1
ATOM 2190 O O . LYS A 1 268 ? 6.922 32.188 -7.91 1 72.44 268 LYS A O 1
ATOM 2195 N N . ASN A 1 269 ? 5.469 31.094 -9.32 1 84.56 269 ASN A N 1
ATOM 2196 C CA . ASN A 1 269 ? 4.773 30.641 -8.117 1 84.56 269 ASN A CA 1
ATOM 2197 C C . ASN A 1 269 ? 4.562 29.125 -8.125 1 84.56 269 ASN A C 1
ATOM 2199 O O . ASN A 1 269 ? 4.617 28.5 -9.188 1 84.56 269 ASN A O 1
ATOM 2203 N N . TYR A 1 270 ? 4.477 28.609 -6.953 1 87.88 270 TYR A N 1
ATOM 2204 C CA . TYR A 1 270 ? 4.184 27.188 -6.824 1 87.88 270 TYR A CA 1
ATOM 2205 C C . TYR A 1 270 ? 2.691 26.953 -6.621 1 87.88 270 TYR A C 1
ATOM 2207 O O . TYR A 1 270 ? 2.029 27.719 -5.914 1 87.88 270 TYR A O 1
ATOM 2215 N N . GLN A 1 271 ? 2.244 25.891 -7.344 1 92.75 271 GLN A N 1
ATOM 2216 C CA . GLN A 1 271 ? 0.836 25.516 -7.262 1 92.75 271 GLN A CA 1
ATOM 2217 C C . GLN A 1 271 ? 0.671 24.078 -6.777 1 92.75 271 GLN A C 1
ATOM 2219 O O . GLN A 1 271 ? 1.443 23.203 -7.16 1 92.75 271 GLN A O 1
ATOM 2224 N N . ASN A 1 272 ? -0.284 23.969 -5.918 1 92.31 272 ASN A N 1
ATOM 2225 C CA . ASN A 1 272 ? -0.774 22.641 -5.594 1 92.31 272 ASN A CA 1
ATOM 2226 C C . ASN A 1 272 ? -1.713 22.109 -6.672 1 92.31 272 ASN A C 1
ATOM 2228 O O . ASN A 1 272 ? -2.643 22.797 -7.086 1 92.31 272 ASN A O 1
ATOM 2232 N N . ILE A 1 273 ? -1.409 20.953 -7.098 1 93.44 273 ILE A N 1
ATOM 2233 C CA . ILE A 1 273 ? -2.266 20.312 -8.094 1 93.44 273 ILE A CA 1
ATOM 2234 C C . ILE A 1 273 ? -2.814 19 -7.535 1 93.44 273 ILE A C 1
ATOM 2236 O O . ILE A 1 273 ? -2.051 18.141 -7.09 1 93.44 273 ILE A O 1
ATOM 2240 N N . ALA A 1 274 ? -4.113 18.922 -7.531 1 93.81 274 ALA A N 1
ATOM 2241 C CA . ALA A 1 274 ? -4.789 17.688 -7.113 1 93.81 274 ALA A CA 1
ATOM 2242 C C . ALA A 1 274 ? -5.617 17.109 -8.25 1 93.81 274 ALA A C 1
ATOM 2244 O O . ALA A 1 274 ? -6.363 17.828 -8.922 1 93.81 274 ALA A O 1
ATOM 2245 N N . ASN A 1 275 ? -5.445 15.859 -8.516 1 94.12 275 ASN A N 1
ATOM 2246 C CA . ASN A 1 275 ? -6.277 15.117 -9.453 1 94.12 275 ASN A CA 1
ATOM 2247 C C . ASN A 1 275 ? -7.152 14.094 -8.742 1 94.12 275 ASN A C 1
ATOM 2249 O O . ASN A 1 275 ? -6.648 13.273 -7.973 1 94.12 275 ASN A O 1
ATOM 2253 N N . ILE A 1 276 ? -8.398 14.227 -8.938 1 94.31 276 ILE A N 1
ATOM 2254 C CA . ILE A 1 276 ? -9.328 13.234 -8.406 1 94.31 276 ILE A CA 1
ATOM 2255 C C . ILE A 1 276 ? -9.859 12.359 -9.539 1 94.31 276 ILE A C 1
ATOM 2257 O O . ILE A 1 276 ? -10.422 12.867 -10.516 1 94.31 276 ILE A O 1
ATOM 2261 N N . THR A 1 277 ? -9.672 11.086 -9.445 1 93.62 277 THR A N 1
ATOM 2262 C CA . THR A 1 277 ? -10.164 10.125 -10.422 1 93.62 277 THR A CA 1
ATOM 2263 C C . THR A 1 277 ? -11.18 9.18 -9.789 1 93.62 277 THR A C 1
ATOM 2265 O O . THR A 1 277 ? -10.953 8.656 -8.703 1 93.62 277 THR A O 1
ATOM 2268 N N . ILE A 1 278 ? -12.258 9.039 -10.398 1 92 278 ILE A N 1
ATOM 2269 C CA . ILE A 1 278 ? -13.289 8.094 -10 1 92 278 ILE A CA 1
ATOM 2270 C C . ILE A 1 278 ? -13.383 6.965 -11.023 1 92 278 ILE A C 1
ATOM 2272 O O . ILE A 1 278 ? -13.562 7.223 -12.219 1 92 278 ILE A O 1
ATOM 2276 N N . THR A 1 279 ? -13.203 5.707 -10.57 1 91.38 279 THR A N 1
ATOM 2277 C CA . THR A 1 279 ? -13.305 4.551 -11.445 1 91.38 279 THR A CA 1
ATOM 2278 C C . THR A 1 279 ? -14.461 3.65 -11.023 1 91.38 279 THR A C 1
ATOM 2280 O O . THR A 1 279 ? -14.555 3.256 -9.859 1 91.38 279 THR A O 1
ATOM 2283 N N . SER A 1 280 ? -15.438 3.508 -11.961 1 86.75 280 SER A N 1
ATOM 2284 C CA . SER A 1 280 ? -16.562 2.605 -11.734 1 86.75 280 SER A CA 1
ATOM 2285 C C . SER A 1 280 ? -17.016 1.953 -13.031 1 86.75 280 SER A C 1
ATOM 2287 O O . SER A 1 280 ? -16.875 2.533 -14.109 1 86.75 280 SER A O 1
ATOM 2289 N N . GLN A 1 281 ? -17.359 0.666 -13.07 1 70.44 281 GLN A N 1
ATOM 2290 C CA . GLN A 1 281 ? -17.859 0.079 -14.312 1 70.44 281 GLN A CA 1
ATOM 2291 C C . GLN A 1 281 ? -19.266 0.556 -14.617 1 70.44 281 GLN A C 1
ATOM 2293 O O . GLN A 1 281 ? -19.656 0.678 -15.781 1 70.44 281 GLN A O 1
ATOM 2298 N N . LYS A 1 282 ? -20.219 0.66 -13.492 1 59.19 282 LYS A N 1
ATOM 2299 C CA . LYS A 1 282 ? -21.516 1.223 -13.828 1 59.19 282 LYS A CA 1
ATOM 2300 C C . LYS A 1 282 ? -21.375 2.529 -14.602 1 59.19 282 LYS A C 1
ATOM 2302 O O . LYS A 1 282 ? -22.25 2.891 -15.391 1 59.19 282 LYS A O 1
ATOM 2307 N N . LEU A 1 283 ? -20.516 3.176 -14.273 1 51.66 283 LEU A N 1
ATOM 2308 C CA . LEU A 1 283 ? -20.312 4.453 -14.945 1 51.66 283 LEU A CA 1
ATOM 2309 C C . LEU A 1 283 ? -19.406 4.289 -16.156 1 51.66 283 LEU A C 1
ATOM 2311 O O . LEU A 1 283 ? -19.016 5.277 -16.781 1 51.66 283 LEU A O 1
ATOM 2315 N N . ASP A 1 284 ? -19.344 2.98 -16.828 1 49.25 284 ASP A N 1
ATOM 2316 C CA . ASP A 1 284 ? -18.516 2.586 -17.969 1 49.25 284 ASP A CA 1
ATOM 2317 C C . ASP A 1 284 ? -17.031 2.869 -17.703 1 49.25 284 ASP A C 1
ATOM 2319 O O . ASP A 1 284 ? -16.203 2.701 -18.594 1 49.25 284 ASP A O 1
ATOM 2323 N N . THR A 1 285 ? -16.219 2.877 -16.938 1 52.44 285 THR A N 1
ATOM 2324 C CA . THR A 1 285 ? -14.875 3.168 -16.469 1 52.44 285 THR A CA 1
ATOM 2325 C C . THR A 1 285 ? -14.594 4.668 -16.516 1 52.44 285 THR A C 1
ATOM 2327 O O . THR A 1 285 ? -13.688 5.113 -17.219 1 52.44 285 THR A O 1
ATOM 2330 N N . GLN A 1 286 ? -15.539 5.598 -16.625 1 53.09 286 GLN A N 1
ATOM 2331 C CA . GLN A 1 286 ? -15.18 6.98 -16.922 1 53.09 286 GLN A CA 1
ATOM 2332 C C . GLN A 1 286 ? -14.383 7.594 -15.773 1 53.09 286 GLN A C 1
ATOM 2334 O O . GLN A 1 286 ? -14.883 7.688 -14.648 1 53.09 286 GLN A O 1
ATOM 2339 N N . ARG A 1 287 ? -13.078 7.41 -15.812 1 60.38 287 ARG A N 1
ATOM 2340 C CA . ARG A 1 287 ? -12.109 8.156 -15.016 1 60.38 287 ARG A CA 1
ATOM 2341 C C . ARG A 1 287 ? -12.422 9.648 -15.039 1 60.38 287 ARG A C 1
ATOM 2343 O O . ARG A 1 287 ? -12.117 10.336 -16.016 1 60.38 287 ARG A O 1
ATOM 2350 N N . LYS A 1 288 ? -13.484 10.047 -14.367 1 66.5 288 LYS A N 1
ATOM 2351 C CA . LYS A 1 288 ? -13.625 11.484 -14.156 1 66.5 288 LYS A CA 1
ATOM 2352 C C . LYS A 1 288 ? -12.43 12.047 -13.391 1 66.5 288 LYS A C 1
ATOM 2354 O O . LYS A 1 288 ? -12.164 11.648 -12.258 1 66.5 288 LYS A O 1
ATOM 2359 N N . ILE A 1 289 ? -11.68 12.734 -14.25 1 72.94 289 ILE A N 1
ATOM 2360 C CA . ILE A 1 289 ? -10.547 13.43 -13.648 1 72.94 289 ILE A CA 1
ATOM 2361 C C . ILE A 1 289 ? -10.914 14.898 -13.406 1 72.94 289 ILE A C 1
ATOM 2363 O O . ILE A 1 289 ? -11.273 15.617 -14.344 1 72.94 289 ILE A O 1
ATOM 2367 N N . GLN A 1 290 ? -11.062 15.211 -12.148 1 84.38 290 GLN A N 1
ATOM 2368 C CA . GLN A 1 290 ? -11.156 16.609 -11.758 1 84.38 290 GLN A CA 1
ATOM 2369 C C . GLN A 1 290 ? -9.797 17.156 -11.32 1 84.38 290 GLN A C 1
ATOM 2371 O O . GLN A 1 290 ? -9.203 16.641 -10.367 1 84.38 290 GLN A O 1
ATOM 2376 N N . LYS A 1 291 ? -9.406 18.125 -12.062 1 89.88 291 LYS A N 1
ATOM 2377 C CA . LYS A 1 291 ? -8.148 18.781 -11.719 1 89.88 291 LYS A CA 1
ATOM 2378 C C . LYS A 1 291 ? -8.406 20.078 -10.938 1 89.88 291 LYS A C 1
ATOM 2380 O O . LYS A 1 291 ? -9.164 20.938 -11.391 1 89.88 291 LYS A O 1
ATOM 2385 N N . ILE A 1 292 ? -7.859 20.125 -9.805 1 93.81 292 ILE A N 1
ATOM 2386 C CA . ILE A 1 292 ? -8.008 21.281 -8.938 1 93.81 292 ILE A CA 1
ATOM 2387 C C . ILE A 1 292 ? -6.641 21.891 -8.656 1 93.81 292 ILE A C 1
ATOM 2389 O O . ILE A 1 292 ? -5.711 21.188 -8.25 1 93.81 292 ILE A O 1
ATOM 2393 N N . SER A 1 293 ? -6.539 23.125 -8.883 1 93.31 293 SER A N 1
ATOM 2394 C CA . SER A 1 293 ? -5.293 23.859 -8.641 1 93.31 293 SER A CA 1
ATOM 2395 C C . SER A 1 293 ? -5.512 25.031 -7.688 1 93.31 293 SER A C 1
ATOM 2397 O O . SER A 1 293 ? -6.547 25.688 -7.742 1 93.31 293 SER A O 1
ATOM 2399 N N . GLU A 1 294 ? -4.586 25.188 -6.793 1 94.69 294 GLU A N 1
ATOM 2400 C CA . GLU A 1 294 ? -4.59 26.328 -5.879 1 94.69 294 GLU A CA 1
ATOM 2401 C C . GLU A 1 294 ? -3.172 26.734 -5.496 1 94.69 294 GLU A C 1
ATOM 2403 O O . GLU A 1 294 ? -2.242 25.922 -5.59 1 94.69 294 GLU A O 1
ATOM 2408 N N . LYS A 1 295 ? -3.031 27.969 -5.129 1 94.25 295 LYS A N 1
ATOM 2409 C CA . LYS A 1 295 ? -1.722 28.391 -4.637 1 94.25 295 LYS A CA 1
ATOM 2410 C C . LYS A 1 295 ? -1.334 27.625 -3.377 1 94.25 295 LYS A C 1
ATOM 2412 O O . LYS A 1 295 ? -2.18 27.359 -2.521 1 94.25 295 LYS A O 1
ATOM 2417 N N . VAL A 1 296 ? -0.105 27.359 -3.221 1 94.44 296 VAL A N 1
ATOM 2418 C CA . VAL A 1 296 ? 0.406 26.578 -2.105 1 94.44 296 VAL A CA 1
ATOM 2419 C C . VAL A 1 296 ? 0 27.219 -0.785 1 94.44 296 VAL A C 1
ATOM 2421 O O . VAL A 1 296 ? -0.394 26.531 0.159 1 94.44 296 VAL A O 1
ATOM 2424 N N . ASN A 1 297 ? 0.009 28.516 -0.782 1 96 297 ASN A N 1
ATOM 2425 C CA . ASN A 1 297 ? -0.196 29.25 0.465 1 96 297 ASN A CA 1
ATOM 2426 C C . ASN A 1 297 ? -1.674 29.297 0.845 1 96 297 ASN A C 1
ATOM 2428 O O . ASN A 1 297 ? -2.018 29.688 1.965 1 96 297 ASN A O 1
ATOM 2432 N N . GLU A 1 298 ? -2.57 28.906 -0.018 1 96.69 298 GLU A N 1
ATOM 2433 C CA . GLU A 1 298 ? -4.004 29.047 0.221 1 96.69 298 GLU A CA 1
ATOM 2434 C C . GLU A 1 298 ? -4.461 28.188 1.389 1 96.69 298 GLU A C 1
ATOM 2436 O O . GLU A 1 298 ? -5.273 28.609 2.209 1 96.69 298 GLU A O 1
ATOM 2441 N N . MET A 1 299 ? -3.979 27 1.473 1 96.88 299 MET A N 1
ATOM 2442 C CA . MET A 1 299 ? -4.406 26.125 2.557 1 96.88 299 MET A CA 1
ATOM 2443 C C . MET A 1 299 ? -3.941 26.656 3.908 1 96.88 299 MET A C 1
ATOM 2445 O O . MET A 1 299 ? -4.645 26.531 4.91 1 96.88 299 MET A O 1
ATOM 2449 N N . TYR A 1 300 ? -2.842 27.375 3.916 1 97.94 300 TYR A N 1
ATOM 2450 C CA . TYR A 1 300 ? -2.33 27.969 5.145 1 97.94 300 TYR A CA 1
ATOM 2451 C C . TYR A 1 300 ? -3.123 29.219 5.523 1 97.94 300 TYR A C 1
ATOM 2453 O O . TYR A 1 300 ? -3.375 29.469 6.703 1 97.94 300 TYR A O 1
ATOM 2461 N N . GLN A 1 301 ? -3.51 29.953 4.52 1 98.12 301 GLN A N 1
ATOM 2462 C CA . GLN A 1 301 ? -4.344 31.125 4.758 1 98.12 301 GLN A CA 1
ATOM 2463 C C . GLN A 1 301 ? -5.707 30.719 5.312 1 98.12 301 GLN A C 1
ATOM 2465 O O . GLN A 1 301 ? -6.18 31.297 6.293 1 98.12 301 GLN A O 1
ATOM 2470 N N . LYS A 1 302 ? -6.25 29.719 4.676 1 98.12 302 LYS A N 1
ATOM 2471 C CA . LYS A 1 302 ? -7.566 29.25 5.102 1 98.12 302 LYS A CA 1
ATOM 2472 C C . LYS A 1 302 ? -7.531 28.719 6.531 1 98.12 302 LYS A C 1
ATOM 2474 O O . LYS A 1 302 ? -8.438 28.984 7.32 1 98.12 302 LYS A O 1
ATOM 2479 N N . GLU A 1 303 ? -6.527 28.016 6.848 1 98.06 303 GLU A N 1
ATOM 2480 C CA . GLU A 1 303 ? -6.391 27.422 8.18 1 98.06 303 GLU A CA 1
ATOM 2481 C C . GLU A 1 303 ? -6.262 28.5 9.25 1 98.06 303 GLU A C 1
ATOM 2483 O O . GLU A 1 303 ? -6.953 28.453 10.266 1 98.06 303 GLU A O 1
ATOM 2488 N N . MET A 1 304 ? -5.441 29.484 8.992 1 98.19 304 MET A N 1
ATOM 2489 C CA . MET A 1 304 ? -5.234 30.578 9.938 1 98.19 304 MET A CA 1
ATOM 2490 C C . MET A 1 304 ? -6.496 31.422 10.078 1 98.19 304 MET A C 1
ATOM 2492 O O . MET A 1 304 ? -6.887 31.781 11.195 1 98.19 304 MET A O 1
ATOM 2496 N N . TYR A 1 305 ? -7.09 31.656 8.984 1 97.81 305 TYR A N 1
ATOM 2497 C CA . TYR A 1 305 ? -8.328 32.438 9 1 97.81 305 TYR A CA 1
ATOM 2498 C C . TYR A 1 305 ? -9.414 31.703 9.789 1 97.81 305 TYR A C 1
ATOM 2500 O O . TYR A 1 305 ? -10.164 32.344 10.531 1 97.81 305 TYR A O 1
ATOM 2508 N N . ASP A 1 306 ? -9.492 30.484 9.586 1 98.06 306 ASP A N 1
ATOM 2509 C CA . ASP A 1 306 ? -10.461 29.656 10.305 1 98.06 306 ASP A CA 1
ATOM 2510 C C . ASP A 1 306 ? -10.25 29.75 11.812 1 98.06 306 ASP A C 1
ATOM 2512 O O . ASP A 1 306 ? -11.203 29.922 12.578 1 98.06 306 ASP A O 1
ATOM 2516 N N . PHE A 1 307 ? -9.047 29.641 12.234 1 98.44 307 PHE A N 1
ATOM 2517 C CA . PHE A 1 307 ? -8.766 29.703 13.664 1 98.44 307 PHE A CA 1
ATOM 2518 C C . PHE A 1 307 ? -9.086 31.094 14.219 1 98.44 307 PHE A C 1
ATOM 2520 O O . PHE A 1 307 ? -9.75 31.219 15.25 1 98.44 307 PHE A O 1
ATOM 2527 N N . ILE A 1 308 ? -8.656 32.125 13.523 1 98.31 308 ILE A N 1
ATOM 2528 C CA . ILE A 1 308 ? -8.93 33.5 13.945 1 98.31 308 ILE A CA 1
ATOM 2529 C C . ILE A 1 308 ? -10.445 33.719 14.055 1 98.31 308 ILE A C 1
ATOM 2531 O O . ILE A 1 308 ? -10.922 34.312 15.023 1 98.31 308 ILE A O 1
ATOM 2535 N N . SER A 1 309 ? -11.117 33.156 13.102 1 97.81 309 SER A N 1
ATOM 2536 C CA . SER A 1 309 ? -12.57 33.25 13.125 1 97.81 309 SER A CA 1
ATOM 2537 C C . SER A 1 309 ? -13.148 32.594 14.375 1 97.81 309 SER A C 1
ATOM 2539 O O . SER A 1 309 ? -14.078 33.125 14.984 1 97.81 309 SER A O 1
ATOM 2541 N N . SER A 1 310 ? -12.617 31.484 14.742 1 98 310 SER A N 1
ATOM 2542 C CA . SER A 1 310 ? -13.117 30.781 15.922 1 98 310 SER A CA 1
ATOM 2543 C C . SER A 1 310 ? -12.867 31.578 17.188 1 98 310 SER A C 1
ATOM 2545 O O . SER A 1 310 ? -13.656 31.531 18.125 1 98 310 SER A O 1
ATOM 2547 N N . ILE A 1 311 ? -11.766 32.312 17.234 1 97.56 311 ILE A N 1
ATOM 2548 C CA . ILE A 1 311 ? -11.438 33.156 18.375 1 97.56 311 ILE A CA 1
ATOM 2549 C C . ILE A 1 311 ? -12.414 34.312 18.453 1 97.56 311 ILE A C 1
ATOM 2551 O O . ILE A 1 311 ? -13.008 34.562 19.5 1 97.56 311 ILE A O 1
ATOM 2555 N N . ILE A 1 312 ? -12.625 34.969 17.344 1 96.94 312 ILE A N 1
ATOM 2556 C CA . ILE A 1 312 ? -13.438 36.188 17.281 1 96.94 312 ILE A CA 1
ATOM 2557 C C . ILE A 1 312 ? -14.898 35.844 17.547 1 96.94 312 ILE A C 1
ATOM 2559 O O . ILE A 1 312 ? -15.594 36.562 18.281 1 96.94 312 ILE A O 1
ATOM 2563 N N . LYS A 1 313 ? -15.32 34.719 17.016 1 96.94 313 LYS A N 1
ATOM 2564 C CA . LYS A 1 313 ? -16.719 34.312 17.156 1 96.94 313 LYS A CA 1
ATOM 2565 C C . LYS A 1 313 ? -16.938 33.438 18.391 1 96.94 313 LYS A C 1
ATOM 2567 O O . LYS A 1 313 ? -18.062 33.062 18.688 1 96.94 313 LYS A O 1
ATOM 2572 N N . ASP A 1 314 ? -15.938 33.125 18.984 1 96.94 314 ASP A N 1
ATOM 2573 C CA . ASP A 1 314 ? -15.953 32.281 20.188 1 96.94 314 ASP A CA 1
ATOM 2574 C C . ASP A 1 314 ? -16.641 30.953 19.906 1 96.94 314 ASP A C 1
ATOM 2576 O O . ASP A 1 314 ? -17.578 30.578 20.609 1 96.94 314 ASP A O 1
ATOM 2580 N N . THR A 1 315 ? -16.125 30.25 18.859 1 97.44 315 THR A N 1
ATOM 2581 C CA . THR A 1 315 ? -16.578 28.906 18.5 1 97.44 315 THR A CA 1
ATOM 2582 C C . THR A 1 315 ? -15.445 27.906 18.625 1 97.44 315 THR A C 1
ATOM 2584 O O . THR A 1 315 ? -14.281 28.281 18.766 1 97.44 315 THR A O 1
ATOM 2587 N N . LYS A 1 316 ? -15.773 26.688 18.688 1 97 316 LYS A N 1
ATOM 2588 C CA . LYS A 1 316 ? -14.773 25.625 18.766 1 97 316 LYS A CA 1
ATOM 2589 C C . LYS A 1 316 ? -13.914 25.594 17.5 1 97 316 LYS A C 1
ATOM 2591 O O . LYS A 1 316 ? -14.438 25.656 16.391 1 97 316 LYS A O 1
ATOM 2596 N N . PRO A 1 317 ? -12.633 25.5 17.703 1 97.56 317 PRO A N 1
ATOM 2597 C CA . PRO A 1 317 ? -11.789 25.375 16.516 1 97.56 317 PRO A CA 1
ATOM 2598 C C . PRO A 1 317 ? -12.094 24.109 15.711 1 97.56 317 PRO A C 1
ATOM 2600 O O . PRO A 1 317 ? -12.398 23.062 16.281 1 97.56 317 PRO A O 1
ATOM 2603 N N . THR A 1 318 ? -11.93 24.203 14.391 1 96.25 318 THR A N 1
ATOM 2604 C CA . THR A 1 318 ? -12.172 23.062 13.5 1 96.25 318 THR A CA 1
ATOM 2605 C C . THR A 1 318 ? -11.195 21.938 13.789 1 96.25 318 THR A C 1
ATOM 2607 O O . THR A 1 318 ? -11.578 20.75 13.742 1 96.25 318 THR A O 1
ATOM 2610 N N . ILE A 1 319 ? -9.93 22.344 14.062 1 97.75 319 ILE A N 1
ATOM 2611 C CA . ILE A 1 319 ? -8.906 21.375 14.445 1 97.75 319 ILE A CA 1
ATOM 2612 C C . ILE A 1 319 ? -8.383 21.719 15.836 1 97.75 319 ILE A C 1
ATOM 2614 O O . ILE A 1 319 ? -7.328 22.344 15.977 1 97.75 319 ILE A O 1
ATOM 2618 N N . ASP A 1 320 ? -9.023 21.234 16.797 1 97.75 320 ASP A N 1
ATOM 2619 C CA . ASP A 1 320 ? -8.609 21.594 18.156 1 97.75 320 ASP A CA 1
ATOM 2620 C C . ASP A 1 320 ? -7.551 20.625 18.688 1 97.75 320 ASP A C 1
ATOM 2622 O O . ASP A 1 320 ? -7.23 19.625 18.031 1 97.75 320 ASP A O 1
ATOM 2626 N N . GLY A 1 321 ? -7.043 20.953 19.781 1 98.12 321 GLY A N 1
ATOM 2627 C CA . GLY A 1 321 ? -5.969 20.172 20.391 1 98.12 321 GLY A CA 1
ATOM 2628 C C . GLY A 1 321 ? -6.371 18.734 20.688 1 98.12 321 GLY A C 1
ATOM 2629 O O . GLY A 1 321 ? -5.543 17.828 20.594 1 98.12 321 GLY A O 1
ATOM 2630 N N . TRP A 1 322 ? -7.609 18.516 21.016 1 97.69 322 TRP A N 1
ATOM 2631 C CA . TRP A 1 322 ? -8.07 17.172 21.344 1 97.69 322 TRP A CA 1
ATOM 2632 C C . TRP A 1 322 ? -8.102 16.281 20.109 1 97.69 322 TRP A C 1
ATOM 2634 O O . TRP A 1 322 ? -7.746 15.102 20.172 1 97.69 322 TRP A O 1
ATOM 2644 N N . ASP A 1 323 ? -8.531 16.875 19.031 1 97.06 323 ASP A N 1
ATOM 2645 C CA . ASP A 1 323 ? -8.492 16.156 17.766 1 97.06 323 ASP A CA 1
ATOM 2646 C C . ASP A 1 323 ? -7.059 15.789 17.391 1 97.06 323 ASP A C 1
ATOM 2648 O O . ASP A 1 323 ? -6.801 14.672 16.938 1 97.06 323 ASP A O 1
ATOM 2652 N N . ALA A 1 324 ? -6.16 16.703 17.578 1 97.75 324 ALA A N 1
ATOM 2653 C CA . ALA A 1 324 ? -4.75 16.5 17.266 1 97.75 324 ALA A CA 1
ATOM 2654 C C . ALA A 1 324 ? -4.129 15.453 18.188 1 97.75 324 ALA A C 1
ATOM 2656 O O . ALA A 1 324 ? -3.229 14.711 17.797 1 97.75 324 ALA A O 1
ATOM 2657 N N . LEU A 1 325 ? -4.574 15.422 19.422 1 97.5 325 LEU A N 1
ATOM 2658 C CA . LEU A 1 325 ? -4.109 14.406 20.359 1 97.5 325 LEU A CA 1
ATOM 2659 C C . LEU A 1 325 ? -4.441 13.008 19.859 1 97.5 325 LEU A C 1
ATOM 2661 O O . LEU A 1 325 ? -3.631 12.086 19.984 1 97.5 325 LEU A O 1
ATOM 2665 N N . GLU A 1 326 ? -5.629 12.867 19.297 1 97.19 326 GLU A N 1
ATOM 2666 C CA . GLU A 1 326 ? -6.004 11.57 18.734 1 97.19 326 GLU A CA 1
ATOM 2667 C C . GLU A 1 326 ? -5.062 11.172 17.594 1 97.19 326 GLU A C 1
ATOM 2669 O O . GLU A 1 326 ? -4.672 10.008 17.484 1 97.19 326 GLU A O 1
ATOM 2674 N N . THR A 1 327 ? -4.723 12.117 16.797 1 97.56 327 THR A N 1
ATOM 2675 C CA . THR A 1 327 ? -3.771 11.875 15.711 1 97.56 327 THR A CA 1
ATOM 2676 C C . THR A 1 327 ? -2.414 11.461 16.281 1 97.56 327 THR A C 1
ATOM 2678 O O . THR A 1 327 ? -1.8 10.508 15.789 1 97.56 327 THR A O 1
ATOM 2681 N N . LEU A 1 328 ? -1.956 12.148 17.281 1 96.94 328 LEU A N 1
ATOM 2682 C CA . LEU A 1 328 ? -0.677 11.852 17.922 1 96.94 328 LEU A CA 1
ATOM 2683 C C . LEU A 1 328 ? -0.669 10.438 18.484 1 96.94 328 LEU A C 1
ATOM 2685 O O . LEU A 1 328 ? 0.338 9.734 18.406 1 96.94 328 LEU A O 1
ATOM 2689 N N . LYS A 1 329 ? -1.788 10.039 19.047 1 97.62 329 LYS A N 1
ATOM 2690 C CA . LYS A 1 329 ? -1.896 8.703 19.625 1 97.62 329 LYS A CA 1
ATOM 2691 C C . LYS A 1 329 ? -1.7 7.629 18.562 1 97.62 329 LYS A C 1
ATOM 2693 O O . LYS A 1 329 ? -1.105 6.582 18.828 1 97.62 329 LYS A O 1
ATOM 2698 N N . ILE A 1 330 ? -2.203 7.859 17.406 1 98.12 330 ILE A N 1
ATOM 2699 C CA . ILE A 1 330 ? -2.016 6.918 16.312 1 98.12 330 ILE A CA 1
ATOM 2700 C C . ILE A 1 330 ? -0.529 6.793 15.984 1 98.12 330 ILE A C 1
ATOM 2702 O O . ILE A 1 330 ? -0.001 5.684 15.875 1 98.12 330 ILE A O 1
ATOM 2706 N N . GLY A 1 331 ? 0.122 7.953 15.844 1 97.38 331 GLY A N 1
ATOM 2707 C CA . GLY A 1 331 ? 1.552 7.938 15.578 1 97.38 331 GLY A CA 1
ATOM 2708 C C . GLY A 1 331 ? 2.352 7.23 16.656 1 97.38 331 GLY A C 1
ATOM 2709 O O . GLY A 1 331 ? 3.256 6.453 16.359 1 97.38 331 GLY A O 1
ATOM 2710 N N . ASN A 1 332 ? 2.029 7.504 17.875 1 96.94 332 ASN A N 1
ATOM 2711 C CA . ASN A 1 332 ? 2.736 6.867 18.984 1 96.94 332 ASN A CA 1
ATOM 2712 C C . ASN A 1 332 ? 2.498 5.359 19 1 96.94 332 ASN A C 1
ATOM 2714 O O . ASN A 1 332 ? 3.41 4.586 19.297 1 96.94 332 ASN A O 1
ATOM 2718 N N . ALA A 1 333 ? 1.298 4.988 18.75 1 98.19 333 ALA A N 1
ATOM 2719 C CA . ALA A 1 333 ? 1.001 3.561 18.656 1 98.19 333 ALA A CA 1
ATOM 2720 C C . ALA A 1 333 ? 1.806 2.904 17.531 1 98.19 333 ALA A C 1
ATOM 2722 O O . ALA A 1 333 ? 2.279 1.775 17.672 1 98.19 333 ALA A O 1
ATOM 2723 N N . ALA A 1 334 ? 1.937 3.561 16.438 1 98.5 334 ALA A N 1
ATOM 2724 C CA . ALA A 1 334 ? 2.74 3.053 15.32 1 98.5 334 ALA A CA 1
ATOM 2725 C C . ALA A 1 334 ? 4.199 2.873 15.742 1 98.5 334 ALA A C 1
ATOM 2727 O O . ALA A 1 334 ? 4.816 1.85 15.438 1 98.5 334 ALA A O 1
ATOM 2728 N N . LEU A 1 335 ? 4.738 3.893 16.453 1 97.25 335 LEU A N 1
ATOM 2729 C CA . LEU A 1 335 ? 6.109 3.799 16.938 1 97.25 335 LEU A CA 1
ATOM 2730 C C . LEU A 1 335 ? 6.277 2.59 17.859 1 97.25 335 LEU A C 1
ATOM 2732 O O . LEU A 1 335 ? 7.238 1.831 17.719 1 97.25 335 LEU A O 1
ATOM 2736 N N . GLU A 1 336 ? 5.34 2.461 18.719 1 97.75 336 GLU A N 1
ATOM 2737 C CA . GLU A 1 336 ? 5.395 1.34 19.656 1 97.75 336 GLU A CA 1
ATOM 2738 C C . GLU A 1 336 ? 5.277 0.005 18.922 1 97.75 336 GLU A C 1
ATOM 2740 O O . GLU A 1 336 ? 5.984 -0.951 19.25 1 97.75 336 GLU A O 1
ATOM 2745 N N . SER A 1 337 ? 4.371 -0.045 18.016 1 98.62 337 SER A N 1
ATOM 2746 C CA . SER A 1 337 ? 4.199 -1.255 17.219 1 98.62 337 SER A CA 1
ATOM 2747 C C . SER A 1 337 ? 5.484 -1.62 16.484 1 98.62 337 SER A C 1
ATOM 2749 O O . SER A 1 337 ? 5.895 -2.783 16.484 1 98.62 337 SER A O 1
ATOM 2751 N N . ALA A 1 338 ? 6.102 -0.674 15.859 1 98.06 338 ALA A N 1
ATOM 2752 C CA . ALA A 1 338 ? 7.348 -0.901 15.133 1 98.06 338 ALA A CA 1
ATOM 2753 C C . ALA A 1 338 ? 8.438 -1.422 16.062 1 98.06 338 ALA A C 1
ATOM 2755 O O . ALA A 1 338 ? 9.227 -2.291 15.68 1 98.06 338 ALA A O 1
ATOM 2756 N N . LYS A 1 339 ? 8.5 -0.906 17.219 1 96.62 339 LYS A N 1
ATOM 2757 C CA . LYS A 1 339 ? 9.516 -1.284 18.188 1 96.62 339 LYS A CA 1
ATOM 2758 C C . LYS A 1 339 ? 9.281 -2.699 18.719 1 96.62 339 LYS A C 1
ATOM 2760 O O . LYS A 1 339 ? 10.211 -3.5 18.797 1 96.62 339 LYS A O 1
ATOM 2765 N N . LYS A 1 340 ? 7.992 -3.037 18.969 1 97.44 340 LYS A N 1
ATOM 2766 C CA . LYS A 1 340 ? 7.672 -4.289 19.641 1 97.44 340 LYS A CA 1
ATOM 2767 C C . LYS A 1 340 ? 7.379 -5.398 18.641 1 97.44 340 LYS A C 1
ATOM 2769 O O . LYS A 1 340 ? 7.398 -6.582 19 1 97.44 340 LYS A O 1
ATOM 2774 N N . GLY A 1 341 ? 7.023 -5.02 17.469 1 97.06 341 GLY A N 1
ATOM 2775 C CA . GLY A 1 341 ? 6.629 -6.004 16.484 1 97.06 341 GLY A CA 1
ATOM 2776 C C . GLY A 1 341 ? 5.258 -6.594 16.734 1 97.06 341 GLY A C 1
ATOM 2777 O O . GLY A 1 341 ? 5.016 -7.766 16.438 1 97.06 341 GLY A O 1
ATOM 2778 N N . LYS A 1 342 ? 4.418 -5.789 17.359 1 97.94 342 LYS A N 1
ATOM 2779 C CA . LYS A 1 342 ? 3.084 -6.258 17.734 1 97.94 342 LYS A CA 1
ATOM 2780 C C . LYS A 1 342 ? 2.023 -5.207 17.406 1 97.94 342 LYS A C 1
ATOM 2782 O O . LYS A 1 342 ? 2.328 -4.016 17.328 1 97.94 342 LYS A O 1
ATOM 2787 N N . VAL A 1 343 ? 0.867 -5.738 17.266 1 98.56 343 VAL A N 1
ATOM 2788 C CA . VAL A 1 343 ? -0.275 -4.848 17.094 1 98.56 343 VAL A CA 1
ATOM 2789 C C . VAL A 1 343 ? -0.5 -4.043 18.359 1 98.56 343 VAL A C 1
ATOM 2791 O O . VAL A 1 343 ? -0.396 -4.578 19.469 1 98.56 343 VAL A O 1
ATOM 2794 N N . GLN A 1 344 ? -0.723 -2.729 18.188 1 98.56 344 GLN A N 1
ATOM 2795 C CA . GLN A 1 344 ? -1.07 -1.859 19.312 1 98.56 344 GLN A CA 1
ATOM 2796 C C . GLN A 1 344 ? -2.516 -1.382 19.203 1 98.56 344 GLN A C 1
ATOM 2798 O O . GLN A 1 344 ? -2.979 -1.014 18.125 1 98.56 344 GLN A O 1
ATOM 2803 N N . TYR A 1 345 ? -3.209 -1.359 20.312 1 97.94 345 TYR A N 1
ATOM 2804 C CA . TYR A 1 345 ? -4.578 -0.863 20.359 1 97.94 345 TYR A CA 1
ATOM 2805 C C . TYR A 1 345 ? -4.629 0.549 20.922 1 97.94 345 TYR A C 1
ATOM 2807 O O . TYR A 1 345 ? -3.902 0.87 21.875 1 97.94 345 TYR A O 1
ATOM 2815 N N . ILE A 1 346 ? -5.461 1.347 20.328 1 96.56 346 ILE A N 1
ATOM 2816 C CA . ILE A 1 346 ? -5.574 2.73 20.781 1 96.56 346 ILE A CA 1
ATOM 2817 C C . ILE A 1 346 ? -6.637 2.834 21.875 1 96.56 346 ILE A C 1
ATOM 2819 O O . ILE A 1 346 ? -7.766 2.367 21.703 1 96.56 346 ILE A O 1
ATOM 2823 N N . ARG A 1 347 ? -6.273 3.496 22.984 1 88.75 347 ARG A N 1
ATOM 2824 C CA . ARG A 1 347 ? -7.207 3.748 24.078 1 88.75 347 ARG A CA 1
ATOM 2825 C C . ARG A 1 347 ? -7.676 5.199 24.078 1 88.75 347 ARG A C 1
ATOM 2827 O O . ARG A 1 347 ? -6.859 6.121 24.172 1 88.75 347 ARG A O 1
ATOM 2834 N N . TYR A 1 348 ? -8.945 5.387 23.828 1 85.06 348 TYR A N 1
ATOM 2835 C CA . TYR A 1 348 ? -9.5 6.738 23.781 1 85.06 348 TYR A CA 1
ATOM 2836 C C . TYR A 1 348 ? -10.039 7.16 25.141 1 85.06 348 TYR A C 1
ATOM 2838 O O . TYR A 1 348 ? -10.516 6.324 25.922 1 85.06 348 TYR A O 1
ATOM 2846 N N . MET B 1 1 ? 14.328 -33.531 -36.688 1 56.56 1 MET B N 1
ATOM 2847 C CA . MET B 1 1 ? 13.773 -33.188 -35.375 1 56.56 1 MET B CA 1
ATOM 2848 C C . MET B 1 1 ? 14.812 -33.438 -34.281 1 56.56 1 MET B C 1
ATOM 2850 O O . MET B 1 1 ? 15.492 -34.438 -34.25 1 56.56 1 MET B O 1
ATOM 2854 N N . ASN B 1 2 ? 15.195 -32.281 -33.438 1 78.69 2 ASN B N 1
ATOM 2855 C CA . ASN B 1 2 ? 16.203 -32.406 -32.406 1 78.69 2 ASN B CA 1
ATOM 2856 C C . ASN B 1 2 ? 15.812 -33.438 -31.344 1 78.69 2 ASN B C 1
ATOM 2858 O O . ASN B 1 2 ? 14.648 -33.812 -31.266 1 78.69 2 ASN B O 1
ATOM 2862 N N . ASP B 1 3 ? 16.703 -34.219 -30.906 1 88.31 3 ASP B N 1
ATOM 2863 C CA . ASP B 1 3 ? 16.547 -35.281 -29.906 1 88.31 3 ASP B CA 1
ATOM 2864 C C . ASP B 1 3 ? 15.562 -34.906 -28.812 1 88.31 3 ASP B C 1
ATOM 2866 O O . ASP B 1 3 ? 14.75 -35.719 -28.391 1 88.31 3 ASP B O 1
ATOM 2870 N N . PHE B 1 4 ? 15.469 -33.75 -28.547 1 89.69 4 PHE B N 1
ATOM 2871 C CA . PHE B 1 4 ? 14.562 -33.25 -27.516 1 89.69 4 PHE B CA 1
ATOM 2872 C C . PHE B 1 4 ? 13.117 -33.281 -28 1 89.69 4 PHE B C 1
ATOM 2874 O O . PHE B 1 4 ? 12.227 -33.719 -27.266 1 89.69 4 PHE B O 1
ATOM 2881 N N . SER B 1 5 ? 12.875 -32.938 -29.156 1 90.81 5 SER B N 1
ATOM 2882 C CA . SER B 1 5 ? 11.539 -32.938 -29.75 1 90.81 5 SER B CA 1
ATOM 2883 C C . SER B 1 5 ? 11 -34.375 -29.859 1 90.81 5 SER B C 1
ATOM 2885 O O . SER B 1 5 ? 9.805 -34.594 -29.656 1 90.81 5 SER B O 1
ATOM 2887 N N . LYS B 1 6 ? 11.836 -35.25 -30.172 1 93.75 6 LYS B N 1
ATOM 2888 C CA . LYS B 1 6 ? 11.438 -36.656 -30.266 1 93.75 6 LYS B CA 1
ATOM 2889 C C . LYS B 1 6 ? 11.031 -37.219 -28.891 1 93.75 6 LYS B C 1
ATOM 2891 O O . LYS B 1 6 ? 10.07 -37.969 -28.781 1 93.75 6 LYS B O 1
ATOM 2896 N N . LYS B 1 7 ? 11.766 -36.75 -27.969 1 94.81 7 LYS B N 1
ATOM 2897 C CA . LYS B 1 7 ? 11.469 -37.219 -26.609 1 94.81 7 LYS B CA 1
ATOM 2898 C C . LYS B 1 7 ? 10.133 -36.656 -26.125 1 94.81 7 LYS B C 1
ATOM 2900 O O . LYS B 1 7 ? 9.398 -37.344 -25.422 1 94.81 7 LYS B O 1
ATOM 2905 N N . ILE B 1 8 ? 9.828 -35.469 -26.453 1 95.94 8 ILE B N 1
ATOM 2906 C CA . ILE B 1 8 ? 8.539 -34.875 -26.094 1 95.94 8 ILE B CA 1
ATOM 2907 C C . ILE B 1 8 ? 7.41 -35.656 -26.766 1 95.94 8 ILE B C 1
ATOM 2909 O O . ILE B 1 8 ? 6.391 -35.938 -26.125 1 95.94 8 ILE B O 1
ATOM 2913 N N . LYS B 1 9 ? 7.609 -36 -27.969 1 94.69 9 LYS B N 1
ATOM 2914 C CA . LYS B 1 9 ? 6.605 -36.719 -28.766 1 94.69 9 LYS B CA 1
ATOM 2915 C C . LYS B 1 9 ? 6.273 -38.062 -28.125 1 94.69 9 LYS B C 1
ATOM 2917 O O . LYS B 1 9 ? 5.156 -38.562 -28.281 1 94.69 9 LYS B O 1
ATOM 2922 N N . LYS B 1 10 ? 7.188 -38.562 -27.406 1 95.75 10 LYS B N 1
ATOM 2923 C CA . LYS B 1 10 ? 7.043 -39.906 -26.859 1 95.75 10 LYS B CA 1
ATOM 2924 C C . LYS B 1 10 ? 6.375 -39.875 -25.484 1 95.75 10 LYS B C 1
ATOM 2926 O O . LYS B 1 10 ? 6.02 -40.938 -24.938 1 95.75 10 LYS B O 1
ATOM 2931 N N . LEU B 1 11 ? 6.23 -38.75 -24.953 1 97.56 11 LEU B N 1
ATOM 2932 C CA . LEU B 1 11 ? 5.621 -38.625 -23.625 1 97.56 11 LEU B CA 1
ATOM 2933 C C . LEU B 1 11 ? 4.145 -39 -23.672 1 97.56 11 LEU B C 1
ATOM 2935 O O . LEU B 1 11 ? 3.443 -38.688 -24.625 1 97.56 11 LEU B O 1
ATOM 2939 N N . THR B 1 12 ? 3.74 -39.719 -22.719 1 98.44 12 THR B N 1
ATOM 2940 C CA . THR B 1 12 ? 2.318 -39.906 -22.438 1 98.44 12 THR B CA 1
ATOM 2941 C C . THR B 1 12 ? 1.855 -38.969 -21.344 1 98.44 12 THR B C 1
ATOM 2943 O O . THR B 1 12 ? 2.389 -38.969 -20.219 1 98.44 12 THR B O 1
ATOM 2946 N N . VAL B 1 13 ? 0.88 -38.125 -21.672 1 98.75 13 VAL B N 1
ATOM 2947 C CA . VAL B 1 13 ? 0.479 -37.062 -20.75 1 98.75 13 VAL B CA 1
ATOM 2948 C C . VAL B 1 13 ? -1.017 -37.188 -20.453 1 98.75 13 VAL B C 1
ATOM 2950 O O . VAL B 1 13 ? -1.81 -37.469 -21.359 1 98.75 13 VAL B O 1
ATOM 2953 N N . VAL B 1 14 ? -1.402 -36.969 -19.203 1 98.81 14 VAL B N 1
ATOM 2954 C CA . VAL B 1 14 ? -2.803 -36.875 -18.812 1 98.81 14 VAL B CA 1
ATOM 2955 C C . VAL B 1 14 ? -3.084 -35.5 -18.219 1 98.81 14 VAL B C 1
ATOM 2957 O O . VAL B 1 14 ? -2.375 -35.031 -17.328 1 98.81 14 VAL B O 1
ATOM 2960 N N . VAL B 1 15 ? -4.062 -34.844 -18.75 1 98.81 15 VAL B N 1
ATOM 2961 C CA . VAL B 1 15 ? -4.535 -33.562 -18.203 1 98.81 15 VAL B CA 1
ATOM 2962 C C . VAL B 1 15 ? -5.824 -33.781 -17.406 1 98.81 15 VAL B C 1
ATOM 2964 O O . VAL B 1 15 ? -6.828 -34.25 -17.953 1 98.81 15 VAL B O 1
ATOM 2967 N N . ILE B 1 16 ? -5.723 -33.5 -16.125 1 98.69 16 ILE B N 1
ATOM 2968 C CA . ILE B 1 16 ? -6.855 -33.688 -15.227 1 98.69 16 ILE B CA 1
ATOM 2969 C C . ILE B 1 16 ? -7.547 -32.344 -14.969 1 98.69 16 ILE B C 1
ATOM 2971 O O . ILE B 1 16 ? -6.988 -31.484 -14.305 1 98.69 16 ILE B O 1
ATOM 2975 N N . GLY B 1 17 ? -8.781 -32.219 -15.391 1 97.25 17 GLY B N 1
ATOM 2976 C CA . GLY B 1 17 ? -9.5 -30.938 -15.367 1 97.25 17 GLY B CA 1
ATOM 2977 C C . GLY B 1 17 ? -9.531 -30.25 -16.719 1 97.25 17 GLY B C 1
ATOM 2978 O O . GLY B 1 17 ? -8.492 -29.828 -17.234 1 97.25 17 GLY B O 1
ATOM 2979 N N . CYS B 1 18 ? -10.734 -30.094 -17.266 1 95.19 18 CYS B N 1
ATOM 2980 C CA . CYS B 1 18 ? -10.883 -29.562 -18.609 1 95.19 18 CYS B CA 1
ATOM 2981 C C . CYS B 1 18 ? -11.516 -28.188 -18.594 1 95.19 18 CYS B C 1
ATOM 2983 O O . CYS B 1 18 ? -12.328 -27.859 -19.453 1 95.19 18 CYS B O 1
ATOM 2985 N N . GLY B 1 19 ? -11.211 -27.406 -17.531 1 91 19 GLY B N 1
ATOM 2986 C CA . GLY B 1 19 ? -11.578 -26 -17.516 1 91 19 GLY B CA 1
ATOM 2987 C C . GLY B 1 19 ? -10.711 -25.141 -18.422 1 91 19 GLY B C 1
ATOM 2988 O O . GLY B 1 19 ? -10.008 -25.672 -19.297 1 91 19 GLY B O 1
ATOM 2989 N N . SER B 1 20 ? -10.812 -23.812 -18.266 1 90.56 20 SER B N 1
ATOM 2990 C CA . SER B 1 20 ? -10.094 -22.875 -19.109 1 90.56 20 SER B CA 1
ATOM 2991 C C . SER B 1 20 ? -8.594 -23.141 -19.094 1 90.56 20 SER B C 1
ATOM 2993 O O . SER B 1 20 ? -7.961 -23.219 -20.156 1 90.56 20 SER B O 1
ATOM 2995 N N . ILE B 1 21 ? -8.031 -23.344 -17.938 1 94.69 21 ILE B N 1
ATOM 2996 C CA . ILE B 1 21 ? -6.594 -23.531 -17.828 1 94.69 21 ILE B CA 1
ATOM 2997 C C . ILE B 1 21 ? -6.227 -24.938 -18.344 1 94.69 21 ILE B C 1
ATOM 2999 O O . ILE B 1 21 ? -5.168 -25.125 -18.938 1 94.69 21 ILE B O 1
ATOM 3003 N N . GLY B 1 22 ? -7.082 -25.906 -18.062 1 97.25 22 GLY B N 1
ATOM 3004 C CA . GLY B 1 22 ? -6.863 -27.234 -18.641 1 97.25 22 GLY B CA 1
ATOM 3005 C C . GLY B 1 22 ? -6.781 -27.219 -20.141 1 97.25 22 GLY B C 1
ATOM 3006 O O . GLY B 1 22 ? -5.871 -27.828 -20.719 1 97.25 22 GLY B O 1
ATOM 3007 N N . GLU B 1 23 ? -7.707 -26.547 -20.734 1 97.19 23 GLU B N 1
ATOM 3008 C CA . GLU B 1 23 ? -7.715 -26.453 -22.188 1 97.19 23 GLU B CA 1
ATOM 3009 C C . GLU B 1 23 ? -6.445 -25.781 -22.703 1 97.19 23 GLU B C 1
ATOM 3011 O O . GLU B 1 23 ? -5.902 -26.172 -23.734 1 97.19 23 GLU B O 1
ATOM 3016 N N . ARG B 1 24 ? -6.008 -24.781 -22 1 97.12 24 ARG B N 1
ATOM 3017 C CA . ARG B 1 24 ? -4.777 -24.109 -22.391 1 97.12 24 ARG B CA 1
ATOM 3018 C C . ARG B 1 24 ? -3.596 -25.078 -22.391 1 97.12 24 ARG B C 1
ATOM 3020 O O . ARG B 1 24 ? -2.768 -25.047 -23.297 1 97.12 24 ARG B O 1
ATOM 3027 N N . HIS B 1 25 ? -3.5 -25.891 -21.391 1 98.56 25 HIS B N 1
ATOM 3028 C CA . HIS B 1 25 ? -2.408 -26.859 -21.328 1 98.56 25 HIS B CA 1
ATOM 3029 C C . HIS B 1 25 ? -2.525 -27.906 -22.422 1 98.56 25 HIS B C 1
ATOM 3031 O O . HIS B 1 25 ? -1.518 -28.328 -23 1 98.56 25 HIS B O 1
ATOM 3037 N N . ILE B 1 26 ? -3.744 -28.328 -22.75 1 98.44 26 ILE B N 1
ATOM 3038 C CA . ILE B 1 26 ? -3.975 -29.25 -23.859 1 98.44 26 ILE B CA 1
ATOM 3039 C C . ILE B 1 26 ? -3.465 -28.656 -25.156 1 98.44 26 ILE B C 1
ATOM 3041 O O . ILE B 1 26 ? -2.697 -29.281 -25.891 1 98.44 26 ILE B O 1
ATOM 3045 N N . TYR B 1 27 ? -3.838 -27.406 -25.359 1 97.94 27 TYR B N 1
ATOM 3046 C CA . TYR B 1 27 ? -3.412 -26.688 -26.547 1 97.94 27 TYR B CA 1
ATOM 3047 C C . TYR B 1 27 ? -1.893 -26.625 -26.641 1 97.94 27 TYR B C 1
ATOM 3049 O O . TYR B 1 27 ? -1.312 -26.906 -27.688 1 97.94 27 TYR B O 1
ATOM 3057 N N . ASN B 1 28 ? -1.247 -26.266 -25.562 1 98.12 28 ASN B N 1
ATOM 3058 C CA . ASN B 1 28 ? 0.204 -26.109 -25.531 1 98.12 28 ASN B CA 1
ATOM 3059 C C . ASN B 1 28 ? 0.91 -27.453 -25.766 1 98.12 28 ASN B C 1
ATOM 3061 O O . ASN B 1 28 ? 1.883 -27.531 -26.516 1 98.12 28 ASN B O 1
ATOM 3065 N N . LEU B 1 29 ? 0.457 -28.516 -25.172 1 98.25 29 LEU B N 1
ATOM 3066 C CA . LEU B 1 29 ? 1.065 -29.828 -25.281 1 98.25 29 LEU B CA 1
ATOM 3067 C C . LEU B 1 29 ? 0.955 -30.359 -26.703 1 98.25 29 LEU B C 1
ATOM 3069 O O . LEU B 1 29 ? 1.901 -30.953 -27.219 1 98.25 29 LEU B O 1
ATOM 3073 N N . LYS B 1 30 ? -0.214 -30.125 -27.281 1 97.44 30 LYS B N 1
ATOM 3074 C CA . LYS B 1 30 ? -0.38 -30.484 -28.688 1 97.44 30 LYS B CA 1
ATOM 3075 C C . LYS B 1 30 ? 0.619 -29.75 -29.578 1 97.44 30 LYS B C 1
ATOM 3077 O O . LYS B 1 30 ? 1.214 -30.344 -30.484 1 97.44 30 LYS B O 1
ATOM 3082 N N . ASN B 1 31 ? 0.79 -28.531 -29.281 1 96.19 31 ASN B N 1
ATOM 3083 C CA . ASN B 1 31 ? 1.706 -27.703 -30.062 1 96.19 31 ASN B CA 1
ATOM 3084 C C . ASN B 1 31 ? 3.156 -28.141 -29.859 1 96.19 31 ASN B C 1
ATOM 3086 O O . ASN B 1 31 ? 3.994 -27.938 -30.734 1 96.19 31 ASN B O 1
ATOM 3090 N N . PHE B 1 32 ? 3.457 -28.703 -28.656 1 96.94 32 PHE B N 1
ATOM 3091 C CA . PHE B 1 32 ? 4.801 -29.203 -28.391 1 96.94 32 PHE B CA 1
ATOM 3092 C C . PHE B 1 32 ? 5.043 -30.516 -29.125 1 96.94 32 PHE B C 1
ATOM 3094 O O . PHE B 1 32 ? 6.18 -30.984 -29.219 1 96.94 32 PHE B O 1
ATOM 3101 N N . GLY B 1 33 ? 3.906 -31.172 -29.578 1 95.38 33 GLY B N 1
ATOM 3102 C CA . GLY B 1 33 ? 4.027 -32.375 -30.391 1 95.38 33 GLY B CA 1
ATOM 3103 C C . GLY B 1 33 ? 3.752 -33.656 -29.594 1 95.38 33 GLY B C 1
ATOM 3104 O O . GLY B 1 33 ? 4.074 -34.75 -30.062 1 95.38 33 GLY B O 1
ATOM 3105 N N . VAL B 1 34 ? 3.184 -33.5 -28.453 1 96.69 34 VAL B N 1
ATOM 3106 C CA . VAL B 1 34 ? 2.863 -34.688 -27.656 1 96.69 34 VAL B CA 1
ATOM 3107 C C . VAL B 1 34 ? 1.851 -35.531 -28.391 1 96.69 34 VAL B C 1
ATOM 3109 O O . VAL B 1 34 ? 0.772 -35.062 -28.766 1 96.69 34 VAL B O 1
ATOM 3112 N N . ASN B 1 35 ? 2.154 -36.75 -28.562 1 94.19 35 ASN B N 1
ATOM 3113 C CA . ASN B 1 35 ? 1.303 -37.625 -29.344 1 94.19 35 ASN B CA 1
ATOM 3114 C C . ASN B 1 35 ? 0.252 -38.312 -28.484 1 94.19 35 ASN B C 1
ATOM 3116 O O . ASN B 1 35 ? -0.908 -38.438 -28.875 1 94.19 35 ASN B O 1
ATOM 3120 N N . SER B 1 36 ? 0.667 -38.844 -27.359 1 97.62 36 SER B N 1
ATOM 3121 C CA . SER B 1 36 ? -0.236 -39.531 -26.453 1 97.62 36 SER B CA 1
ATOM 3122 C C . SER B 1 36 ? -0.759 -38.594 -25.359 1 97.62 36 SER B C 1
ATOM 3124 O O . SER B 1 36 ? -0.232 -38.594 -24.25 1 97.62 36 SER B O 1
ATOM 3126 N N . LEU B 1 37 ? -1.805 -37.906 -25.688 1 98.44 37 LEU B N 1
ATOM 3127 C CA . LEU B 1 37 ? -2.418 -36.969 -24.781 1 98.44 37 LEU B CA 1
ATOM 3128 C C . LEU B 1 37 ? -3.814 -37.406 -24.375 1 98.44 37 LEU B C 1
ATOM 3130 O O . LEU B 1 37 ? -4.668 -37.656 -25.219 1 98.44 37 LEU B O 1
ATOM 3134 N N . HIS B 1 38 ? -4.008 -37.562 -23.094 1 98.62 38 HIS B N 1
ATOM 3135 C CA . HIS B 1 38 ? -5.281 -37.969 -22.5 1 98.62 38 HIS B CA 1
ATOM 3136 C C . HIS B 1 38 ? -5.852 -36.844 -21.625 1 98.62 38 HIS B C 1
ATOM 3138 O O . HIS B 1 38 ? -5.102 -36.125 -20.969 1 98.62 38 HIS B O 1
ATOM 3144 N N . ILE B 1 39 ? -7.211 -36.75 -21.641 1 98.69 39 ILE B N 1
ATOM 3145 C CA . ILE B 1 39 ? -7.863 -35.719 -20.812 1 98.69 39 ILE B CA 1
ATOM 3146 C C . ILE B 1 39 ? -8.969 -36.375 -19.984 1 98.69 39 ILE B C 1
ATOM 3148 O O . ILE B 1 39 ? -9.57 -37.344 -20.391 1 98.69 39 ILE B O 1
ATOM 3152 N N . VAL B 1 40 ? -9.203 -35.844 -18.812 1 98.44 40 VAL B N 1
ATOM 3153 C CA . VAL B 1 40 ? -10.242 -36.406 -17.969 1 98.44 40 VAL B CA 1
ATOM 3154 C C . VAL B 1 40 ? -10.969 -35.281 -17.219 1 98.44 40 VAL B C 1
ATOM 3156 O O . VAL B 1 40 ? -10.344 -34.281 -16.812 1 98.44 40 VAL B O 1
ATOM 3159 N N . ASP B 1 41 ? -12.211 -35.312 -17.141 1 97.38 41 ASP B N 1
ATOM 3160 C CA . ASP B 1 41 ? -13.109 -34.438 -16.391 1 97.38 41 ASP B CA 1
ATOM 3161 C C . ASP B 1 41 ? -14.406 -35.156 -16.031 1 97.38 41 ASP B C 1
ATOM 3163 O O . ASP B 1 41 ? -14.789 -36.125 -16.703 1 97.38 41 ASP B O 1
ATOM 3167 N N . PHE B 1 42 ? -14.992 -34.688 -14.938 1 94.69 42 PHE B N 1
ATOM 3168 C CA . PHE B 1 42 ? -16.281 -35.281 -14.578 1 94.69 42 PHE B CA 1
ATOM 3169 C C . PHE B 1 42 ? -17.375 -34.812 -15.523 1 94.69 42 PHE B C 1
ATOM 3171 O O . PHE B 1 42 ? -18.391 -35.5 -15.688 1 94.69 42 PHE B O 1
ATOM 3178 N N . ASP B 1 43 ? -17.188 -33.625 -16.125 1 94.75 43 ASP B N 1
ATOM 3179 C CA . ASP B 1 43 ? -18.141 -33.062 -17.094 1 94.75 43 ASP B CA 1
ATOM 3180 C C . ASP B 1 43 ? -17.938 -33.688 -18.469 1 94.75 43 ASP B C 1
ATOM 3182 O O . ASP B 1 43 ? -17.078 -33.25 -19.234 1 94.75 43 ASP B O 1
ATOM 3186 N N . LYS B 1 44 ? -18.828 -34.531 -18.844 1 95.81 44 LYS B N 1
ATOM 3187 C CA . LYS B 1 44 ? -18.703 -35.281 -20.094 1 95.81 44 LYS B CA 1
ATOM 3188 C C . LYS B 1 44 ? -18.75 -34.344 -21.312 1 95.81 44 LYS B C 1
ATOM 3190 O O . LYS B 1 44 ? -18.078 -34.594 -22.312 1 95.81 44 LYS B O 1
ATOM 3195 N N . ASN B 1 45 ? -19.547 -33.375 -21.156 1 95.69 45 ASN B N 1
ATOM 3196 C CA . ASN B 1 45 ? -19.672 -32.438 -22.266 1 95.69 45 ASN B CA 1
ATOM 3197 C C . ASN B 1 45 ? -18.375 -31.688 -22.531 1 95.69 45 ASN B C 1
ATOM 3199 O O . ASN B 1 45 ? -17.984 -31.484 -23.688 1 95.69 45 ASN B O 1
ATOM 3203 N N . LYS B 1 46 ? -17.703 -31.281 -21.5 1 94.06 46 LYS B N 1
ATOM 3204 C CA . LYS B 1 46 ? -16.406 -30.609 -21.656 1 94.06 46 LYS B CA 1
ATOM 3205 C C . LYS B 1 46 ? -15.383 -31.531 -22.312 1 94.06 46 LYS B C 1
ATOM 3207 O O . LYS B 1 46 ? -14.641 -31.094 -23.188 1 94.06 46 LYS B O 1
ATOM 3212 N N . VAL B 1 47 ? -15.43 -32.781 -21.906 1 97.62 47 VAL B N 1
ATOM 3213 C CA . VAL B 1 47 ? -14.461 -33.75 -22.406 1 97.62 47 VAL B CA 1
ATOM 3214 C C . VAL B 1 47 ? -14.695 -34 -23.906 1 97.62 47 VAL B C 1
ATOM 3216 O O . VAL B 1 47 ? -13.75 -33.938 -24.703 1 97.62 47 VAL B O 1
ATOM 3219 N N . LYS B 1 48 ? -15.891 -34.188 -24.234 1 97.56 48 LYS B N 1
ATOM 3220 C CA . LYS B 1 48 ? -16.219 -34.5 -25.625 1 97.56 48 LYS B CA 1
ATOM 3221 C C . LYS B 1 48 ? -15.875 -33.312 -26.547 1 97.56 48 LYS B C 1
ATOM 3223 O O . LYS B 1 48 ? -15.375 -33.5 -27.656 1 97.56 48 LYS B O 1
ATOM 3228 N N . LYS B 1 49 ? -16.156 -32.188 -26.062 1 97.31 49 LYS B N 1
ATOM 3229 C CA . LYS B 1 49 ? -15.844 -30.984 -26.828 1 97.31 49 LYS B CA 1
ATOM 3230 C C . LYS B 1 49 ? -14.344 -30.875 -27.094 1 97.31 49 LYS B C 1
ATOM 3232 O O . LYS B 1 49 ? -13.93 -30.609 -28.219 1 97.31 49 LYS B O 1
ATOM 3237 N N . LEU B 1 50 ? -13.562 -31.094 -26.094 1 97.81 50 LEU B N 1
ATOM 3238 C CA . LEU B 1 50 ? -12.117 -30.938 -26.219 1 97.81 50 LEU B CA 1
ATOM 3239 C C . LEU B 1 50 ? -11.508 -32.094 -27 1 97.81 50 LEU B C 1
ATOM 3241 O O . LEU B 1 50 ? -10.531 -31.938 -27.719 1 97.81 50 LEU B O 1
ATOM 3245 N N . GLU B 1 51 ? -12.062 -33.281 -26.859 1 97.38 51 GLU B N 1
ATOM 3246 C CA . GLU B 1 51 ? -11.648 -34.438 -27.656 1 97.38 51 GLU B CA 1
ATOM 3247 C C . GLU B 1 51 ? -11.742 -34.125 -29.156 1 97.38 51 GLU B C 1
ATOM 3249 O O . GLU B 1 51 ? -10.805 -34.375 -29.906 1 97.38 51 GLU B O 1
ATOM 3254 N N . ALA B 1 52 ? -12.891 -33.562 -29.453 1 97.38 52 ALA B N 1
ATOM 3255 C CA . ALA B 1 52 ? -13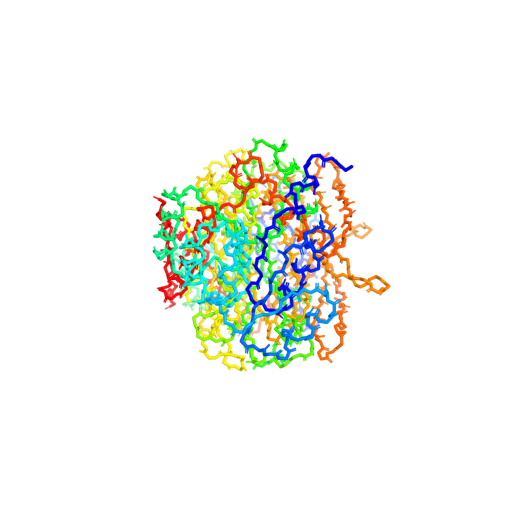.156 -33.219 -30.844 1 97.38 52 ALA B CA 1
ATOM 3256 C C . ALA B 1 52 ? -12.258 -32.094 -31.328 1 97.38 52 ALA B C 1
ATOM 3258 O O . ALA B 1 52 ? -11.719 -32.156 -32.438 1 97.38 52 ALA B O 1
ATOM 3259 N N . LYS B 1 53 ? -12.109 -31.156 -30.531 1 97.5 53 LYS B N 1
ATOM 3260 C CA . LYS B 1 53 ? -11.398 -29.938 -30.906 1 97.5 53 LYS B CA 1
ATOM 3261 C C . LYS B 1 53 ? -9.906 -30.203 -31.078 1 97.5 53 LYS B C 1
ATOM 3263 O O . LYS B 1 53 ? -9.266 -29.641 -31.984 1 97.5 53 LYS B O 1
ATOM 3268 N N . TYR B 1 54 ? -9.344 -31.094 -30.219 1 97.75 54 TYR B N 1
ATOM 3269 C CA . TYR B 1 54 ? -7.891 -31.219 -30.203 1 97.75 54 TYR B CA 1
ATOM 3270 C C . TYR B 1 54 ? -7.449 -32.625 -30.625 1 97.75 54 TYR B C 1
ATOM 3272 O O . TYR B 1 54 ? -6.25 -32.875 -30.719 1 97.75 54 TYR B O 1
ATOM 3280 N N . ASN B 1 55 ? -8.359 -33.5 -30.906 1 96.75 55 ASN B N 1
ATOM 3281 C CA . ASN B 1 55 ? -8.07 -34.875 -31.281 1 96.75 55 ASN B CA 1
ATOM 3282 C C . ASN B 1 55 ? -7.238 -35.594 -30.203 1 96.75 55 ASN B C 1
ATOM 3284 O O . ASN B 1 55 ? -6.16 -36.094 -30.5 1 96.75 55 ASN B O 1
ATOM 3288 N N . VAL B 1 56 ? -7.773 -35.625 -28.984 1 97.81 56 VAL B N 1
ATOM 3289 C CA . VAL B 1 56 ? -7.164 -36.281 -27.844 1 97.81 56 VAL B CA 1
ATOM 3290 C C . VAL B 1 56 ? -8.125 -37.312 -27.266 1 97.81 56 VAL B C 1
ATOM 3292 O O . VAL B 1 56 ? -9.289 -37.375 -27.672 1 97.81 56 VAL B O 1
ATOM 3295 N N . LYS B 1 57 ? -7.648 -38.188 -26.484 1 97.81 57 LYS B N 1
ATOM 3296 C CA . LYS B 1 57 ? -8.492 -39.219 -25.906 1 97.81 57 LYS B CA 1
ATOM 3297 C C . LYS B 1 57 ? -9.102 -38.781 -24.594 1 97.81 57 LYS B C 1
ATOM 3299 O O . LYS B 1 57 ? -8.375 -38.406 -23.656 1 97.81 57 LYS B O 1
ATOM 3304 N N . GLY B 1 58 ? -10.414 -38.875 -24.469 1 98.06 58 GLY B N 1
ATOM 3305 C CA . GLY B 1 58 ? -11.117 -38.438 -23.281 1 98.06 58 GLY B CA 1
ATOM 3306 C C . GLY B 1 58 ? -11.484 -39.562 -22.344 1 98.06 58 GLY B C 1
ATOM 3307 O O . GLY B 1 58 ? -11.734 -40.688 -22.797 1 98.06 58 GLY B O 1
ATOM 3308 N N . HIS B 1 59 ? -11.438 -39.25 -21.078 1 97.88 59 HIS B N 1
ATOM 3309 C CA . HIS B 1 59 ? -11.883 -40.156 -20.031 1 97.88 59 HIS B CA 1
ATOM 3310 C C . HIS B 1 59 ? -12.859 -39.469 -19.094 1 97.88 59 HIS B C 1
ATOM 3312 O O . HIS B 1 59 ? -12.906 -38.219 -19.031 1 97.88 59 HIS B O 1
ATOM 3318 N N . PHE B 1 60 ? -13.602 -40.25 -18.312 1 96.38 60 PHE B N 1
ATOM 3319 C CA . PHE B 1 60 ? -14.586 -39.688 -17.391 1 96.38 60 PHE B CA 1
ATOM 3320 C C . PHE B 1 60 ? -14.289 -40.094 -15.953 1 96.38 60 PHE B C 1
ATOM 3322 O O . PHE B 1 60 ? -15.023 -39.75 -15.031 1 96.38 60 PHE B O 1
ATOM 3329 N N . SER B 1 61 ? -13.227 -40.812 -15.867 1 95.5 61 SER B N 1
ATOM 3330 C CA . SER B 1 61 ? -12.719 -41.25 -14.562 1 95.5 61 SER B CA 1
ATOM 3331 C C . SER B 1 61 ? -11.211 -41.062 -14.469 1 95.5 61 SER B C 1
ATOM 3333 O O . SER B 1 61 ? -10.477 -41.438 -15.391 1 95.5 61 SER B O 1
ATOM 3335 N N . THR B 1 62 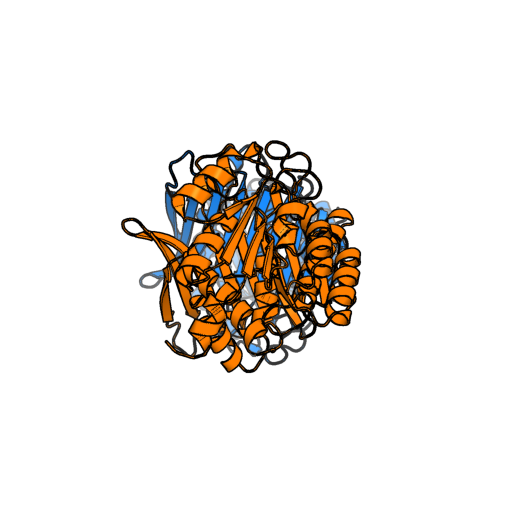? -10.836 -40.5 -13.312 1 96.56 62 THR B N 1
ATOM 3336 C CA . THR B 1 62 ? -9.406 -40.25 -13.117 1 96.56 62 THR B CA 1
ATOM 3337 C C . THR B 1 62 ? -8.641 -41.594 -13.109 1 96.56 62 THR B C 1
ATOM 3339 O O . THR B 1 62 ? -7.582 -41.688 -13.727 1 96.56 62 THR B O 1
ATOM 3342 N N . ASP B 1 63 ? -9.18 -42.562 -12.492 1 96.19 63 ASP B N 1
ATOM 3343 C CA . ASP B 1 63 ? -8.508 -43.844 -12.406 1 96.19 63 ASP B CA 1
ATOM 3344 C C . ASP B 1 63 ? -8.32 -44.469 -13.797 1 96.19 63 ASP B C 1
ATOM 3346 O O . ASP B 1 63 ? -7.25 -45 -14.102 1 96.19 63 ASP B O 1
ATOM 3350 N N . LYS B 1 64 ? -9.328 -44.375 -14.594 1 95.88 64 LYS B N 1
ATOM 3351 C CA . LYS B 1 64 ? -9.234 -44.906 -15.953 1 95.88 64 LYS B CA 1
ATOM 3352 C C . LYS B 1 64 ? -8.195 -44.156 -16.766 1 95.88 64 LYS B C 1
ATOM 3354 O O . LYS B 1 64 ? -7.43 -44.75 -17.516 1 95.88 64 LYS B O 1
ATOM 3359 N N . SER B 1 65 ? -8.227 -42.875 -16.641 1 97.06 65 SER B N 1
ATOM 3360 C CA . SER B 1 65 ? -7.281 -42.062 -17.391 1 97.06 65 SER B CA 1
ATOM 3361 C C . SER B 1 65 ? -5.844 -42.375 -16.984 1 97.06 65 SER B C 1
ATOM 3363 O O . SER B 1 65 ? -4.938 -42.312 -17.828 1 97.06 65 SER B O 1
ATOM 3365 N N . LEU B 1 66 ? -5.602 -42.781 -15.75 1 98 66 LEU B N 1
ATOM 3366 C CA . LEU B 1 66 ? -4.254 -43 -15.242 1 98 66 LEU B CA 1
ATOM 3367 C C . LEU B 1 66 ? -3.791 -44.438 -15.562 1 98 66 LEU B C 1
ATOM 3369 O O . LEU B 1 66 ? -2.609 -44.75 -15.414 1 98 66 LEU B O 1
ATOM 3373 N N . SER B 1 67 ? -4.695 -45.219 -16.062 1 97 67 SER B N 1
ATOM 3374 C CA . SER B 1 67 ? -4.352 -46.625 -16.406 1 97 67 SER B CA 1
ATOM 3375 C C . SER B 1 67 ? -3.383 -46.656 -17.578 1 97 67 SER B C 1
ATOM 3377 O O . SER B 1 67 ? -2.756 -47.688 -17.812 1 97 67 SER B O 1
ATOM 3379 N N . VAL B 1 68 ? -3.201 -45.594 -18.234 1 97 68 VAL B N 1
ATOM 3380 C CA . VAL B 1 68 ? -2.289 -45.531 -19.375 1 97 68 VAL B CA 1
ATOM 3381 C C . VAL B 1 68 ? -0.855 -45.375 -18.891 1 97 68 VAL B C 1
ATOM 3383 O O . VAL B 1 68 ? 0.081 -45.312 -19.688 1 97 68 VAL B O 1
ATOM 3386 N N . ASN B 1 69 ? -0.644 -45.219 -17.562 1 96.81 69 ASN B N 1
ATOM 3387 C CA . ASN B 1 69 ? 0.665 -45.031 -16.953 1 96.81 69 ASN B CA 1
ATOM 3388 C C . ASN B 1 69 ? 1.395 -43.844 -17.547 1 96.81 69 ASN B C 1
ATOM 3390 O O . ASN B 1 69 ? 2.48 -44 -18.109 1 96.81 69 ASN B O 1
ATOM 3394 N N . PRO B 1 70 ? 0.891 -42.688 -17.312 1 98.56 70 PRO B N 1
ATOM 3395 C CA . PRO B 1 70 ? 1.468 -41.5 -17.922 1 98.56 70 PRO B CA 1
ATOM 3396 C C . PRO B 1 70 ? 2.846 -41.125 -17.375 1 98.56 70 PRO B C 1
ATOM 3398 O O . PRO B 1 70 ? 3.123 -41.375 -16.203 1 98.56 70 PRO B O 1
ATOM 3401 N N . ASP B 1 71 ? 3.695 -40.5 -18.25 1 98.38 71 ASP B N 1
ATOM 3402 C CA . ASP B 1 71 ? 4.957 -39.938 -17.812 1 98.38 71 ASP B CA 1
ATOM 3403 C C . ASP B 1 71 ? 4.719 -38.656 -17 1 98.38 71 ASP B C 1
ATOM 3405 O O . ASP B 1 71 ? 5.496 -38.312 -16.109 1 98.38 71 ASP B O 1
ATOM 3409 N N . LEU B 1 72 ? 3.686 -37.938 -17.375 1 98.62 72 LEU B N 1
ATOM 3410 C CA . LEU B 1 72 ? 3.381 -36.625 -16.812 1 98.62 72 LEU B CA 1
ATOM 3411 C C . LEU B 1 72 ? 1.876 -36.438 -16.656 1 98.62 72 LEU B C 1
ATOM 3413 O O . LEU B 1 72 ? 1.104 -36.719 -17.562 1 98.62 72 LEU B O 1
ATOM 3417 N N . SER B 1 73 ? 1.464 -36.031 -15.508 1 98.88 73 SER B N 1
ATOM 3418 C CA . SER B 1 73 ? 0.079 -35.656 -15.234 1 98.88 73 SER B CA 1
ATOM 3419 C C . SER B 1 73 ? -0.039 -34.188 -14.867 1 98.88 73 SER B C 1
ATOM 3421 O O . SER B 1 73 ? 0.761 -33.656 -14.086 1 98.88 73 SER B O 1
ATOM 3423 N N . ILE B 1 74 ? -0.977 -33.5 -15.492 1 98.81 74 ILE B N 1
ATOM 3424 C CA . ILE B 1 74 ? -1.245 -32.094 -15.227 1 98.81 74 ILE B CA 1
ATOM 3425 C C . ILE B 1 74 ? -2.566 -31.953 -14.477 1 98.81 74 ILE B C 1
ATOM 3427 O O . ILE B 1 74 ? -3.631 -32.25 -15.008 1 98.81 74 ILE B O 1
ATOM 3431 N N . ILE B 1 75 ? -2.486 -31.438 -13.289 1 98.69 75 ILE B N 1
ATOM 3432 C CA . ILE B 1 75 ? -3.674 -31.297 -12.453 1 98.69 75 ILE B CA 1
ATOM 3433 C C . ILE B 1 75 ? -4.164 -29.844 -12.508 1 98.69 75 ILE B C 1
ATOM 3435 O O . ILE B 1 75 ? -3.504 -28.938 -12 1 98.69 75 ILE B O 1
ATOM 3439 N N . CYS B 1 76 ? -5.359 -29.672 -13.055 1 97 76 CYS B N 1
ATOM 3440 C CA . CYS B 1 76 ? -5.949 -28.359 -13.273 1 97 76 CYS B CA 1
ATOM 3441 C C . CYS B 1 76 ? -7.336 -28.281 -12.648 1 97 76 CYS B C 1
ATOM 3443 O O . CYS B 1 76 ? -8.258 -27.703 -13.234 1 97 76 CYS B O 1
ATOM 3445 N N . THR B 1 77 ? -7.531 -28.828 -11.469 1 94.31 77 THR B N 1
ATOM 3446 C CA . THR B 1 77 ? -8.805 -28.859 -10.773 1 94.31 77 THR B CA 1
ATOM 3447 C C . THR B 1 77 ? -8.805 -27.906 -9.586 1 94.31 77 THR B C 1
ATOM 3449 O O . THR B 1 77 ? -7.859 -27.125 -9.414 1 94.31 77 THR B O 1
ATOM 3452 N N . ASP B 1 78 ? -9.883 -27.906 -8.836 1 89.25 78 ASP B N 1
ATOM 3453 C CA . ASP B 1 78 ? -9.969 -27.109 -7.613 1 89.25 78 ASP B CA 1
ATOM 3454 C C . ASP B 1 78 ? -8.891 -27.531 -6.613 1 89.25 78 ASP B C 1
ATOM 3456 O O . ASP B 1 78 ? -8.617 -28.719 -6.445 1 89.25 78 ASP B O 1
ATOM 3460 N N . PRO B 1 79 ? -8.375 -26.547 -5.938 1 89.94 79 PRO B N 1
ATOM 3461 C CA . PRO B 1 79 ? -7.266 -26.828 -5.027 1 89.94 79 PRO B CA 1
ATOM 3462 C C . PRO B 1 79 ? -7.594 -27.891 -3.998 1 89.94 79 PRO B C 1
ATOM 3464 O O . PRO B 1 79 ? -6.711 -28.656 -3.584 1 89.94 79 PRO B O 1
ATOM 3467 N N . ALA B 1 80 ? -8.773 -28.031 -3.65 1 88.5 80 ALA B N 1
ATOM 3468 C CA . ALA B 1 80 ? -9.18 -29 -2.633 1 88.5 80 ALA B CA 1
ATOM 3469 C C . ALA B 1 80 ? -8.93 -30.422 -3.1 1 88.5 80 ALA B C 1
ATOM 3471 O O . ALA B 1 80 ? -8.781 -31.328 -2.281 1 88.5 80 ALA B O 1
ATOM 3472 N N . SER B 1 81 ? -8.836 -30.656 -4.387 1 93.81 81 SER B N 1
ATOM 3473 C CA . SER B 1 81 ? -8.688 -32 -4.93 1 93.81 81 SER B CA 1
ATOM 3474 C C . SER B 1 81 ? -7.234 -32.312 -5.262 1 93.81 81 SER B C 1
ATOM 3476 O O . SER B 1 81 ? -6.887 -33.469 -5.578 1 93.81 81 SER B O 1
ATOM 3478 N N . HIS B 1 82 ? -6.359 -31.375 -5.137 1 96.62 82 HIS B N 1
ATOM 3479 C CA . HIS B 1 82 ? -5.004 -31.469 -5.668 1 96.62 82 HIS B CA 1
ATOM 3480 C C . HIS B 1 82 ? -4.242 -32.625 -5.008 1 96.62 82 HIS B C 1
ATOM 3482 O O . HIS B 1 82 ? -3.637 -33.438 -5.691 1 96.62 82 HIS B O 1
ATOM 3488 N N . ILE B 1 83 ? -4.371 -32.719 -3.734 1 97.56 83 ILE B N 1
ATOM 3489 C CA . ILE B 1 83 ? -3.57 -33.688 -3.002 1 97.56 83 ILE B CA 1
ATOM 3490 C C . ILE B 1 83 ? -4.027 -35.094 -3.357 1 97.56 83 ILE B C 1
ATOM 3492 O O . ILE B 1 83 ? -3.209 -35.969 -3.67 1 97.56 83 ILE B O 1
ATOM 3496 N N . THR B 1 84 ? -5.309 -35.281 -3.334 1 97.69 84 THR B N 1
ATOM 3497 C CA . THR B 1 84 ? -5.863 -36.594 -3.639 1 97.69 84 THR B CA 1
ATOM 3498 C C . THR B 1 84 ? -5.488 -37.031 -5.051 1 97.69 84 THR B C 1
ATOM 3500 O O . THR B 1 84 ? -5.051 -38.156 -5.266 1 97.69 84 THR B O 1
ATOM 3503 N N . LEU B 1 85 ? -5.598 -36.188 -5.941 1 98.44 85 LEU B N 1
ATOM 3504 C CA . LEU B 1 85 ? -5.285 -36.469 -7.336 1 98.44 85 LEU B CA 1
ATOM 3505 C C . LEU B 1 85 ? -3.791 -36.719 -7.52 1 98.44 85 LEU B C 1
ATOM 3507 O O . LEU B 1 85 ? -3.389 -37.625 -8.258 1 98.44 85 LEU B O 1
ATOM 3511 N N . ALA B 1 86 ? -3.002 -35.906 -6.875 1 98.69 86 ALA B N 1
ATOM 3512 C CA . ALA B 1 86 ? -1.551 -36.062 -6.98 1 98.69 86 ALA B CA 1
ATOM 3513 C C . ALA B 1 86 ? -1.093 -37.406 -6.449 1 98.69 86 ALA B C 1
ATOM 3515 O O . ALA B 1 86 ? -0.214 -38.062 -7.035 1 98.69 86 ALA B O 1
ATOM 3516 N N . GLU B 1 87 ? -1.675 -37.812 -5.371 1 98.44 87 GLU B N 1
ATOM 3517 C CA . GLU B 1 87 ? -1.332 -39.094 -4.805 1 98.44 87 GLU B CA 1
ATOM 3518 C C . GLU B 1 87 ? -1.65 -40.25 -5.781 1 98.44 87 GLU B C 1
ATOM 3520 O O . GLU B 1 87 ? -0.88 -41.188 -5.91 1 98.44 87 GLU B O 1
ATOM 3525 N N . LYS B 1 88 ? -2.766 -40.156 -6.43 1 98.5 88 LYS B N 1
ATOM 3526 C CA . LYS B 1 88 ? -3.123 -41.156 -7.441 1 98.5 88 LYS B CA 1
ATOM 3527 C C . LYS B 1 88 ? -2.098 -41.156 -8.57 1 98.5 88 LYS B C 1
ATOM 3529 O O . LYS B 1 88 ? -1.73 -42.25 -9.055 1 98.5 88 LYS B O 1
ATOM 3534 N N . CYS B 1 89 ? -1.655 -40.031 -8.961 1 98.75 89 CYS B N 1
ATOM 3535 C CA . CYS B 1 89 ? -0.666 -39.938 -10.023 1 98.75 89 CYS B CA 1
ATOM 3536 C C . CYS B 1 89 ? 0.663 -40.531 -9.602 1 98.75 89 CYS B C 1
ATOM 3538 O O . CYS B 1 89 ? 1.321 -41.219 -10.391 1 98.75 89 CYS B O 1
ATOM 3540 N N . LEU B 1 90 ? 1.057 -40.281 -8.375 1 98.5 90 LEU B N 1
ATOM 3541 C CA . LEU B 1 90 ? 2.305 -40.844 -7.855 1 98.5 90 LEU B CA 1
ATOM 3542 C C . LEU B 1 90 ? 2.264 -42.375 -7.844 1 98.5 90 LEU B C 1
ATOM 3544 O O . LEU B 1 90 ? 3.279 -43.031 -8.086 1 98.5 90 LEU B O 1
ATOM 3548 N N . LYS B 1 91 ? 1.096 -42.875 -7.531 1 97.88 91 LYS B N 1
ATOM 3549 C CA . LYS B 1 91 ? 0.94 -44.344 -7.512 1 97.88 91 LYS B CA 1
ATOM 3550 C C . LYS B 1 91 ? 1.197 -44.938 -8.891 1 97.88 91 LYS B C 1
ATOM 3552 O O . LYS B 1 91 ? 1.574 -46.125 -9.008 1 97.88 91 LYS B O 1
ATOM 3557 N N . LYS B 1 92 ? 1.041 -44.188 -9.914 1 98.12 92 LYS B N 1
ATOM 3558 C CA . LYS B 1 92 ? 1.262 -44.625 -11.281 1 98.12 92 LYS B CA 1
ATOM 3559 C C . LYS B 1 92 ? 2.631 -44.188 -11.789 1 98.12 92 LYS B C 1
ATOM 3561 O O . LYS B 1 92 ? 2.902 -44.25 -12.992 1 98.12 92 LYS B O 1
ATOM 3566 N N . SER B 1 93 ? 3.488 -43.625 -10.852 1 98.06 93 SER B N 1
ATOM 3567 C CA . SER B 1 93 ? 4.855 -43.188 -11.133 1 98.06 93 SER B CA 1
ATOM 3568 C C . SER B 1 93 ? 4.879 -42.062 -12.172 1 98.06 93 SER B C 1
ATOM 3570 O O . SER B 1 93 ? 5.734 -42.062 -13.062 1 98.06 93 SER B O 1
ATOM 3572 N N . SER B 1 94 ? 3.959 -41.219 -12.117 1 98.5 94 SER B N 1
ATOM 3573 C CA . SER B 1 94 ? 3.857 -40.062 -13 1 98.5 94 SER B CA 1
ATOM 3574 C C . SER B 1 94 ? 4.473 -38.812 -12.367 1 98.5 94 SER B C 1
ATOM 3576 O O . SER B 1 94 ? 4.281 -38.562 -11.18 1 98.5 94 SER B O 1
ATOM 3578 N N . HIS B 1 95 ? 5.324 -38 -13.141 1 98.81 95 HIS B N 1
ATOM 3579 C CA . HIS B 1 95 ? 5.625 -36.656 -12.727 1 98.81 95 HIS B CA 1
ATOM 3580 C C . HIS B 1 95 ? 4.367 -35.781 -12.742 1 98.81 95 HIS B C 1
ATOM 3582 O O . HIS B 1 95 ? 3.402 -36.094 -13.438 1 98.81 95 HIS B O 1
ATOM 3588 N N . ILE B 1 96 ? 4.398 -34.719 -11.961 1 98.94 96 ILE B N 1
ATOM 3589 C CA . ILE B 1 96 ? 3.125 -34.031 -11.781 1 98.94 96 ILE B CA 1
ATOM 3590 C C . ILE B 1 96 ? 3.322 -32.531 -11.938 1 98.94 96 ILE B C 1
ATOM 3592 O O . ILE B 1 96 ? 4.246 -31.953 -11.352 1 98.94 96 ILE B O 1
ATOM 3596 N N . PHE B 1 97 ? 2.514 -31.875 -12.766 1 98.81 97 PHE B N 1
ATOM 3597 C CA . PHE B 1 97 ? 2.26 -30.453 -12.781 1 98.81 97 PHE B CA 1
ATOM 3598 C C . PHE B 1 97 ? 0.974 -30.109 -12.031 1 98.81 97 PHE B C 1
ATOM 3600 O O . PHE B 1 97 ? -0.094 -30.641 -12.359 1 98.81 97 PHE B O 1
ATOM 3607 N N . ILE B 1 98 ? 1.077 -29.281 -11.023 1 98.62 98 ILE B N 1
ATOM 3608 C CA . ILE B 1 98 ? -0.108 -28.875 -10.289 1 98.62 98 ILE B CA 1
ATOM 3609 C C . ILE B 1 98 ? -0.327 -27.375 -10.469 1 98.62 98 ILE B C 1
ATOM 3611 O O . ILE B 1 98 ? 0.6 -26.578 -10.289 1 98.62 98 ILE B O 1
ATOM 3615 N N . GLU B 1 99 ? -1.489 -27 -10.789 1 97.25 99 GLU B N 1
ATOM 3616 C CA . GLU B 1 99 ? -1.823 -25.578 -10.828 1 97.25 99 GLU B CA 1
ATOM 3617 C C . GLU B 1 99 ? -1.782 -24.953 -9.438 1 97.25 99 GLU B C 1
ATOM 3619 O O . GLU B 1 99 ? -2.035 -25.641 -8.438 1 97.25 99 GLU B O 1
ATOM 3624 N N . LYS B 1 100 ? -1.546 -23.734 -9.414 1 96.06 100 LYS B N 1
ATOM 3625 C CA . LYS B 1 100 ? -1.49 -23.031 -8.133 1 96.06 100 LYS B CA 1
ATOM 3626 C C . LYS B 1 100 ? -2.889 -22.812 -7.566 1 96.06 100 LYS B C 1
ATOM 3628 O O . LYS B 1 100 ? -3.857 -22.688 -8.32 1 96.06 100 LYS B O 1
ATOM 3633 N N . PRO B 1 101 ? -3.074 -22.672 -6.352 1 94.19 101 PRO B N 1
ATOM 3634 C CA . PRO B 1 101 ? -2.07 -23.062 -5.359 1 94.19 101 PRO B CA 1
ATOM 3635 C C . PRO B 1 101 ? -1.899 -24.578 -5.25 1 94.19 101 PRO B C 1
ATOM 3637 O O . PRO B 1 101 ? -2.777 -25.328 -5.68 1 94.19 101 PRO B O 1
ATOM 3640 N N . ILE B 1 102 ? -0.79 -25.047 -4.719 1 96 102 ILE B N 1
ATOM 3641 C CA . ILE B 1 102 ? -0.509 -26.469 -4.656 1 96 102 ILE B CA 1
ATOM 3642 C C . ILE B 1 102 ? -1.604 -27.188 -3.861 1 96 102 ILE B C 1
ATOM 3644 O O . ILE B 1 102 ? -2.021 -28.281 -4.215 1 96 102 ILE B O 1
ATOM 3648 N N . SER B 1 103 ? -2.084 -26.578 -2.85 1 92.81 103 SER B N 1
ATOM 3649 C CA . SER B 1 103 ? -3.207 -27 -2.02 1 92.81 103 SER B CA 1
ATOM 3650 C C . SER B 1 103 ? -3.547 -25.953 -0.966 1 92.81 103 SER B C 1
ATOM 3652 O O . SER B 1 103 ? -3.201 -24.781 -1.116 1 92.81 103 SER B O 1
ATOM 3654 N N . HIS B 1 104 ? -4.406 -26.375 0.028 1 89.5 104 HIS B N 1
ATOM 3655 C CA . HIS B 1 104 ? -4.727 -25.453 1.112 1 89.5 104 HIS B CA 1
ATOM 3656 C C . HIS B 1 104 ? -4.117 -25.922 2.43 1 89.5 104 HIS B C 1
ATOM 3658 O O . HIS B 1 104 ? -4.125 -25.188 3.418 1 89.5 104 HIS B O 1
ATOM 3664 N N . ASP B 1 105 ? -3.467 -27.094 2.41 1 92 105 ASP B N 1
ATOM 3665 C CA . ASP B 1 105 ? -2.975 -27.672 3.652 1 92 105 ASP B CA 1
ATOM 3666 C C . ASP B 1 105 ? -1.477 -27.953 3.574 1 92 105 ASP B C 1
ATOM 3668 O O . ASP B 1 105 ? -1.059 -28.953 2.986 1 92 105 ASP B O 1
ATOM 3672 N N . PRO B 1 106 ? -0.738 -27.203 4.316 1 94.75 106 PRO B N 1
ATOM 3673 C CA . PRO B 1 106 ? 0.715 -27.359 4.223 1 94.75 106 PRO B CA 1
ATOM 3674 C C . PRO B 1 106 ? 1.194 -28.719 4.715 1 94.75 106 PRO B C 1
ATOM 3676 O O . PRO B 1 106 ? 2.166 -29.266 4.184 1 94.75 106 PRO B O 1
ATOM 3679 N N . ASN B 1 107 ? 0.575 -29.266 5.676 1 95.81 107 ASN B N 1
ATOM 3680 C CA . ASN B 1 107 ? 0.996 -30.547 6.215 1 95.81 107 ASN B CA 1
ATOM 3681 C C . ASN B 1 107 ? 0.785 -31.672 5.203 1 95.81 107 ASN B C 1
ATOM 3683 O O . ASN B 1 107 ? 1.667 -32.5 5.008 1 95.81 107 ASN B O 1
ATOM 3687 N N . LYS B 1 108 ? -0.331 -31.672 4.578 1 97.06 108 LYS B N 1
ATOM 3688 C CA . LYS B 1 108 ? -0.612 -32.688 3.564 1 97.06 108 LYS B CA 1
ATOM 3689 C C . LYS B 1 108 ? 0.308 -32.531 2.357 1 97.06 108 LYS B C 1
ATOM 3691 O O . LYS B 1 108 ? 0.718 -33.5 1.747 1 97.06 108 LYS B O 1
ATOM 3696 N N . VAL B 1 109 ? 0.604 -31.297 2.08 1 97.81 109 VAL B N 1
ATOM 3697 C CA . VAL B 1 109 ? 1.519 -31.031 0.975 1 97.81 109 VAL B CA 1
ATOM 3698 C C . VAL B 1 109 ? 2.898 -31.594 1.297 1 97.81 109 VAL B C 1
ATOM 3700 O O . VAL B 1 109 ? 3.533 -32.219 0.444 1 97.81 109 VAL B O 1
ATOM 3703 N N . LYS B 1 110 ? 3.352 -31.359 2.482 1 97.62 110 LYS B N 1
ATOM 3704 C CA . LYS B 1 110 ? 4.656 -31.859 2.9 1 97.62 110 LYS B CA 1
ATOM 3705 C C . LYS B 1 110 ? 4.73 -33.375 2.75 1 97.62 110 LYS B C 1
ATOM 3707 O O . LYS B 1 110 ? 5.727 -33.906 2.252 1 97.62 110 LYS B O 1
ATOM 3712 N N . LEU B 1 111 ? 3.703 -34.062 3.146 1 98.25 111 LEU B N 1
ATOM 3713 C CA . LEU B 1 111 ? 3.646 -35.531 3.033 1 98.25 111 LEU B CA 1
ATOM 3714 C C . LEU B 1 111 ? 3.672 -35.938 1.57 1 98.25 111 LEU B C 1
ATOM 3716 O O . LEU B 1 111 ? 4.375 -36.906 1.209 1 98.25 111 LEU B O 1
ATOM 3720 N N . LEU B 1 112 ? 2.916 -35.25 0.809 1 98.56 112 LEU B N 1
ATOM 3721 C CA . LEU B 1 112 ? 2.883 -35.531 -0.624 1 98.56 112 LEU B CA 1
ATOM 3722 C C . LEU B 1 112 ? 4.273 -35.406 -1.235 1 98.56 112 LEU B C 1
ATOM 3724 O O . LEU B 1 112 ? 4.695 -36.25 -2.023 1 98.56 112 LEU B O 1
ATOM 3728 N N . LEU B 1 113 ? 4.973 -34.344 -0.872 1 98.62 113 LEU B N 1
ATOM 3729 C CA . LEU B 1 113 ? 6.281 -34.031 -1.445 1 98.62 113 LEU B CA 1
ATOM 3730 C C . LEU B 1 113 ? 7.309 -35.094 -1.002 1 98.62 113 LEU B C 1
ATOM 3732 O O . LEU B 1 113 ? 8.164 -35.5 -1.79 1 98.62 113 LEU B O 1
ATOM 3736 N N . LYS B 1 114 ? 7.262 -35.5 0.18 1 98.56 114 LYS B N 1
ATOM 3737 C CA . LYS B 1 114 ? 8.148 -36.562 0.657 1 98.56 114 LYS B CA 1
ATOM 3738 C C . LYS B 1 114 ? 7.918 -37.844 -0.122 1 98.56 114 LYS B C 1
ATOM 3740 O O . LYS B 1 114 ? 8.875 -38.531 -0.467 1 98.56 114 LYS B O 1
ATOM 3745 N N . ASN B 1 115 ? 6.68 -38.125 -0.35 1 98.56 115 ASN B N 1
ATOM 3746 C CA . ASN B 1 115 ? 6.34 -39.312 -1.133 1 98.56 115 ASN B CA 1
ATOM 3747 C C . ASN B 1 115 ? 6.895 -39.219 -2.553 1 98.56 115 ASN B C 1
ATOM 3749 O O . ASN B 1 115 ? 7.477 -40.188 -3.057 1 98.56 115 ASN B O 1
ATOM 3753 N N . ALA B 1 116 ? 6.738 -38.094 -3.16 1 98.69 116 ALA B N 1
ATOM 3754 C CA . ALA B 1 116 ? 7.273 -37.906 -4.504 1 98.69 116 ALA B CA 1
ATOM 3755 C C . ALA B 1 116 ? 8.789 -38.062 -4.523 1 98.69 116 ALA B C 1
ATOM 3757 O O . ALA B 1 116 ? 9.336 -38.719 -5.414 1 98.69 116 ALA B O 1
ATOM 3758 N N . ASP B 1 117 ? 9.406 -37.469 -3.533 1 98.12 117 ASP B N 1
ATOM 3759 C CA . ASP B 1 117 ? 10.859 -37.594 -3.426 1 98.12 117 ASP B CA 1
ATOM 3760 C C . ASP B 1 117 ? 11.305 -39.031 -3.305 1 98.12 117 ASP B C 1
ATOM 3762 O O . ASP B 1 117 ? 12.281 -39.438 -3.941 1 98.12 117 ASP B O 1
ATOM 3766 N N . SER B 1 118 ? 10.625 -39.75 -2.494 1 98.19 118 SER B N 1
ATOM 3767 C CA . SER B 1 118 ? 10.992 -41.156 -2.266 1 98.19 118 SER B CA 1
ATOM 3768 C C . SER B 1 118 ? 10.875 -41.969 -3.549 1 98.19 118 SER B C 1
ATOM 3770 O O . SER B 1 118 ? 11.57 -42.969 -3.721 1 98.19 118 SER B O 1
ATOM 3772 N N . LYS B 1 119 ? 10.07 -41.562 -4.449 1 98 119 LYS B N 1
ATOM 3773 C CA . LYS B 1 119 ? 9.844 -42.281 -5.707 1 98 119 LYS B CA 1
ATOM 3774 C C . LYS B 1 119 ? 10.664 -41.656 -6.836 1 98 119 LYS B C 1
ATOM 3776 O O . LYS B 1 119 ? 10.57 -42.094 -7.984 1 98 119 LYS B O 1
ATOM 3781 N N . LYS B 1 120 ? 11.367 -40.562 -6.484 1 97.88 120 LYS B N 1
ATOM 3782 C CA . LYS B 1 120 ? 12.18 -39.812 -7.445 1 97.88 120 LYS B CA 1
ATOM 3783 C C . LYS B 1 120 ? 11.312 -39.25 -8.562 1 97.88 120 LYS B C 1
ATOM 3785 O O . LYS B 1 120 ? 11.688 -39.281 -9.734 1 97.88 120 LYS B O 1
ATOM 3790 N N . LEU B 1 121 ? 10.156 -38.812 -8.18 1 98.62 121 LEU B N 1
ATOM 3791 C CA . LEU B 1 121 ? 9.242 -38.156 -9.102 1 98.62 121 LEU B CA 1
ATOM 3792 C C . LEU B 1 121 ? 9.211 -36.656 -8.852 1 98.62 121 LEU B C 1
ATOM 3794 O O . LEU B 1 121 ? 9.391 -36.219 -7.715 1 98.62 121 LEU B O 1
ATOM 3798 N N . LYS B 1 122 ? 8.969 -35.875 -9.906 1 98.75 122 LYS B N 1
ATOM 3799 C CA . LYS B 1 122 ? 9.023 -34.438 -9.836 1 98.75 122 LYS B CA 1
ATOM 3800 C C . LYS B 1 122 ? 7.625 -33.844 -9.758 1 98.75 122 LYS B C 1
ATOM 3802 O O . LYS B 1 122 ? 6.707 -34.281 -10.438 1 98.75 122 LYS B O 1
ATOM 3807 N N . ILE B 1 123 ? 7.492 -32.844 -8.867 1 98.81 123 ILE B N 1
ATOM 3808 C CA . ILE B 1 123 ? 6.277 -32.062 -8.789 1 98.81 123 ILE B CA 1
ATOM 3809 C C . ILE B 1 123 ? 6.598 -30.594 -9.109 1 98.81 123 ILE B C 1
ATOM 3811 O O . ILE B 1 123 ? 7.527 -30.016 -8.547 1 98.81 123 ILE B O 1
ATOM 3815 N N . PHE B 1 124 ? 5.895 -30.078 -10.062 1 98.75 124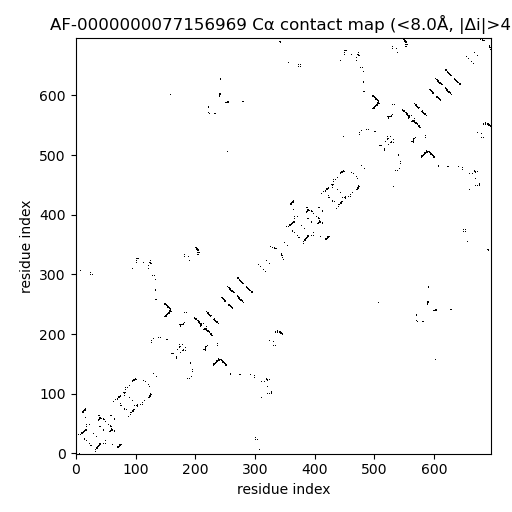 PHE B N 1
ATOM 3816 C CA . PHE B 1 124 ? 5.98 -28.688 -10.5 1 98.75 124 PHE B CA 1
ATOM 3817 C C . PHE B 1 124 ? 4.68 -27.953 -10.211 1 98.75 124 PHE B C 1
ATOM 3819 O O . PHE B 1 124 ? 3.596 -28.516 -10.344 1 98.75 124 PHE B O 1
ATOM 3826 N N . VAL B 1 125 ? 4.77 -26.688 -9.766 1 98.56 125 VAL B N 1
ATOM 3827 C CA . VAL B 1 125 ? 3.57 -25.922 -9.469 1 98.56 125 VAL B CA 1
ATOM 3828 C C . VAL B 1 125 ? 3.482 -24.719 -10.406 1 98.56 125 VAL B C 1
ATOM 3830 O O . VAL B 1 125 ? 4.484 -24.047 -10.664 1 98.56 125 VAL B O 1
ATOM 3833 N N . GLY B 1 126 ? 2.295 -24.406 -10.828 1 98 126 GLY B N 1
ATOM 3834 C CA . GLY B 1 126 ? 2.035 -23.484 -11.922 1 98 126 GLY B CA 1
ATOM 3835 C C . GLY B 1 126 ? 2.047 -22.031 -11.484 1 98 126 GLY B C 1
ATOM 3836 O O . GLY B 1 126 ? 1.026 -21.344 -11.562 1 98 126 GLY B O 1
ATOM 3837 N N . TYR B 1 127 ? 3.188 -21.484 -11.156 1 98.12 127 TYR B N 1
ATOM 3838 C CA . TYR B 1 127 ? 3.363 -20.047 -10.969 1 98.12 127 TYR B CA 1
ATOM 3839 C C . TYR B 1 127 ? 3.896 -19.391 -12.242 1 98.12 127 TYR B C 1
ATOM 3841 O O . TYR B 1 127 ? 5.062 -18.984 -12.289 1 98.12 127 TYR B O 1
ATOM 3849 N N . ASN B 1 128 ? 3.033 -19.141 -13.148 1 97.69 128 ASN B N 1
ATOM 3850 C CA . ASN B 1 128 ? 3.34 -18.766 -14.523 1 97.69 128 ASN B CA 1
ATOM 3851 C C . ASN B 1 128 ? 3.984 -17.375 -14.594 1 97.69 128 ASN B C 1
ATOM 3853 O O . ASN B 1 128 ? 4.734 -17.094 -15.523 1 97.69 128 ASN B O 1
ATOM 3857 N N . PHE B 1 129 ? 3.809 -16.562 -13.578 1 97.62 129 PHE B N 1
ATOM 3858 C CA . PHE B 1 129 ? 4.324 -15.195 -13.633 1 97.62 129 PHE B CA 1
ATOM 3859 C C . PHE B 1 129 ? 5.844 -15.18 -13.547 1 97.62 129 PHE B C 1
ATOM 3861 O O . PHE B 1 129 ? 6.488 -14.203 -13.938 1 97.62 129 PHE B O 1
ATOM 3868 N N . ARG B 1 130 ? 6.422 -16.266 -13.055 1 97.94 130 ARG B N 1
ATOM 3869 C CA . ARG B 1 130 ? 7.879 -16.344 -13.039 1 97.94 130 ARG B CA 1
ATOM 3870 C C . ARG B 1 130 ? 8.43 -16.422 -14.461 1 97.94 130 ARG B C 1
ATOM 3872 O O . ARG B 1 130 ? 9.633 -16.25 -14.672 1 97.94 130 ARG B O 1
ATOM 3879 N N . TYR B 1 131 ? 7.5 -16.625 -15.391 1 97.88 131 TYR B N 1
ATOM 3880 C CA . TYR B 1 131 ? 7.926 -16.75 -16.781 1 97.88 131 TYR B CA 1
ATOM 3881 C C . TYR B 1 131 ? 7.48 -15.547 -17.594 1 97.88 131 TYR B C 1
ATOM 3883 O O . TYR B 1 131 ? 7.609 -15.539 -18.828 1 97.88 131 TYR B O 1
ATOM 3891 N N . ASN B 1 132 ? 6.875 -14.562 -16.953 1 96.75 132 ASN B N 1
ATOM 3892 C CA . ASN B 1 132 ? 6.543 -13.305 -17.609 1 96.75 132 ASN B CA 1
ATOM 3893 C C . ASN B 1 132 ? 7.797 -12.516 -17.969 1 96.75 132 ASN B C 1
ATOM 3895 O O . ASN B 1 132 ? 8.664 -12.297 -17.125 1 96.75 132 ASN B O 1
ATOM 3899 N N . SER B 1 133 ? 7.84 -12.07 -19.203 1 96.44 133 SER B N 1
ATOM 3900 C CA . SER B 1 133 ? 9.047 -11.422 -19.719 1 96.44 133 SER B CA 1
ATOM 3901 C C . SER B 1 133 ? 9.32 -10.125 -18.969 1 96.44 133 SER B C 1
ATOM 3903 O O . SER B 1 133 ? 10.477 -9.789 -18.688 1 96.44 133 SER B O 1
ATOM 3905 N N . GLY B 1 134 ? 8.328 -9.375 -18.688 1 95.94 134 GLY B N 1
ATOM 3906 C CA . GLY B 1 134 ? 8.5 -8.148 -17.922 1 95.94 134 GLY B CA 1
ATOM 3907 C C . GLY B 1 134 ? 9.055 -8.391 -16.531 1 95.94 134 GLY B C 1
ATOM 3908 O O . GLY B 1 134 ? 9.945 -7.664 -16.078 1 95.94 134 GLY B O 1
ATOM 3909 N N . LEU B 1 135 ? 8.602 -9.391 -15.883 1 97.69 135 LEU B N 1
ATOM 3910 C CA . LEU B 1 135 ? 9.062 -9.711 -14.531 1 97.69 135 LEU B CA 1
ATOM 3911 C C . LEU B 1 135 ? 10.484 -10.258 -14.562 1 97.69 135 LEU B C 1
ATOM 3913 O O . LEU B 1 135 ? 11.273 -10 -13.648 1 97.69 135 LEU B O 1
ATOM 3917 N N . ASN B 1 136 ? 10.758 -11.047 -15.555 1 97.25 136 ASN B N 1
ATOM 3918 C CA . ASN B 1 136 ? 12.125 -11.516 -15.703 1 97.25 136 ASN B CA 1
ATOM 3919 C C . ASN B 1 136 ? 13.094 -10.359 -15.922 1 97.25 136 ASN B C 1
ATOM 3921 O O . ASN B 1 136 ? 14.203 -10.359 -15.375 1 97.25 136 ASN B O 1
ATOM 3925 N N . GLU B 1 137 ? 12.656 -9.422 -16.719 1 96 137 GLU B N 1
ATOM 3926 C CA . GLU B 1 137 ? 13.477 -8.227 -16.891 1 96 137 GLU B CA 1
ATOM 3927 C C . GLU B 1 137 ? 13.648 -7.48 -15.578 1 96 137 GLU B C 1
ATOM 3929 O O . GLU B 1 137 ? 14.758 -7.055 -15.242 1 96 137 GLU B O 1
ATOM 3934 N N . LEU B 1 138 ? 12.586 -7.301 -14.852 1 96.38 138 LEU B N 1
ATOM 3935 C CA . LEU B 1 138 ? 12.641 -6.652 -13.547 1 96.38 138 LEU B CA 1
ATOM 3936 C C . LEU B 1 138 ? 13.617 -7.375 -12.625 1 96.38 138 LEU B C 1
ATOM 3938 O O . LEU B 1 138 ? 14.406 -6.734 -11.93 1 96.38 138 LEU B O 1
ATOM 3942 N N . LYS B 1 139 ? 13.562 -8.68 -12.586 1 97 139 LYS B N 1
ATOM 3943 C CA . LYS B 1 139 ? 14.461 -9.469 -11.742 1 97 139 LYS B CA 1
ATOM 3944 C C . LYS B 1 139 ? 15.922 -9.219 -12.109 1 97 139 LYS B C 1
ATOM 3946 O O . LYS B 1 139 ? 16.766 -9.078 -11.227 1 97 139 LYS B O 1
ATOM 3951 N N . ASN B 1 140 ? 16.219 -9.156 -13.383 1 95.88 140 ASN B N 1
ATOM 3952 C CA . ASN B 1 140 ? 17.562 -8.875 -13.844 1 95.88 140 ASN B CA 1
ATOM 3953 C C . ASN B 1 140 ? 18.047 -7.504 -13.367 1 95.88 140 ASN B C 1
ATOM 3955 O O . ASN B 1 140 ? 19.188 -7.348 -12.953 1 95.88 140 ASN B O 1
ATOM 3959 N N . ILE B 1 141 ? 17.172 -6.586 -13.453 1 93.12 141 ILE B N 1
ATOM 3960 C CA . ILE B 1 141 ? 17.469 -5.227 -13.016 1 93.12 141 ILE B CA 1
ATOM 3961 C C . ILE B 1 141 ? 17.766 -5.219 -11.516 1 93.12 141 ILE B C 1
ATOM 3963 O O . ILE B 1 141 ? 18.734 -4.59 -11.07 1 93.12 141 ILE B O 1
ATOM 3967 N N . LEU B 1 142 ? 16.969 -5.926 -10.773 1 95.31 142 LEU B N 1
ATOM 3968 C CA . LEU B 1 142 ? 17.125 -5.973 -9.32 1 95.31 142 LEU B CA 1
ATOM 3969 C C . LEU B 1 142 ? 18.438 -6.652 -8.922 1 95.31 142 LEU B C 1
ATOM 3971 O O . LEU B 1 142 ? 19.094 -6.227 -7.977 1 95.31 142 LEU B O 1
ATOM 3975 N N . LYS B 1 143 ? 18.781 -7.652 -9.617 1 94.75 143 LYS B N 1
ATOM 3976 C CA . LYS B 1 143 ? 20.016 -8.367 -9.336 1 94.75 143 LYS B CA 1
ATOM 3977 C C . LYS B 1 143 ? 21.219 -7.449 -9.469 1 94.75 143 LYS B C 1
ATOM 3979 O O . LYS B 1 143 ? 22.203 -7.59 -8.734 1 94.75 143 LYS B O 1
ATOM 3984 N N . LYS B 1 144 ? 21.125 -6.523 -10.336 1 93.56 144 LYS B N 1
ATOM 3985 C CA . LYS B 1 144 ? 22.219 -5.605 -10.602 1 93.56 144 LYS B CA 1
ATOM 3986 C C . LYS B 1 144 ? 22.391 -4.59 -9.477 1 93.56 144 LYS B C 1
ATOM 3988 O O . LYS B 1 144 ? 23.422 -3.93 -9.367 1 93.56 144 LYS B O 1
ATOM 3993 N N . GLN B 1 145 ? 21.344 -4.402 -8.625 1 93.06 145 GLN B N 1
ATOM 3994 C CA . GLN B 1 145 ? 21.438 -3.457 -7.52 1 93.06 145 GLN B CA 1
ATOM 3995 C C . GLN B 1 145 ? 22.375 -3.979 -6.426 1 93.06 145 GLN B C 1
ATOM 3997 O O . GLN B 1 145 ? 22.891 -3.201 -5.625 1 93.06 145 GLN B O 1
ATOM 4002 N N . ASN B 1 146 ? 22.578 -5.328 -6.273 1 92.75 146 ASN B N 1
ATOM 4003 C CA . ASN B 1 146 ? 23.469 -6 -5.344 1 92.75 146 ASN B CA 1
ATOM 4004 C C . ASN B 1 146 ? 23.125 -5.684 -3.893 1 92.75 146 ASN B C 1
ATOM 4006 O O . ASN B 1 146 ? 24.016 -5.531 -3.053 1 92.75 146 ASN B O 1
ATOM 4010 N N . LYS B 1 147 ? 21.938 -5.355 -3.572 1 95.06 147 LYS B N 1
ATOM 4011 C CA . LYS B 1 147 ? 21.406 -5.152 -2.229 1 95.06 147 LYS B CA 1
ATOM 4012 C C . LYS B 1 147 ? 19.891 -5.379 -2.197 1 95.06 147 LYS B C 1
ATOM 4014 O O . LYS B 1 147 ? 19.234 -5.328 -3.234 1 95.06 147 LYS B O 1
ATOM 4019 N N . SER B 1 148 ? 19.359 -5.664 -1.025 1 96.88 148 SER B N 1
ATOM 4020 C CA . SER B 1 148 ? 17.922 -5.816 -0.862 1 96.88 148 SER B CA 1
ATOM 4021 C C . SER B 1 148 ? 17.219 -4.461 -0.803 1 96.88 148 SER B C 1
ATOM 4023 O O . SER B 1 148 ? 17.75 -3.516 -0.212 1 96.88 148 SER B O 1
ATOM 4025 N N . PRO B 1 149 ? 16.109 -4.355 -1.471 1 98.19 149 PRO B N 1
ATOM 4026 C CA . PRO B 1 149 ? 15.352 -3.115 -1.32 1 98.19 149 PRO B CA 1
ATOM 4027 C C . PRO B 1 149 ? 14.789 -2.936 0.088 1 98.19 149 PRO B C 1
ATOM 4029 O O . PRO B 1 149 ? 14.734 -3.895 0.861 1 98.19 149 PRO B O 1
ATOM 4032 N N . TYR B 1 150 ? 14.43 -1.691 0.412 1 98.25 150 TYR B N 1
ATOM 4033 C CA . TYR B 1 150 ? 13.812 -1.416 1.704 1 98.25 150 TYR B CA 1
ATOM 4034 C C . TYR B 1 150 ? 12.344 -1.828 1.705 1 98.25 150 TYR B C 1
ATOM 4036 O O . TYR B 1 150 ? 11.828 -2.324 2.711 1 98.25 150 TYR B O 1
ATOM 4044 N N . LEU B 1 151 ? 11.688 -1.624 0.586 1 98.75 151 LEU B N 1
ATOM 4045 C CA . LEU B 1 151 ? 10.25 -1.86 0.477 1 98.75 151 LEU B CA 1
ATOM 4046 C C . LEU B 1 151 ? 9.906 -2.473 -0.876 1 98.75 151 LEU B C 1
ATOM 4048 O O . LEU B 1 151 ? 10.453 -2.072 -1.904 1 98.75 151 LEU B O 1
ATOM 4052 N N . ILE B 1 152 ? 9.062 -3.441 -0.914 1 98.81 152 ILE B N 1
ATOM 4053 C CA . ILE B 1 152 ? 8.422 -3.93 -2.131 1 98.81 152 ILE B CA 1
ATOM 4054 C C . ILE B 1 152 ? 6.91 -3.986 -1.934 1 98.81 152 ILE B C 1
ATOM 4056 O O . ILE B 1 152 ? 6.43 -4.492 -0.917 1 98.81 152 ILE B O 1
ATOM 4060 N N . SER B 1 153 ? 6.129 -3.367 -2.783 1 98.56 153 SER B N 1
ATOM 4061 C CA . SER B 1 153 ? 4.672 -3.406 -2.771 1 98.56 153 SER B CA 1
ATOM 4062 C C . SER B 1 153 ? 4.129 -4.156 -3.982 1 98.56 153 SER B C 1
ATOM 4064 O O . SER B 1 153 ? 4.461 -3.83 -5.121 1 98.56 153 SER B O 1
ATOM 4066 N N . SER B 1 154 ? 3.379 -5.16 -3.764 1 98.31 154 SER B N 1
ATOM 4067 C CA . SER B 1 154 ? 2.754 -5.949 -4.816 1 98.31 154 SER B CA 1
ATOM 4068 C C . SER B 1 154 ? 1.238 -5.988 -4.656 1 98.31 154 SER B C 1
ATOM 4070 O O . SER B 1 154 ? 0.729 -6.445 -3.631 1 98.31 154 SER B O 1
ATOM 4072 N N . ASN B 1 155 ? 0.48 -5.559 -5.66 1 97.88 155 ASN B N 1
ATOM 4073 C CA . ASN B 1 155 ? -0.967 -5.414 -5.555 1 97.88 155 ASN B CA 1
ATOM 4074 C C . ASN B 1 155 ? -1.686 -6.094 -6.719 1 97.88 155 ASN B C 1
ATOM 4076 O O . ASN B 1 155 ? -1.21 -6.059 -7.852 1 97.88 155 ASN B O 1
ATOM 4080 N N . PHE B 1 156 ? -2.756 -6.695 -6.391 1 98.19 156 PHE B N 1
ATOM 4081 C CA . PHE B 1 156 ? -3.666 -7.25 -7.383 1 98.19 156 PHE B CA 1
ATOM 4082 C C . PHE B 1 156 ? -5.117 -6.965 -7.008 1 98.19 156 PHE B C 1
ATOM 4084 O O . PHE B 1 156 ? -5.492 -7.07 -5.84 1 98.19 156 PHE B O 1
ATOM 4091 N N . GLY B 1 157 ? -5.863 -6.645 -8.078 1 96.75 157 GLY B N 1
ATOM 4092 C CA . GLY B 1 157 ? -7.297 -6.539 -7.852 1 96.75 157 GLY B CA 1
ATOM 4093 C C . GLY B 1 157 ? -8.102 -6.465 -9.133 1 96.75 157 GLY B C 1
ATOM 4094 O O . GLY B 1 157 ? -7.633 -5.914 -10.133 1 96.75 157 GLY B O 1
ATOM 4095 N N . HIS B 1 158 ? -9.195 -7.027 -9.062 1 95.19 158 HIS B N 1
ATOM 4096 C CA . HIS B 1 158 ? -10.203 -6.965 -10.117 1 95.19 158 HIS B CA 1
ATOM 4097 C C . HIS B 1 158 ? -11.539 -7.531 -9.633 1 95.19 158 HIS B C 1
ATOM 4099 O O . HIS B 1 158 ? -11.578 -8.617 -9.047 1 95.19 158 HIS B O 1
ATOM 4105 N N . HIS B 1 159 ? -12.57 -6.84 -9.992 1 95.06 159 HIS B N 1
ATOM 4106 C CA . HIS B 1 159 ? -13.859 -7.332 -9.516 1 95.06 159 HIS B CA 1
ATOM 4107 C C . HIS B 1 159 ? -14.172 -8.703 -10.102 1 95.06 159 HIS B C 1
ATOM 4109 O O . HIS B 1 159 ? -14.031 -8.914 -11.305 1 95.06 159 HIS B O 1
ATOM 4115 N N . ILE B 1 160 ? -14.688 -9.578 -9.305 1 94.06 160 ILE B N 1
ATOM 4116 C CA . ILE B 1 160 ? -14.836 -10.992 -9.633 1 94.06 160 ILE B CA 1
ATOM 4117 C C . ILE B 1 160 ? -15.812 -11.156 -10.789 1 94.06 160 ILE B C 1
ATOM 4119 O O . ILE B 1 160 ? -15.68 -12.078 -11.602 1 94.06 160 ILE B O 1
ATOM 4123 N N . LYS B 1 161 ? -16.719 -10.289 -10.93 1 90.88 161 LYS B N 1
ATOM 4124 C CA . LYS B 1 161 ? -17.734 -10.43 -11.961 1 90.88 161 LYS B CA 1
ATOM 4125 C C . LYS B 1 161 ? -17.125 -10.32 -13.359 1 90.88 161 LYS B C 1
ATOM 4127 O O . LYS B 1 161 ? -17.75 -10.719 -14.344 1 90.88 161 LYS B O 1
ATOM 4132 N N . TYR B 1 162 ? -15.852 -9.812 -13.43 1 88.5 162 TYR B N 1
ATOM 4133 C CA . TYR B 1 162 ? -15.234 -9.609 -14.734 1 88.5 162 TYR B CA 1
ATOM 4134 C C . TYR B 1 162 ? -14.258 -10.727 -15.062 1 88.5 162 TYR B C 1
ATOM 4136 O O . TYR B 1 162 ? -13.68 -10.758 -16.156 1 88.5 162 TYR B O 1
ATOM 4144 N N . TRP B 1 163 ? -14.031 -11.68 -14.172 1 85.94 163 TRP B N 1
ATOM 4145 C CA . TRP B 1 163 ? -13.016 -12.711 -14.344 1 85.94 163 TRP B CA 1
ATOM 4146 C C . TRP B 1 163 ? -13.398 -13.672 -15.469 1 85.94 163 TRP B C 1
ATOM 4148 O O . TRP B 1 163 ? -12.547 -14.07 -16.266 1 85.94 163 TRP B O 1
ATOM 4158 N N . HIS B 1 164 ? -14.68 -14.008 -15.43 1 81.69 164 HIS B N 1
ATOM 4159 C CA . HIS B 1 164 ? -15.219 -14.914 -16.438 1 81.69 164 HIS B CA 1
ATOM 4160 C C . HIS B 1 164 ? -16.547 -14.391 -16.984 1 81.69 164 HIS B C 1
ATOM 4162 O O . HIS B 1 164 ? -17.609 -14.82 -16.547 1 81.69 164 HIS B O 1
ATOM 4168 N N . PRO B 1 165 ? -16.484 -13.617 -18 1 74.12 165 PRO B N 1
ATOM 4169 C CA . PRO B 1 165 ? -17.672 -12.914 -18.469 1 74.12 165 PRO B CA 1
ATOM 4170 C C . PRO B 1 165 ? -18.766 -13.867 -18.969 1 74.12 165 PRO B C 1
ATOM 4172 O O . PRO B 1 165 ? -19.938 -13.508 -18.969 1 74.12 165 PRO B O 1
ATOM 4175 N N . ASN B 1 166 ? -18.484 -15.023 -19.25 1 74.75 166 ASN B N 1
ATOM 4176 C CA . ASN B 1 166 ? -19.484 -15.938 -19.828 1 74.75 166 ASN B CA 1
ATOM 4177 C C . ASN B 1 166 ? -20.016 -16.906 -18.766 1 74.75 166 ASN B C 1
ATOM 4179 O O . ASN B 1 166 ? -20.688 -17.875 -19.109 1 74.75 166 ASN B O 1
ATOM 4183 N N . SER B 1 167 ? -19.688 -16.609 -17.578 1 78.06 167 SER B N 1
ATOM 4184 C CA . SER B 1 167 ? -20.156 -17.469 -16.5 1 78.06 167 SER B CA 1
ATOM 4185 C C . SER B 1 167 ? -20.703 -16.656 -15.328 1 78.06 167 SER B C 1
ATOM 4187 O O . SER B 1 167 ? -20.406 -15.469 -15.211 1 78.06 167 SER B O 1
ATOM 4189 N N . ASN B 1 168 ? -21.578 -17.328 -14.609 1 86 168 ASN B N 1
ATOM 4190 C CA . ASN B 1 168 ? -22.031 -16.703 -13.367 1 86 168 ASN B CA 1
ATOM 4191 C C . ASN B 1 168 ? -20.938 -16.688 -12.312 1 86 168 ASN B C 1
ATOM 4193 O O . ASN B 1 168 ? -20.562 -17.734 -11.781 1 86 168 ASN B O 1
ATOM 4197 N N . PHE B 1 169 ? -20.5 -15.547 -12.031 1 87.88 169 PHE B N 1
ATOM 4198 C CA . PHE B 1 169 ? -19.344 -15.422 -11.141 1 87.88 169 PHE B CA 1
ATOM 4199 C C . PHE B 1 169 ? -19.672 -15.977 -9.758 1 87.88 169 PHE B C 1
ATOM 4201 O O . PHE B 1 169 ? -18.766 -16.359 -9.008 1 87.88 169 PHE B O 1
ATOM 4208 N N . LYS B 1 170 ? -20.953 -16.094 -9.438 1 87 170 LYS B N 1
ATOM 4209 C CA . LYS B 1 170 ? -21.375 -16.578 -8.117 1 87 170 LYS B CA 1
ATOM 4210 C C . LYS B 1 170 ? -20.969 -18.031 -7.91 1 87 170 LYS B C 1
ATOM 4212 O O . LYS B 1 170 ? -20.922 -18.516 -6.777 1 87 170 LYS B O 1
ATOM 4217 N N . ASN B 1 171 ? -20.609 -18.578 -8.977 1 84.88 171 ASN B N 1
ATOM 4218 C CA . ASN B 1 171 ? -20.266 -20 -8.914 1 84.88 171 ASN B CA 1
ATOM 4219 C C . ASN B 1 171 ? -18.75 -20.203 -8.82 1 84.88 171 ASN B C 1
ATOM 4221 O O . ASN B 1 171 ? -18.281 -21.328 -8.695 1 84.88 171 ASN B O 1
ATOM 4225 N N . HIS B 1 172 ? -18.078 -19.156 -8.875 1 87.19 172 HIS B N 1
ATOM 4226 C CA . HIS B 1 172 ? -16.625 -19.266 -8.812 1 87.19 172 HIS B CA 1
ATOM 4227 C C . HIS B 1 172 ? -16.172 -19.859 -7.48 1 87.19 172 HIS B C 1
ATOM 4229 O O . HIS B 1 172 ? -16.672 -19.469 -6.422 1 87.19 172 HIS B O 1
ATOM 4235 N N . TYR B 1 173 ? -15.203 -20.688 -7.539 1 83.56 173 TYR B N 1
ATOM 4236 C CA . TYR B 1 173 ? -14.797 -21.453 -6.363 1 83.56 173 TYR B CA 1
ATOM 4237 C C . TYR B 1 173 ? -14.258 -20.531 -5.273 1 83.56 173 TYR B C 1
ATOM 4239 O O . TYR B 1 173 ? -14.352 -20.844 -4.082 1 83.56 173 TYR B O 1
ATOM 4247 N N . ILE B 1 174 ? -13.75 -19.391 -5.625 1 88.62 174 ILE B N 1
ATOM 4248 C CA . ILE B 1 174 ? -13.109 -18.5 -4.672 1 88.62 174 ILE B CA 1
ATOM 4249 C C . ILE B 1 174 ? -14.133 -18.016 -3.648 1 88.62 174 ILE B C 1
ATOM 4251 O O . ILE B 1 174 ? -13.773 -17.562 -2.559 1 88.62 174 ILE B O 1
ATOM 4255 N N . LEU B 1 175 ? -15.406 -18.078 -4.043 1 91.81 175 LEU B N 1
ATOM 4256 C CA . LEU B 1 175 ? -16.484 -17.594 -3.197 1 91.81 175 LEU B CA 1
ATOM 4257 C C . LEU B 1 175 ? -16.969 -18.672 -2.248 1 91.81 175 LEU B C 1
ATOM 4259 O O . LEU B 1 175 ? -17.828 -18.422 -1.394 1 91.81 175 LEU B O 1
ATOM 4263 N N . LYS B 1 176 ? -16.391 -19.828 -2.35 1 87.44 176 LYS B N 1
ATOM 4264 C CA . LYS B 1 176 ? -16.812 -20.969 -1.543 1 87.44 176 LYS B CA 1
ATOM 4265 C C . LYS B 1 176 ? -16.016 -21.062 -0.249 1 87.44 176 LYS B C 1
ATOM 4267 O O . LYS B 1 176 ? -15.055 -20.312 -0.055 1 87.44 176 LYS B O 1
ATOM 4272 N N . LYS B 1 177 ? -16.391 -21.984 0.562 1 85.19 177 LYS B N 1
ATOM 4273 C CA . LYS B 1 177 ? -15.742 -22.188 1.854 1 85.19 177 LYS B CA 1
ATOM 4274 C C . LYS B 1 177 ? -14.281 -22.578 1.676 1 85.19 177 LYS B C 1
ATOM 4276 O O . LYS B 1 177 ? -13.945 -23.344 0.777 1 85.19 177 LYS B O 1
ATOM 4281 N N . ASN B 1 178 ? -13.453 -22.016 2.494 1 79.5 178 ASN B N 1
ATOM 4282 C CA . ASN B 1 178 ? -12.031 -22.328 2.564 1 79.5 178 ASN B CA 1
ATOM 4283 C C . ASN B 1 178 ? -11.266 -21.734 1.391 1 79.5 178 ASN B C 1
ATOM 4285 O O . ASN B 1 178 ? -10.156 -22.172 1.073 1 79.5 178 ASN B O 1
ATOM 4289 N N . ASN B 1 179 ? -12.008 -20.938 0.72 1 85.62 179 ASN B N 1
ATOM 4290 C CA . ASN B 1 179 ? -11.359 -20.172 -0.337 1 85.62 179 ASN B CA 1
ATOM 4291 C C . ASN B 1 179 ? -11.383 -18.672 -0.045 1 85.62 179 ASN B C 1
ATOM 4293 O O . ASN B 1 179 ? -11.953 -18.25 0.961 1 85.62 179 ASN B O 1
ATOM 4297 N N . GLY B 1 180 ? -10.742 -17.953 -0.895 1 93.38 180 GLY B N 1
ATOM 4298 C CA . GLY B 1 180 ? -10.625 -16.5 -0.732 1 93.38 180 GLY B CA 1
ATOM 4299 C C . GLY B 1 180 ? -9.43 -15.922 -1.461 1 93.38 180 GLY B C 1
ATOM 4300 O O . GLY B 1 180 ? -8.625 -16.656 -2.037 1 93.38 180 GLY B O 1
ATOM 4301 N N . ILE B 1 181 ? -9.375 -14.656 -1.356 1 96.75 181 ILE B N 1
ATOM 4302 C CA . ILE B 1 181 ? -8.391 -13.961 -2.174 1 96.75 181 ILE B CA 1
ATOM 4303 C C . ILE B 1 181 ? -6.988 -14.266 -1.658 1 96.75 181 ILE B C 1
ATOM 4305 O O . ILE B 1 181 ? -6.023 -14.281 -2.43 1 96.75 181 ILE B O 1
ATOM 4309 N N . ILE B 1 182 ? -6.793 -14.562 -0.398 1 97.25 182 ILE B N 1
ATOM 4310 C CA . ILE B 1 182 ? -5.48 -14.734 0.218 1 97.25 182 ILE B CA 1
ATOM 4311 C C . ILE B 1 182 ? -4.797 -15.969 -0.364 1 97.25 182 ILE B C 1
ATOM 4313 O O . ILE B 1 182 ? -3.645 -15.898 -0.798 1 97.25 182 ILE B O 1
ATOM 4317 N N . LEU B 1 183 ? -5.477 -17.047 -0.457 1 93.38 183 LEU B N 1
ATOM 4318 C CA . LEU B 1 183 ? -4.855 -18.25 -0.989 1 93.38 183 LEU B CA 1
ATOM 4319 C C . LEU B 1 183 ? -4.941 -18.281 -2.512 1 93.38 183 LEU B C 1
ATOM 4321 O O . LEU B 1 183 ? -4.047 -18.812 -3.176 1 93.38 183 LEU B O 1
ATOM 4325 N N . ASP B 1 184 ? -5.996 -17.688 -2.996 1 92.06 184 ASP B N 1
ATOM 4326 C CA . ASP B 1 184 ? -6.188 -17.734 -4.441 1 92.06 184 ASP B CA 1
ATOM 4327 C C . ASP B 1 184 ? -5.113 -16.922 -5.164 1 92.06 184 ASP B C 1
ATOM 4329 O O . ASP B 1 184 ? -4.629 -17.328 -6.223 1 92.06 184 ASP B O 1
ATOM 4333 N N . ASP B 1 185 ? -4.875 -15.781 -4.629 1 94.56 185 ASP B N 1
ATOM 4334 C CA . ASP B 1 185 ? -3.865 -14.961 -5.289 1 94.56 185 ASP B CA 1
ATOM 4335 C C . ASP B 1 185 ? -2.496 -15.148 -4.641 1 94.56 185 ASP B C 1
ATOM 4337 O O . ASP B 1 185 ? -1.854 -14.172 -4.242 1 94.56 185 ASP B O 1
ATOM 4341 N N . SER B 1 186 ? -2.064 -16.344 -4.645 1 96.06 186 SER B N 1
ATOM 4342 C CA . SER B 1 186 ? -0.751 -16.672 -4.102 1 96.06 186 SER B CA 1
ATOM 4343 C C . SER B 1 186 ? 0.364 -16.219 -5.043 1 96.06 186 SER B C 1
ATOM 4345 O O . SER B 1 186 ? 1.543 -16.281 -4.688 1 96.06 186 SER B O 1
ATOM 4347 N N . HIS B 1 187 ? 0.003 -15.742 -6.23 1 97.31 187 HIS B N 1
ATOM 4348 C CA . HIS B 1 187 ? 0.974 -15.234 -7.199 1 97.31 187 HIS B CA 1
ATOM 4349 C C . HIS B 1 187 ? 1.823 -14.125 -6.594 1 97.31 187 HIS B C 1
ATOM 4351 O O . HIS B 1 187 ? 3.035 -14.07 -6.816 1 97.31 187 HIS B O 1
ATOM 4357 N N . GLU B 1 188 ? 1.219 -13.297 -5.82 1 97.25 188 GLU B N 1
A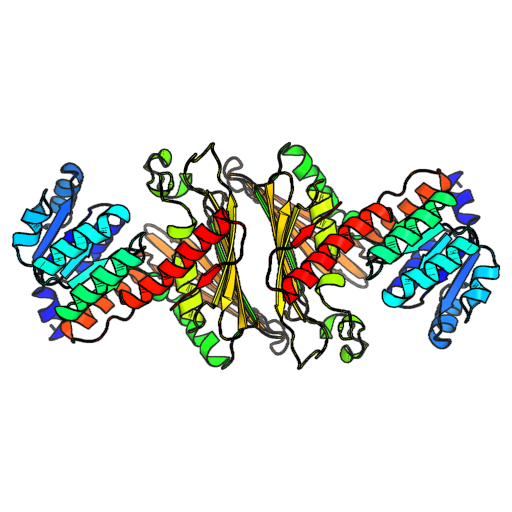TOM 4358 C CA . GLU B 1 188 ? 1.933 -12.133 -5.301 1 97.25 188 GLU B CA 1
ATOM 4359 C C . GLU B 1 188 ? 2.965 -12.539 -4.254 1 97.25 188 GLU B C 1
ATOM 4361 O O . GLU B 1 188 ? 4.059 -11.977 -4.195 1 97.25 188 GLU B O 1
ATOM 4366 N N . TYR B 1 189 ? 2.619 -13.516 -3.441 1 96.5 189 TYR B N 1
ATOM 4367 C CA . TYR B 1 189 ? 3.582 -14.062 -2.494 1 96.5 189 TYR B CA 1
ATOM 4368 C C . TYR B 1 189 ? 4.77 -14.688 -3.221 1 96.5 189 TYR B C 1
ATOM 4370 O O . TYR B 1 189 ? 5.922 -14.422 -2.875 1 96.5 189 TYR B O 1
ATOM 4378 N N . ASP B 1 190 ? 4.352 -15.477 -4.129 1 97.88 190 ASP B N 1
ATOM 4379 C CA . ASP B 1 190 ? 5.371 -16.188 -4.898 1 97.88 190 ASP B CA 1
ATOM 4380 C C . ASP B 1 190 ? 6.289 -15.203 -5.625 1 97.88 190 ASP B C 1
ATOM 4382 O O . ASP B 1 190 ? 7.512 -15.359 -5.613 1 97.88 190 ASP B O 1
ATOM 4386 N N . LEU B 1 191 ? 5.719 -14.211 -6.195 1 97.81 191 LEU B N 1
ATOM 4387 C CA . LEU B 1 191 ? 6.434 -13.227 -6.996 1 97.81 191 LEU B CA 1
ATOM 4388 C C . LEU B 1 191 ? 7.457 -12.477 -6.145 1 97.81 191 LEU B C 1
ATOM 4390 O O . LEU B 1 191 ? 8.625 -12.359 -6.531 1 97.81 191 LEU B O 1
ATOM 4394 N N . ILE B 1 192 ? 7.062 -11.992 -5.027 1 97.94 192 ILE B N 1
ATOM 4395 C CA . ILE B 1 192 ? 7.949 -11.164 -4.223 1 97.94 192 ILE B CA 1
ATOM 4396 C C . ILE B 1 192 ? 9.07 -12.023 -3.637 1 97.94 192 ILE B C 1
ATOM 4398 O O . ILE B 1 192 ? 10.227 -11.602 -3.586 1 97.94 192 ILE B O 1
ATOM 4402 N N . LYS B 1 193 ? 8.688 -13.203 -3.176 1 97.5 193 LYS B N 1
ATOM 4403 C CA . LYS B 1 193 ? 9.711 -14.133 -2.695 1 97.5 193 LYS B CA 1
ATOM 4404 C C . LYS B 1 193 ? 10.727 -14.445 -3.785 1 97.5 193 LYS B C 1
ATOM 4406 O O . LYS B 1 193 ? 11.93 -14.492 -3.521 1 97.5 193 LYS B O 1
ATOM 4411 N N . TRP B 1 194 ? 10.266 -14.672 -4.949 1 98.06 194 TRP B N 1
ATOM 4412 C CA . TRP B 1 194 ? 11.094 -15.008 -6.105 1 98.06 194 TRP B CA 1
ATOM 4413 C C . TRP B 1 194 ? 11.969 -13.82 -6.504 1 98.06 194 TRP B C 1
ATOM 4415 O O . TRP B 1 194 ? 13.172 -13.984 -6.723 1 98.06 194 TRP B O 1
ATOM 4425 N N . LEU B 1 195 ? 11.438 -12.617 -6.586 1 98.25 195 LEU B N 1
ATO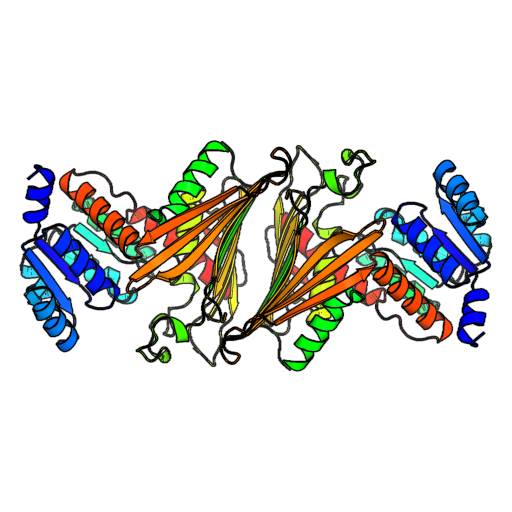M 4426 C CA . LEU B 1 195 ? 12.172 -11.422 -6.977 1 98.25 195 LEU B CA 1
ATOM 4427 C C . LEU B 1 195 ? 13.273 -11.102 -5.965 1 98.25 195 LEU B C 1
ATOM 4429 O O . LEU B 1 195 ? 14.383 -10.711 -6.344 1 98.25 195 LEU B O 1
ATOM 4433 N N . LEU B 1 196 ? 12.945 -11.305 -4.691 1 97.88 196 LEU B N 1
ATOM 4434 C CA . LEU B 1 196 ? 13.852 -10.875 -3.627 1 97.88 196 LEU B CA 1
ATOM 4435 C C . LEU B 1 196 ? 14.859 -11.969 -3.301 1 97.88 196 LEU B C 1
ATOM 4437 O O . LEU B 1 196 ? 15.859 -11.719 -2.627 1 97.88 196 LEU B O 1
ATOM 4441 N N . GLU B 1 197 ? 14.57 -13.203 -3.775 1 97 197 GLU B N 1
ATOM 4442 C CA . GLU B 1 197 ? 15.414 -14.328 -3.402 1 97 197 GLU B CA 1
ATOM 4443 C C . GLU B 1 197 ? 15.695 -14.336 -1.904 1 97 197 GLU B C 1
ATOM 4445 O O . GLU B 1 197 ? 16.859 -14.414 -1.486 1 97 197 GLU B O 1
ATOM 4450 N N . ASP B 1 198 ? 14.695 -14.266 -1.113 1 97.19 198 ASP B N 1
ATOM 4451 C CA . ASP B 1 198 ? 14.727 -14.188 0.344 1 97.19 198 ASP B CA 1
ATOM 4452 C C . ASP B 1 198 ? 13.562 -14.953 0.96 1 97.19 198 ASP B C 1
ATOM 4454 O O . ASP B 1 198 ? 12.711 -15.484 0.242 1 97.19 198 ASP B O 1
ATOM 4458 N N . LYS B 1 199 ? 13.586 -15.148 2.256 1 97.81 199 LYS B N 1
ATOM 4459 C CA . LYS B 1 199 ? 12.531 -15.867 2.971 1 97.81 199 LYS B CA 1
ATOM 4460 C C . LYS B 1 199 ? 11.727 -14.914 3.852 1 97.81 199 LYS B C 1
ATOM 4462 O O . LYS B 1 199 ? 12.273 -13.953 4.402 1 97.81 199 LYS B O 1
ATOM 4467 N N . VAL B 1 200 ? 10.477 -15.172 3.945 1 98.44 200 VAL B N 1
ATOM 4468 C CA . VAL B 1 200 ? 9.602 -14.367 4.801 1 98.44 200 VAL B CA 1
ATOM 4469 C C . VAL B 1 200 ? 9.773 -14.797 6.254 1 98.44 200 VAL B C 1
ATOM 4471 O O . VAL B 1 200 ? 9.766 -15.992 6.562 1 98.44 200 VAL B O 1
ATOM 4474 N N . GLU B 1 201 ? 9.93 -13.812 7.086 1 98.31 201 GLU B N 1
ATOM 4475 C CA . GLU B 1 201 ? 10.062 -14.07 8.516 1 98.31 201 GLU B CA 1
ATOM 4476 C C . GLU B 1 201 ? 8.711 -14 9.219 1 98.31 201 GLU B C 1
ATOM 4478 O O . GLU B 1 201 ? 8.383 -14.883 10.023 1 98.31 201 GLU B O 1
ATOM 4483 N N . SER B 1 202 ? 7.922 -13.008 8.93 1 98.5 202 SER B N 1
ATOM 4484 C CA . SER B 1 202 ? 6.652 -12.836 9.625 1 98.5 202 SER B CA 1
ATOM 4485 C C . SER B 1 202 ? 5.605 -12.203 8.711 1 98.5 202 SER B C 1
ATOM 4487 O O . SER B 1 202 ? 5.945 -11.633 7.676 1 98.5 202 SER B O 1
ATOM 4489 N N . VAL B 1 203 ? 4.348 -12.406 9.172 1 98.75 203 VAL B N 1
ATOM 4490 C CA . VAL B 1 203 ? 3.195 -11.953 8.398 1 98.75 203 VAL B CA 1
ATOM 4491 C C . VAL B 1 203 ? 2.18 -11.281 9.32 1 98.75 203 VAL B C 1
ATOM 4493 O O . VAL B 1 203 ? 1.879 -11.797 10.398 1 98.75 203 VAL B O 1
ATOM 4496 N N . TYR B 1 204 ? 1.704 -10.141 8.945 1 98.88 204 TYR B N 1
ATOM 4497 C CA . TYR B 1 204 ? 0.497 -9.539 9.508 1 98.88 204 TYR B CA 1
ATOM 4498 C C . TYR B 1 204 ? -0.544 -9.297 8.414 1 98.88 204 TYR B C 1
ATOM 4500 O O . TYR B 1 204 ? -0.215 -8.836 7.324 1 98.88 204 TYR B O 1
ATOM 4508 N N . CYS B 1 205 ? -1.778 -9.641 8.75 1 98.81 205 CYS B N 1
ATOM 4509 C CA . CYS B 1 205 ? -2.814 -9.547 7.727 1 98.81 205 CYS B CA 1
ATOM 4510 C C . CYS B 1 205 ? -4.141 -9.102 8.328 1 98.81 205 CYS B C 1
ATOM 4512 O O . CYS B 1 205 ? -4.504 -9.523 9.43 1 98.81 205 CYS B O 1
ATOM 4514 N N . GLN B 1 206 ? -4.77 -8.18 7.672 1 98.81 206 GLN B N 1
ATOM 4515 C CA . GLN B 1 206 ? -6.188 -7.879 7.871 1 98.81 206 GLN B CA 1
ATOM 4516 C C . GLN B 1 206 ? -6.996 -8.203 6.617 1 98.81 206 GLN B C 1
ATOM 4518 O O . GLN B 1 206 ? -6.527 -7.996 5.496 1 98.81 206 GLN B O 1
ATOM 4523 N N . SER B 1 207 ? -8.18 -8.68 6.816 1 98.25 207 SER B N 1
ATOM 4524 C CA . SER B 1 207 ? -9.008 -9.023 5.668 1 98.25 207 SER B CA 1
ATOM 4525 C C . SER B 1 207 ? -10.445 -8.555 5.863 1 98.25 207 SER B C 1
ATOM 4527 O O . SER B 1 207 ? -10.852 -8.211 6.977 1 98.25 207 SER B O 1
ATOM 4529 N N . ILE B 1 208 ? -11.141 -8.406 4.742 1 97.31 208 ILE B N 1
ATOM 4530 C CA . ILE B 1 208 ? -12.547 -8.008 4.727 1 97.31 208 ILE B CA 1
ATOM 4531 C C . ILE B 1 208 ? -13.367 -9.062 3.992 1 97.31 208 ILE B C 1
ATOM 4533 O O . ILE B 1 208 ? -12.945 -9.586 2.959 1 97.31 208 ILE B O 1
ATOM 4537 N N . LYS B 1 209 ? -14.484 -9.398 4.586 1 94.81 209 LYS B N 1
ATOM 4538 C CA . LYS B 1 209 ? -15.5 -10.188 3.896 1 94.81 209 LYS B CA 1
ATOM 4539 C C . LYS B 1 209 ? -16.672 -9.305 3.449 1 94.81 209 LYS B C 1
ATOM 4541 O O . LYS B 1 209 ? -17.078 -8.391 4.168 1 94.81 209 LYS B O 1
ATOM 4546 N N . THR B 1 210 ? -17.094 -9.562 2.297 1 93.44 210 THR B N 1
ATOM 4547 C CA . THR B 1 210 ? -18.266 -8.867 1.776 1 93.44 210 THR B CA 1
ATOM 4548 C C . THR B 1 210 ? -19.438 -9.844 1.589 1 93.44 210 THR B C 1
ATOM 4550 O O . THR B 1 210 ? -19.516 -10.531 0.569 1 93.44 210 THR B O 1
ATOM 4553 N N . PRO B 1 211 ? -20.359 -9.781 2.428 1 89.62 211 PRO B N 1
ATOM 4554 C CA . PRO B 1 211 ? -21.453 -10.773 2.41 1 89.62 211 PRO B CA 1
ATOM 4555 C C . PRO B 1 211 ? -22.234 -10.758 1.104 1 89.62 211 PRO B C 1
ATOM 4557 O O . PRO B 1 211 ? -22.781 -11.789 0.698 1 89.62 211 PRO B O 1
ATOM 4560 N N . LYS B 1 212 ? -22.312 -9.617 0.479 1 88.88 212 LYS B N 1
ATOM 4561 C CA . LYS B 1 212 ? -23.031 -9.523 -0.787 1 88.88 212 LYS B CA 1
ATOM 4562 C C . LYS B 1 212 ? -22.391 -10.43 -1.845 1 88.88 212 LYS B C 1
ATOM 4564 O O . LYS B 1 212 ? -23.078 -10.914 -2.744 1 88.88 212 LYS B O 1
ATOM 4569 N N . LEU B 1 213 ? -21.141 -10.648 -1.652 1 91 213 LEU B N 1
ATOM 4570 C CA . LEU B 1 213 ? -20.422 -11.492 -2.605 1 91 213 LEU B CA 1
ATOM 4571 C C . LEU B 1 213 ? -20.25 -12.906 -2.059 1 91 213 LEU B C 1
ATOM 4573 O O . LEU B 1 213 ? -20.5 -13.883 -2.762 1 91 213 LEU B O 1
ATOM 4577 N N . SER B 1 214 ? -19.812 -12.977 -0.846 1 90.75 214 SER B N 1
ATOM 4578 C CA . SER B 1 214 ? -19.609 -14.266 -0.202 1 90.75 214 SER B CA 1
ATOM 4579 C C . SER B 1 214 ? -19.656 -14.141 1.316 1 90.75 214 SER B C 1
ATOM 4581 O O . SER B 1 214 ? -19.062 -13.234 1.892 1 90.75 214 SER B O 1
ATOM 4583 N N . LYS B 1 215 ? -20.297 -15.078 1.907 1 88.88 215 LYS B N 1
ATOM 4584 C CA . LYS B 1 215 ? -20.328 -15.125 3.367 1 88.88 215 LYS B CA 1
ATOM 4585 C C . LYS B 1 215 ? -19.125 -15.875 3.922 1 88.88 215 LYS B C 1
ATOM 4587 O O . LYS B 1 215 ? -18.859 -15.828 5.125 1 88.88 215 LYS B O 1
ATOM 4592 N N . TYR B 1 216 ? -18.375 -16.5 3.064 1 88.44 216 TYR B N 1
ATOM 4593 C CA . TYR B 1 216 ? -17.344 -17.422 3.516 1 88.44 216 TYR B CA 1
ATOM 4594 C C . TYR B 1 216 ? -15.945 -16.859 3.234 1 88.44 216 TYR B C 1
ATOM 4596 O O . TYR B 1 216 ? -15.039 -16.984 4.059 1 88.44 216 TYR B O 1
ATOM 4604 N N . SER B 1 217 ? -15.82 -16.172 2.146 1 91.94 217 SER B N 1
ATOM 4605 C CA . SER B 1 217 ? -14.5 -15.852 1.604 1 91.94 217 SER B CA 1
ATOM 4606 C C . SER B 1 217 ? -14.148 -14.383 1.829 1 91.94 217 SER B C 1
ATOM 4608 O O . SER B 1 217 ? -15.008 -13.508 1.731 1 91.94 217 SER B O 1
ATOM 4610 N N . GLU B 1 218 ? -12.93 -14.148 2.135 1 96.19 218 GLU B N 1
ATOM 4611 C CA . GLU B 1 218 ? -12.477 -12.766 2.195 1 96.19 218 GLU B CA 1
ATOM 4612 C C . GLU B 1 218 ? -12.297 -12.18 0.798 1 96.19 218 GLU B C 1
ATOM 4614 O O . GLU B 1 218 ? -11.711 -12.82 -0.079 1 96.19 218 GLU B O 1
ATOM 4619 N N . SER B 1 219 ? -12.82 -11.008 0.566 1 97.38 219 SER B N 1
ATOM 4620 C CA . SER B 1 219 ? -12.797 -10.336 -0.728 1 97.38 219 SER B CA 1
ATOM 4621 C C . SER B 1 219 ? -11.602 -9.391 -0.84 1 97.38 219 SER B C 1
ATOM 4623 O O . SER B 1 219 ? -11.266 -8.93 -1.934 1 97.38 219 SER B O 1
ATOM 4625 N N . LEU B 1 220 ? -11.023 -9.086 0.28 1 98.5 220 LEU B N 1
ATOM 4626 C CA . LEU B 1 220 ? -9.906 -8.148 0.356 1 98.5 220 LEU B CA 1
ATOM 4627 C C . LEU B 1 220 ? -8.945 -8.531 1.474 1 98.5 220 LEU B C 1
ATOM 4629 O O . LEU B 1 220 ? -9.375 -8.984 2.541 1 98.5 220 LEU B O 1
ATOM 4633 N N . ALA B 1 221 ? -7.695 -8.344 1.201 1 98.69 221 ALA B N 1
ATOM 4634 C CA . ALA B 1 221 ? -6.672 -8.578 2.219 1 98.69 221 ALA B CA 1
ATOM 4635 C C . ALA B 1 221 ? -5.559 -7.543 2.125 1 98.69 221 ALA B C 1
ATOM 4637 O O . ALA B 1 221 ? -5.125 -7.184 1.028 1 98.69 221 ALA B O 1
ATOM 4638 N N . SER B 1 222 ? -5.219 -6.98 3.227 1 98.81 222 SER B N 1
ATOM 4639 C CA . SER B 1 222 ? -4.016 -6.18 3.418 1 98.81 222 SER B CA 1
ATOM 4640 C C . SER B 1 222 ? -2.957 -6.949 4.199 1 98.81 222 SER B C 1
ATOM 4642 O O . SER B 1 222 ? -3.184 -7.34 5.344 1 98.81 222 SER B O 1
ATOM 4644 N N . ILE B 1 223 ? -1.808 -7.129 3.568 1 98.81 223 ILE B N 1
ATOM 4645 C CA . ILE B 1 223 ? -0.796 -8.016 4.133 1 98.81 223 ILE B CA 1
ATOM 4646 C C . ILE B 1 223 ? 0.539 -7.281 4.23 1 98.81 223 ILE B C 1
ATOM 4648 O O . ILE B 1 223 ? 0.959 -6.617 3.281 1 98.81 223 ILE B O 1
ATOM 4652 N N . VAL B 1 224 ? 1.169 -7.371 5.371 1 98.88 224 VAL B N 1
ATOM 4653 C CA . VAL B 1 224 ? 2.527 -6.875 5.57 1 98.88 224 VAL B CA 1
ATOM 4654 C C . VAL B 1 224 ? 3.457 -8.039 5.902 1 98.88 224 VAL B C 1
ATOM 4656 O O . VAL B 1 224 ? 3.203 -8.797 6.844 1 98.88 224 VAL B O 1
ATOM 4659 N N . LEU B 1 225 ? 4.477 -8.156 5.117 1 98.81 225 LEU B N 1
ATOM 4660 C CA . LEU B 1 225 ? 5.484 -9.18 5.363 1 98.81 225 LEU B CA 1
ATOM 4661 C C . LEU B 1 225 ? 6.805 -8.555 5.801 1 98.81 225 LEU B C 1
ATOM 4663 O O . LEU B 1 225 ? 7.152 -7.461 5.359 1 98.81 225 LEU B O 1
ATOM 4667 N N . LYS B 1 226 ? 7.484 -9.266 6.645 1 98.69 226 LYS B N 1
ATOM 4668 C CA . LYS B 1 226 ? 8.891 -8.992 6.934 1 98.69 226 LYS B CA 1
ATOM 4669 C C . LYS B 1 226 ? 9.789 -10.094 6.387 1 98.69 226 LYS B C 1
ATOM 4671 O O . LYS B 1 226 ? 9.602 -11.273 6.707 1 98.69 226 LYS B O 1
ATOM 4676 N N . PHE B 1 227 ? 10.727 -9.719 5.555 1 98.62 227 PHE B N 1
ATOM 4677 C CA . PHE B 1 227 ? 11.68 -10.688 5.023 1 98.62 227 PHE B CA 1
ATOM 4678 C C . PHE B 1 227 ? 12.906 -10.797 5.93 1 98.62 227 PHE B C 1
ATOM 4680 O O . PHE B 1 227 ? 13.195 -9.875 6.703 1 98.62 227 PHE B O 1
ATOM 4687 N N . LYS B 1 228 ? 13.633 -11.828 5.859 1 98.06 228 LYS B N 1
ATOM 4688 C CA . LYS B 1 228 ? 14.781 -12.102 6.723 1 98.06 228 LYS B CA 1
ATOM 4689 C C . LYS B 1 228 ? 15.906 -11.102 6.484 1 98.06 228 LYS B C 1
ATOM 4691 O O . LYS B 1 228 ? 16.609 -10.711 7.422 1 98.06 228 LYS B O 1
ATOM 4696 N N . LYS B 1 229 ? 16.047 -10.695 5.234 1 97.25 229 LYS B N 1
ATOM 4697 C CA . LYS B 1 229 ? 17.109 -9.758 4.91 1 97.25 229 LYS B CA 1
ATOM 4698 C C . LYS B 1 229 ? 16.688 -8.32 5.203 1 97.25 229 LYS B C 1
ATOM 4700 O O . LYS B 1 229 ? 17.422 -7.383 4.902 1 97.25 229 LYS B O 1
ATOM 4705 N N . GLY B 1 230 ? 15.445 -8.094 5.684 1 97.06 230 GLY B N 1
ATOM 4706 C CA . GLY B 1 230 ? 15.078 -6.797 6.223 1 97.06 230 GLY B CA 1
ATOM 4707 C C . GLY B 1 230 ? 14.031 -6.078 5.391 1 97.06 230 GLY B C 1
ATOM 4708 O O . GLY B 1 230 ? 13.438 -5.094 5.836 1 97.06 230 GLY B O 1
ATOM 4709 N N . THR B 1 231 ? 13.766 -6.527 4.176 1 98.62 231 THR B N 1
ATOM 4710 C CA . THR B 1 231 ? 12.797 -5.879 3.297 1 98.62 231 THR B CA 1
ATOM 4711 C C . THR B 1 231 ? 11.383 -5.977 3.879 1 98.62 231 THR B C 1
ATOM 4713 O O . THR B 1 231 ? 10.992 -7.027 4.387 1 98.62 231 THR B O 1
ATOM 4716 N N . ILE B 1 232 ? 10.664 -4.863 3.865 1 98.88 232 ILE B N 1
ATOM 4717 C CA . ILE B 1 232 ? 9.242 -4.859 4.176 1 98.88 232 ILE B CA 1
ATOM 4718 C C . ILE B 1 232 ? 8.43 -5.051 2.896 1 98.88 232 ILE B C 1
ATOM 4720 O O . ILE B 1 232 ? 8.742 -4.457 1.861 1 98.88 232 ILE B O 1
ATOM 4724 N N . ALA B 1 233 ? 7.445 -5.902 2.945 1 98.88 233 ALA B N 1
ATOM 4725 C CA . ALA B 1 233 ? 6.578 -6.082 1.784 1 98.88 233 ALA B CA 1
ATOM 4726 C C . ALA B 1 233 ? 5.125 -5.754 2.127 1 98.88 233 ALA B C 1
ATOM 4728 O O . ALA B 1 233 ? 4.602 -6.219 3.143 1 98.88 233 ALA B O 1
ATOM 4729 N N . ASN B 1 234 ? 4.523 -4.922 1.323 1 98.81 234 ASN B N 1
ATOM 4730 C CA . ASN B 1 234 ? 3.104 -4.598 1.427 1 98.81 234 ASN B CA 1
ATOM 4731 C C . ASN B 1 234 ? 2.305 -5.203 0.275 1 98.81 234 ASN B C 1
ATOM 4733 O O . ASN B 1 234 ? 2.576 -4.914 -0.893 1 98.81 234 ASN B O 1
ATOM 4737 N N . LEU B 1 235 ? 1.325 -5.945 0.612 1 98.75 235 LEU B N 1
ATOM 4738 C CA . LEU B 1 235 ? 0.458 -6.516 -0.414 1 98.75 235 LEU B CA 1
ATOM 4739 C C . LEU B 1 235 ? -0.996 -6.121 -0.175 1 98.75 235 LEU B C 1
ATOM 4741 O O . LEU B 1 235 ? -1.467 -6.125 0.965 1 98.75 235 LEU B O 1
ATOM 4745 N N . THR B 1 236 ? -1.676 -5.754 -1.212 1 98.81 236 THR B N 1
ATOM 4746 C CA . THR B 1 236 ? -3.123 -5.574 -1.223 1 98.81 236 THR B CA 1
ATOM 4747 C C . THR B 1 236 ? -3.768 -6.438 -2.303 1 98.81 236 THR B C 1
ATOM 4749 O O . THR B 1 236 ? -3.473 -6.277 -3.49 1 98.81 236 THR B O 1
ATOM 4752 N N . LEU B 1 237 ? -4.594 -7.328 -1.872 1 98.69 237 LEU B N 1
ATOM 4753 C CA . LEU B 1 237 ? -5.273 -8.258 -2.766 1 98.69 237 LEU B CA 1
ATOM 4754 C C . LEU B 1 237 ? -6.789 -8.109 -2.654 1 98.69 237 LEU B C 1
ATOM 4756 O O . LEU B 1 237 ? -7.328 -8.031 -1.549 1 98.69 237 LEU B O 1
ATOM 4760 N N . ASP B 1 238 ? -7.484 -8.062 -3.848 1 98.12 238 ASP B N 1
ATOM 4761 C CA . ASP B 1 238 ? -8.938 -7.973 -3.729 1 98.12 238 ASP B CA 1
ATOM 4762 C C . ASP B 1 238 ? -9.625 -8.414 -5.02 1 98.12 238 ASP B C 1
ATOM 4764 O O . ASP B 1 238 ? -9 -8.453 -6.078 1 98.12 238 ASP B O 1
ATOM 4768 N N . PHE B 1 239 ? -10.828 -8.812 -4.891 1 96.94 239 PHE B N 1
ATOM 4769 C CA . PHE B 1 239 ? -11.68 -8.977 -6.062 1 96.94 239 PHE B CA 1
ATOM 4770 C C . PHE B 1 239 ? -12.883 -8.039 -5.996 1 96.94 239 PHE B C 1
ATOM 4772 O O . PHE B 1 239 ? -14.008 -8.445 -6.289 1 96.94 239 PHE B O 1
ATOM 4779 N N . LEU B 1 240 ? -12.602 -6.797 -5.637 1 96.38 240 LEU B N 1
ATOM 4780 C CA . LEU B 1 240 ? -13.633 -5.789 -5.43 1 96.38 240 LEU B CA 1
ATOM 4781 C C . LEU B 1 240 ? -13.477 -4.641 -6.422 1 96.38 240 LEU B C 1
ATOM 4783 O O . LEU B 1 240 ? -14.453 -3.975 -6.766 1 96.38 240 LEU B O 1
ATOM 4787 N N . ARG B 1 241 ? -12.242 -4.328 -6.805 1 95.94 241 ARG B N 1
ATOM 4788 C CA . ARG B 1 241 ? -11.977 -3.096 -7.539 1 95.94 241 ARG B CA 1
ATOM 4789 C C . ARG B 1 241 ? -12.516 -3.18 -8.961 1 95.94 241 ARG B C 1
ATOM 4791 O O . ARG B 1 241 ? -12.539 -4.258 -9.562 1 95.94 241 ARG B O 1
ATOM 4798 N N . PRO B 1 242 ? -12.867 -2.08 -9.508 1 93 242 PRO B N 1
ATOM 4799 C CA . PRO B 1 242 ? -13.57 -2.068 -10.797 1 93 242 PRO B CA 1
ATOM 4800 C C . PRO B 1 242 ? -12.633 -2.34 -11.977 1 93 242 PRO B C 1
ATOM 4802 O O . PRO B 1 242 ? -13.055 -2.922 -12.977 1 93 242 PRO B O 1
ATOM 4805 N N . SER B 1 243 ? -11.359 -1.864 -11.844 1 90.94 243 SER B N 1
ATOM 4806 C CA . SER B 1 243 ? -10.406 -2.02 -12.938 1 90.94 243 SER B CA 1
ATOM 4807 C C . SER B 1 243 ? -9.297 -2.998 -12.57 1 90.94 243 SER B C 1
ATOM 4809 O O . SER B 1 243 ? -8.82 -3.002 -11.43 1 90.94 243 SER B O 1
ATOM 4811 N N . TYR B 1 244 ? -8.922 -3.756 -13.609 1 93.12 244 TYR B N 1
ATOM 4812 C CA . TYR B 1 244 ? -7.809 -4.676 -13.422 1 93.12 244 TYR B CA 1
ATOM 4813 C C . TYR B 1 244 ? -6.551 -3.928 -12.992 1 93.12 244 TYR B C 1
ATOM 4815 O O . TYR B 1 244 ? -6.168 -2.938 -13.625 1 93.12 244 TYR B O 1
ATOM 4823 N N . GLN B 1 245 ? -5.977 -4.371 -11.93 1 95.25 245 GLN B N 1
ATOM 4824 C CA . GLN B 1 245 ? -4.715 -3.82 -11.438 1 95.25 245 GLN B CA 1
ATOM 4825 C C . GLN B 1 245 ? -3.764 -4.926 -10.992 1 95.25 245 GLN B C 1
ATOM 4827 O O . GLN B 1 245 ? -4.148 -5.816 -10.234 1 95.25 245 GLN B O 1
ATOM 4832 N N . ARG B 1 246 ? -2.615 -4.906 -11.492 1 97.38 246 ARG B N 1
ATOM 4833 C CA . ARG B 1 246 ? -1.513 -5.734 -11.016 1 97.38 246 ARG B CA 1
ATOM 4834 C C . ARG B 1 246 ? -0.178 -5.016 -11.188 1 97.38 246 ARG B C 1
ATOM 4836 O O . ARG B 1 246 ? 0.216 -4.684 -12.305 1 97.38 246 ARG B O 1
ATOM 4843 N N . ASN B 1 247 ? 0.487 -4.793 -10.07 1 97.75 247 ASN B N 1
ATOM 4844 C CA . ASN B 1 247 ? 1.736 -4.043 -10.141 1 97.75 247 ASN B CA 1
ATOM 4845 C C . ASN B 1 247 ? 2.676 -4.406 -8.992 1 97.75 247 ASN B C 1
ATOM 4847 O O . ASN B 1 247 ? 2.26 -5.043 -8.023 1 97.75 247 ASN B O 1
ATOM 4851 N N . CYS B 1 248 ? 3.883 -4.062 -9.164 1 98.19 248 CYS B N 1
ATOM 4852 C CA . CYS B 1 248 ? 4.938 -4.254 -8.18 1 98.19 248 CYS B CA 1
ATOM 4853 C C . CYS B 1 248 ? 5.867 -3.051 -8.133 1 98.19 248 CYS B C 1
ATOM 4855 O O . CYS B 1 248 ? 6.469 -2.684 -9.141 1 98.19 248 CYS B O 1
ATOM 4857 N N . LYS B 1 249 ? 5.973 -2.422 -7 1 97.81 249 LYS B N 1
ATOM 4858 C CA . LYS B 1 249 ? 6.836 -1.262 -6.793 1 97.81 249 LYS B CA 1
ATOM 4859 C C . LYS B 1 249 ? 7.949 -1.576 -5.801 1 97.81 249 LYS B C 1
ATOM 4861 O O . LYS B 1 249 ? 7.695 -2.143 -4.734 1 97.81 249 LYS B O 1
ATOM 4866 N N . ILE B 1 250 ? 9.125 -1.196 -6.145 1 98.38 250 ILE B N 1
ATOM 4867 C CA . ILE B 1 250 ? 10.297 -1.529 -5.34 1 98.38 250 ILE B CA 1
ATOM 4868 C C . ILE B 1 250 ? 11.078 -0.259 -5.016 1 98.38 250 ILE B C 1
ATOM 4870 O O . ILE B 1 250 ? 11.43 0.508 -5.914 1 98.38 250 ILE B O 1
ATOM 4874 N N . LEU B 1 251 ? 11.375 -0.107 -3.727 1 97.81 251 LEU B N 1
ATOM 4875 C CA . LEU B 1 251 ? 11.977 1.146 -3.283 1 97.81 251 LEU B CA 1
ATOM 4876 C C . LEU B 1 251 ? 13.344 0.903 -2.652 1 97.81 251 LEU B C 1
ATOM 4878 O O . LEU B 1 251 ? 13.469 0.103 -1.723 1 97.81 251 LEU B O 1
ATOM 4882 N N . PHE B 1 252 ? 14.359 1.493 -3.217 1 96 252 PHE B N 1
ATOM 4883 C CA . PHE B 1 252 ? 15.68 1.681 -2.627 1 96 252 PHE B CA 1
ATOM 4884 C C . PHE B 1 252 ? 15.875 3.121 -2.17 1 96 252 PHE B C 1
ATOM 4886 O O . PHE B 1 252 ? 14.914 3.902 -2.148 1 96 252 PHE B O 1
ATOM 4893 N N . GLU B 1 253 ? 17.016 3.455 -1.66 1 93.69 253 GLU B N 1
ATOM 4894 C CA . GLU B 1 253 ? 17.297 4.855 -1.362 1 93.69 253 GLU B CA 1
ATOM 4895 C C . GLU B 1 253 ? 17.469 5.672 -2.643 1 93.69 253 GLU B C 1
ATOM 4897 O O . GLU B 1 253 ? 18.359 5.391 -3.449 1 93.69 253 GLU B O 1
ATOM 4902 N N . ASP B 1 254 ? 16.594 6.57 -2.873 1 92.25 254 ASP B N 1
ATOM 4903 C CA . ASP B 1 254 ? 16.609 7.523 -3.979 1 92.25 254 ASP B CA 1
ATOM 4904 C C . ASP B 1 254 ? 16.5 6.805 -5.324 1 92.25 254 ASP B C 1
ATOM 4906 O O . ASP B 1 254 ? 17.094 7.234 -6.316 1 92.25 254 ASP B O 1
ATOM 4910 N N . LYS B 1 255 ? 15.891 5.688 -5.355 1 93.38 255 LYS B N 1
ATOM 4911 C CA . LYS B 1 255 ? 15.664 4.891 -6.559 1 93.38 255 LYS B CA 1
ATOM 4912 C C . LYS B 1 255 ? 14.438 3.998 -6.402 1 93.38 255 LYS B C 1
ATOM 4914 O O . LYS B 1 255 ? 14.258 3.357 -5.367 1 93.38 255 LYS B O 1
ATOM 4919 N N . GLU B 1 256 ? 13.602 4.008 -7.418 1 95.69 256 GLU B N 1
ATOM 4920 C CA . GLU B 1 256 ? 12.375 3.223 -7.387 1 95.69 256 GLU B CA 1
ATOM 4921 C C . GLU B 1 256 ? 12.141 2.502 -8.711 1 95.69 256 GLU B C 1
ATOM 4923 O O . GLU B 1 256 ? 12.406 3.061 -9.781 1 95.69 256 GLU B O 1
ATOM 4928 N N . PHE B 1 257 ? 11.773 1.264 -8.641 1 95.81 257 PHE B N 1
ATOM 4929 C CA . PHE B 1 257 ? 11.391 0.464 -9.797 1 95.81 257 PHE B CA 1
ATOM 4930 C C . PHE B 1 257 ? 9.906 0.12 -9.75 1 95.81 257 PHE B C 1
ATOM 4932 O O . PHE B 1 257 ? 9.391 -0.274 -8.703 1 95.81 257 PHE B O 1
ATOM 4939 N N . ASN B 1 258 ? 9.234 0.288 -10.867 1 95.88 258 ASN B N 1
ATOM 4940 C CA . ASN B 1 258 ? 7.812 -0.034 -10.945 1 95.88 258 ASN B CA 1
ATOM 4941 C C . ASN B 1 258 ? 7.516 -0.963 -12.117 1 95.88 258 ASN B C 1
ATOM 4943 O O . ASN B 1 258 ? 7.914 -0.689 -13.25 1 95.88 258 ASN B O 1
ATOM 4947 N N . TRP B 1 259 ? 6.918 -2.078 -11.836 1 96.94 259 TRP B N 1
ATOM 4948 C CA . TRP B 1 259 ? 6.367 -2.982 -12.844 1 96.94 259 TRP B CA 1
ATOM 4949 C C . TRP B 1 259 ? 4.844 -2.906 -12.859 1 96.94 259 TRP B C 1
ATOM 4951 O O . TRP B 1 259 ? 4.188 -3.193 -11.859 1 96.94 259 TRP B O 1
ATOM 4961 N N . ASP B 1 260 ? 4.266 -2.488 -13.977 1 96.12 260 ASP B N 1
ATOM 4962 C CA . ASP B 1 260 ? 2.824 -2.422 -14.18 1 96.12 260 ASP B CA 1
ATOM 4963 C C . ASP B 1 260 ? 2.377 -3.418 -15.25 1 96.12 260 ASP B C 1
ATOM 4965 O O . ASP B 1 260 ? 2.883 -3.398 -16.375 1 96.12 260 ASP B O 1
ATOM 4969 N N . PHE B 1 261 ? 1.428 -4.199 -14.859 1 96.44 261 PHE B N 1
ATOM 4970 C CA . PHE B 1 261 ? 0.987 -5.277 -15.734 1 96.44 261 PHE B CA 1
ATOM 4971 C C . PHE B 1 261 ? -0.468 -5.082 -16.141 1 96.44 261 PHE B C 1
ATOM 4973 O O . PHE B 1 261 ? -1.299 -4.676 -15.328 1 96.44 261 PHE B O 1
ATOM 4980 N N . ASN B 1 262 ? -0.745 -5.316 -17.422 1 92.94 262 ASN B N 1
ATOM 4981 C CA . ASN B 1 262 ? -2.105 -5.262 -17.938 1 92.94 262 ASN B CA 1
ATOM 4982 C C . ASN B 1 262 ? -2.316 -6.27 -19.062 1 92.94 262 ASN B C 1
ATOM 4984 O O . ASN B 1 262 ? -1.352 -6.82 -19.594 1 92.94 262 ASN B O 1
ATOM 4988 N N . ILE B 1 263 ? -3.551 -6.559 -19.312 1 90.81 263 ILE B N 1
ATOM 4989 C CA . ILE B 1 263 ? -3.955 -7.406 -20.438 1 90.81 263 ILE B CA 1
ATOM 4990 C C . ILE B 1 263 ? -4.816 -6.598 -21.406 1 90.81 263 ILE B C 1
ATOM 4992 O O . ILE B 1 263 ? -5.812 -5.992 -21 1 90.81 263 ILE B O 1
ATOM 4996 N N . LYS B 1 264 ? -4.371 -6.582 -22.641 1 88.06 264 LYS B N 1
ATOM 4997 C CA . LYS B 1 264 ? -5.102 -5.805 -23.641 1 88.06 264 LYS B CA 1
ATOM 4998 C C . LYS B 1 264 ? -5.457 -6.664 -24.859 1 88.06 264 LYS B C 1
ATOM 5000 O O . LYS B 1 264 ? -4.684 -7.539 -25.25 1 88.06 264 LYS B O 1
ATOM 5005 N N . LYS B 1 265 ? -6.582 -6.43 -25.281 1 84.44 265 LYS B N 1
ATOM 5006 C CA . LYS B 1 265 ? -6.969 -7.082 -26.531 1 84.44 265 LYS B CA 1
ATOM 5007 C C . LYS B 1 265 ? -6.324 -6.398 -27.734 1 84.44 265 LYS B C 1
ATOM 5009 O O . LYS B 1 265 ? -6.375 -5.172 -27.859 1 84.44 265 LYS B O 1
ATOM 5014 N N . LYS B 1 266 ? -5.562 -7.047 -28.469 1 75.44 266 LYS B N 1
ATOM 5015 C CA . LYS B 1 266 ? -5.012 -6.578 -29.734 1 75.44 266 LYS B CA 1
ATOM 5016 C C . LYS B 1 266 ? -5.496 -7.441 -30.906 1 75.44 266 LYS B C 1
ATOM 5018 O O . LYS B 1 266 ? -5.078 -8.594 -31.047 1 75.44 266 LYS B O 1
ATOM 5023 N N . ASN B 1 267 ? -6.348 -6.879 -31.672 1 71.75 267 ASN B N 1
ATOM 5024 C CA . ASN B 1 267 ? -6.984 -7.625 -32.75 1 71.75 267 ASN B CA 1
ATOM 5025 C C . ASN B 1 267 ? -7.723 -8.852 -32.219 1 71.75 267 ASN B C 1
ATOM 5027 O O . ASN B 1 267 ? -8.586 -8.742 -31.359 1 71.75 267 ASN B O 1
ATOM 5031 N N . LYS B 1 268 ? -7.406 -10 -32.438 1 74.38 268 LYS B N 1
ATOM 5032 C CA . LYS B 1 268 ? -8.141 -11.195 -32.031 1 74.38 268 LYS B CA 1
ATOM 5033 C C . LYS B 1 268 ? -7.402 -11.953 -30.953 1 74.38 268 LYS B C 1
ATOM 5035 O O . LYS B 1 268 ? -7.859 -13.008 -30.5 1 74.38 268 LYS B O 1
ATOM 5040 N N . ASN B 1 269 ? -6.434 -11.234 -30.516 1 84.56 269 ASN B N 1
ATOM 5041 C CA . ASN B 1 269 ? -5.672 -11.922 -29.469 1 84.56 269 ASN B CA 1
ATOM 5042 C C . ASN B 1 269 ? -5.434 -11.023 -28.266 1 84.56 269 ASN B C 1
ATOM 5044 O O . ASN B 1 269 ? -5.547 -9.797 -28.359 1 84.56 269 ASN B O 1
ATOM 5048 N N . TYR B 1 270 ? -5.273 -11.664 -27.172 1 87.81 270 TYR B N 1
ATOM 5049 C CA . TYR B 1 270 ? -4.938 -10.922 -25.953 1 87.81 270 TYR B CA 1
ATOM 5050 C C . TYR B 1 270 ? -3.434 -10.914 -25.719 1 87.81 270 TYR B C 1
ATOM 5052 O O . TYR B 1 270 ? -2.756 -11.914 -25.953 1 87.81 270 TYR B O 1
ATOM 5060 N N . GLN B 1 271 ? -2.994 -9.688 -25.297 1 92.62 271 GLN B N 1
ATOM 5061 C CA . GLN B 1 271 ? -1.573 -9.508 -25.016 1 92.62 271 GLN B CA 1
ATOM 5062 C C . GLN B 1 271 ? -1.35 -9.047 -23.578 1 92.62 271 GLN B C 1
ATOM 5064 O O . GLN B 1 271 ? -2.119 -8.234 -23.062 1 92.62 271 GLN B O 1
ATOM 5069 N N . ASN B 1 272 ? -0.351 -9.641 -23.047 1 92.19 272 ASN B N 1
ATOM 5070 C CA . ASN B 1 272 ? 0.187 -9.102 -21.797 1 92.19 272 ASN B CA 1
ATOM 5071 C C . ASN B 1 272 ? 1.082 -7.891 -22.047 1 92.19 272 ASN B C 1
ATOM 5073 O O . ASN B 1 272 ? 1.977 -7.941 -22.891 1 92.19 272 ASN B O 1
ATOM 5077 N N . ILE B 1 273 ? 0.79 -6.879 -21.344 1 93.25 273 ILE B N 1
ATOM 5078 C CA . ILE B 1 273 ? 1.608 -5.68 -21.453 1 93.25 273 ILE B CA 1
ATOM 5079 C C . ILE B 1 273 ? 2.217 -5.34 -20.094 1 93.25 273 ILE B C 1
ATOM 5081 O O . ILE B 1 273 ? 1.5 -5.223 -19.109 1 93.25 273 ILE B O 1
ATOM 5085 N N . ALA B 1 274 ? 3.516 -5.25 -20.094 1 93.62 274 ALA B N 1
ATOM 5086 C CA . ALA B 1 274 ? 4.242 -4.852 -18.891 1 93.62 274 ALA B CA 1
ATOM 5087 C C . ALA B 1 274 ? 5.027 -3.562 -19.125 1 93.62 274 ALA B C 1
ATOM 5089 O O . ALA B 1 274 ? 5.723 -3.43 -20.141 1 93.62 274 ALA B O 1
ATOM 5090 N N . ASN B 1 275 ? 4.875 -2.637 -18.266 1 94 275 ASN B N 1
ATOM 5091 C CA . ASN B 1 275 ? 5.676 -1.418 -18.266 1 94 275 ASN B CA 1
ATOM 5092 C C . ASN B 1 275 ? 6.609 -1.368 -17.062 1 94 275 ASN B C 1
ATOM 5094 O O . ASN B 1 275 ? 6.168 -1.52 -15.914 1 94 275 ASN B O 1
ATOM 5098 N N . ILE B 1 276 ? 7.836 -1.261 -17.328 1 94.19 276 ILE B N 1
ATOM 5099 C CA . ILE B 1 276 ? 8.812 -1.085 -16.266 1 94.19 276 ILE B CA 1
ATOM 5100 C C . ILE B 1 276 ? 9.312 0.358 -16.25 1 94.19 276 ILE B C 1
ATOM 5102 O O . ILE B 1 276 ? 9.82 0.855 -17.266 1 94.19 276 ILE B O 1
ATOM 5106 N N . THR B 1 277 ? 9.164 1.02 -15.164 1 93.5 277 THR B N 1
ATOM 5107 C CA . THR B 1 277 ? 9.625 2.391 -14.992 1 93.5 277 THR B CA 1
ATOM 5108 C C . THR B 1 277 ? 10.695 2.469 -13.906 1 93.5 277 THR B C 1
ATOM 5110 O O . THR B 1 277 ? 10.531 1.894 -12.828 1 93.5 277 THR B O 1
ATOM 5113 N N . ILE B 1 278 ? 11.742 3.076 -14.203 1 91.94 278 ILE B N 1
ATOM 5114 C CA . ILE B 1 278 ? 12.82 3.336 -13.25 1 91.94 278 ILE B CA 1
ATOM 5115 C C . ILE B 1 278 ? 12.891 4.832 -12.945 1 91.94 278 ILE B C 1
ATOM 5117 O O . ILE B 1 278 ? 13 5.652 -13.859 1 91.94 278 ILE B O 1
ATOM 5121 N N . THR B 1 279 ? 12.758 5.195 -11.656 1 91.31 279 THR B N 1
ATOM 5122 C CA . THR B 1 279 ? 12.844 6.59 -11.234 1 91.31 279 THR B CA 1
ATOM 5123 C C . THR B 1 279 ? 14.039 6.812 -10.32 1 91.31 279 THR B C 1
ATOM 5125 O O . THR B 1 279 ? 14.211 6.102 -9.328 1 91.31 279 THR B O 1
ATOM 5128 N N . SER B 1 280 ? 14.953 7.695 -10.797 1 86.69 280 SER B N 1
ATOM 5129 C CA . SER B 1 280 ? 16.109 8.07 -9.992 1 86.69 280 SER B CA 1
ATOM 5130 C C . SER B 1 280 ? 16.516 9.523 -10.242 1 86.69 280 SER B C 1
ATOM 5132 O O . SER B 1 280 ? 16.297 10.047 -11.336 1 86.69 280 SER B O 1
ATOM 5134 N N . GLN B 1 281 ? 16.906 10.297 -9.234 1 69.94 281 GLN B N 1
ATOM 5135 C CA . GLN B 1 281 ? 17.344 11.664 -9.492 1 69.94 281 GLN B CA 1
ATOM 5136 C C . GLN B 1 281 ? 18.719 11.672 -10.164 1 69.94 281 GLN B C 1
ATOM 5138 O O . GLN B 1 281 ? 19.016 12.562 -10.961 1 69.94 281 GLN B O 1
ATOM 5143 N N . LYS B 1 282 ? 19.75 10.781 -9.641 1 58.81 282 LYS B N 1
ATOM 5144 C CA . LYS B 1 282 ? 21.016 10.75 -10.359 1 58.81 282 LYS B CA 1
ATOM 5145 C C . LYS B 1 282 ? 20.797 10.609 -11.867 1 58.81 282 LYS B C 1
ATOM 5147 O O . LYS B 1 282 ? 21.625 11.055 -12.664 1 58.81 282 LYS B O 1
ATOM 5152 N N . LEU B 1 283 ? 19.875 10 -12.117 1 52.06 283 LEU B N 1
ATOM 5153 C CA . LEU B 1 283 ? 19.594 9.805 -13.531 1 52.06 283 LEU B CA 1
ATOM 5154 C C . LEU B 1 283 ? 18.641 10.883 -14.055 1 52.06 283 LEU B C 1
ATOM 5156 O O . LEU B 1 283 ? 18.156 10.789 -15.18 1 52.06 283 LEU B O 1
ATOM 5160 N N . ASP B 1 284 ? 18.578 12.18 -13.375 1 49.53 284 ASP B N 1
ATOM 5161 C CA . ASP B 1 284 ? 17.688 13.297 -13.672 1 49.53 284 ASP B CA 1
ATOM 5162 C C . ASP B 1 284 ? 16.234 12.828 -13.766 1 49.53 284 ASP B C 1
ATOM 5164 O O . ASP B 1 284 ? 15.352 13.594 -14.156 1 49.53 284 ASP B O 1
ATOM 5168 N N . THR B 1 285 ? 15.484 12.141 -13.281 1 52.47 285 THR B N 1
ATOM 5169 C CA . THR B 1 285 ? 14.258 11.375 -13.07 1 52.47 285 THR B CA 1
ATOM 5170 C C . THR B 1 285 ? 13.922 10.539 -14.297 1 52.47 285 THR B C 1
ATOM 5172 O O . THR B 1 285 ? 12.969 10.844 -15.016 1 52.47 285 THR B O 1
ATOM 5175 N N . GLN B 1 286 ? 14.797 10.188 -15.281 1 53.31 286 GLN B N 1
ATOM 5176 C CA . GLN B 1 286 ? 14.336 9.633 -16.547 1 53.31 286 GLN B CA 1
ATOM 5177 C C . GLN B 1 286 ? 13.578 8.328 -16.344 1 53.31 286 GLN B C 1
ATOM 5179 O O . GLN B 1 286 ? 14.141 7.359 -15.812 1 53.31 286 GLN B O 1
ATOM 5184 N N . ARG B 1 287 ? 12.305 8.367 -16.094 1 60.06 287 ARG B N 1
ATOM 5185 C CA . ARG B 1 287 ? 11.32 7.297 -16.203 1 60.06 287 ARG B CA 1
ATOM 5186 C C . ARG B 1 287 ? 11.57 6.441 -17.438 1 60.06 287 ARG B C 1
ATOM 5188 O O . ARG B 1 287 ? 11.203 6.828 -18.547 1 60.06 287 ARG B O 1
ATOM 5195 N N . LYS B 1 288 ? 12.695 5.723 -17.438 1 66.44 288 LYS B N 1
ATOM 5196 C CA . LYS B 1 288 ? 12.805 4.711 -18.484 1 66.44 288 LYS B CA 1
ATOM 5197 C C . LYS B 1 288 ? 11.641 3.729 -18.422 1 66.44 288 LYS B C 1
ATOM 5199 O O . LYS B 1 288 ? 11.461 3.027 -17.422 1 66.44 288 LYS B O 1
ATOM 5204 N N . ILE B 1 289 ? 10.805 3.996 -19.422 1 72.56 289 ILE B N 1
ATOM 5205 C CA . ILE B 1 289 ? 9.703 3.057 -19.562 1 72.56 289 ILE B CA 1
ATOM 5206 C C . ILE B 1 289 ? 10.047 2.016 -20.625 1 72.56 289 ILE B C 1
ATOM 5208 O O . ILE B 1 289 ? 10.32 2.363 -21.781 1 72.56 289 ILE B O 1
ATOM 5212 N N . GLN B 1 290 ? 10.289 0.851 -20.141 1 84.5 290 GLN B N 1
ATOM 5213 C CA . GLN B 1 290 ? 10.375 -0.288 -21.047 1 84.5 290 GLN B CA 1
ATOM 5214 C C . GLN B 1 290 ? 9.031 -1.008 -21.172 1 84.5 290 GLN B C 1
ATOM 5216 O O . GLN B 1 290 ? 8.508 -1.505 -20.172 1 84.5 290 GLN B O 1
ATOM 5221 N N . LYS B 1 291 ? 8.594 -1.016 -22.375 1 89.56 291 LYS B N 1
ATOM 5222 C CA . LYS B 1 291 ? 7.344 -1.722 -22.641 1 89.56 291 LYS B CA 1
ATOM 5223 C C . LYS B 1 291 ? 7.609 -3.098 -23.25 1 89.56 291 LYS B C 1
ATOM 5225 O O . LYS B 1 291 ? 8.336 -3.219 -24.234 1 89.56 291 LYS B O 1
ATOM 5230 N N . ILE B 1 292 ? 7.125 -4.047 -22.578 1 93.75 292 ILE B N 1
ATOM 5231 C CA . ILE B 1 292 ? 7.285 -5.426 -23.031 1 93.75 292 ILE B CA 1
ATOM 5232 C C . ILE B 1 292 ? 5.914 -6.043 -23.281 1 93.75 292 ILE B C 1
ATOM 5234 O O . ILE B 1 292 ? 5.02 -5.969 -22.438 1 93.75 292 ILE B O 1
ATOM 5238 N N . SER B 1 293 ? 5.762 -6.59 -24.406 1 93.25 293 SER B N 1
ATOM 5239 C CA . SER B 1 293 ? 4.516 -7.242 -24.781 1 93.25 293 SER B CA 1
ATOM 5240 C C . SER B 1 293 ? 4.746 -8.695 -25.188 1 93.25 293 SER B C 1
ATOM 5242 O O . SER B 1 293 ? 5.758 -9.016 -25.812 1 93.25 293 SER B O 1
ATOM 5244 N N . GLU B 1 294 ? 3.871 -9.547 -24.75 1 94.5 294 GLU B N 1
ATOM 5245 C CA . GLU B 1 294 ? 3.893 -10.953 -25.125 1 94.5 294 GLU B CA 1
ATOM 5246 C C . GLU B 1 294 ? 2.484 -11.539 -25.156 1 94.5 294 GLU B C 1
ATOM 5248 O O . GLU B 1 294 ? 1.57 -11.008 -24.531 1 94.5 294 GLU B O 1
ATOM 5253 N N . LYS B 1 295 ? 2.336 -12.578 -25.938 1 94 295 LYS B N 1
ATOM 5254 C CA . LYS B 1 295 ? 1.041 -13.25 -25.938 1 94 295 LYS B CA 1
ATOM 5255 C C . LYS B 1 295 ? 0.731 -13.828 -24.547 1 94 295 LYS B C 1
ATOM 5257 O O . LYS B 1 295 ? 1.623 -14.344 -23.875 1 94 295 LYS B O 1
ATOM 5262 N N . VAL B 1 296 ? -0.482 -13.82 -24.188 1 94.38 296 VAL B N 1
ATOM 5263 C CA . VAL B 1 296 ? -0.919 -14.273 -22.875 1 94.38 296 VAL B CA 1
ATOM 5264 C C . VAL B 1 296 ? -0.466 -15.711 -22.641 1 94.38 296 VAL B C 1
ATOM 5266 O O . VAL B 1 296 ? -0.005 -16.062 -21.547 1 94.38 296 VAL B O 1
ATOM 5269 N N . ASN B 1 297 ? -0.5 -16.469 -23.672 1 95.94 297 ASN B N 1
ATOM 5270 C CA . ASN B 1 297 ? -0.252 -17.906 -23.531 1 95.94 297 ASN B CA 1
ATOM 5271 C C . ASN B 1 297 ? 1.24 -18.203 -23.438 1 95.94 297 ASN B C 1
ATOM 5273 O O . ASN B 1 297 ? 1.628 -19.328 -23.094 1 95.94 297 ASN B O 1
ATOM 5277 N N . GLU B 1 298 ? 2.102 -17.25 -23.656 1 96.62 298 GLU B N 1
ATOM 5278 C CA . GLU B 1 298 ? 3.539 -17.5 -23.719 1 96.62 298 GLU B CA 1
ATOM 5279 C C . GLU B 1 298 ? 4.074 -17.906 -22.344 1 96.62 298 GLU B C 1
ATOM 5281 O O . GLU B 1 298 ? 4.914 -18.812 -22.25 1 96.62 298 GLU B O 1
ATOM 5286 N N . MET B 1 299 ? 3.625 -17.297 -21.328 1 96.88 299 MET B N 1
ATOM 5287 C CA . MET B 1 299 ? 4.121 -17.641 -20 1 96.88 299 MET B CA 1
ATOM 5288 C C . MET B 1 299 ? 3.717 -19.062 -19.609 1 96.88 299 MET B C 1
ATOM 5290 O O . MET B 1 299 ? 4.473 -19.766 -18.953 1 96.88 299 MET B O 1
ATOM 5294 N N . TYR B 1 300 ? 2.607 -19.516 -20.125 1 97.88 300 TYR B N 1
ATOM 5295 C CA . TYR B 1 300 ? 2.143 -20.875 -19.859 1 97.88 300 TYR B CA 1
ATOM 5296 C C . TYR B 1 300 ? 2.922 -21.891 -20.688 1 97.88 300 TYR B C 1
ATOM 5298 O O . TYR B 1 300 ? 3.225 -22.984 -20.203 1 97.88 300 TYR B O 1
ATOM 5306 N N . GLN B 1 301 ? 3.236 -21.516 -21.891 1 98.12 301 GLN B N 1
ATOM 5307 C CA . GLN B 1 301 ? 4.051 -22.375 -22.734 1 98.12 301 GLN B CA 1
ATOM 5308 C C . GLN B 1 301 ? 5.449 -22.547 -22.156 1 98.12 301 GLN B C 1
ATOM 5310 O O . GLN B 1 301 ? 5.953 -23.672 -22.062 1 98.12 301 GLN B O 1
ATOM 5315 N N . LYS B 1 302 ? 5.98 -21.438 -21.734 1 98.06 302 LYS B N 1
ATOM 5316 C CA . LYS B 1 302 ? 7.332 -21.469 -21.188 1 98.06 302 LYS B CA 1
ATOM 5317 C C . LYS B 1 302 ? 7.379 -22.312 -19.906 1 98.06 302 LYS B C 1
ATOM 5319 O O . LYS B 1 302 ? 8.312 -23.078 -19.703 1 98.06 302 LYS B O 1
ATOM 5324 N N . GLU B 1 303 ? 6.406 -22.172 -19.094 1 98.06 303 GLU B N 1
ATOM 5325 C CA . GLU B 1 303 ? 6.359 -22.906 -17.844 1 98.06 303 GLU B CA 1
ATOM 5326 C C . GLU B 1 303 ? 6.254 -24.406 -18.078 1 98.06 303 GLU B C 1
ATOM 5328 O O . GLU B 1 303 ? 6.992 -25.188 -17.469 1 98.06 303 GLU B O 1
ATOM 5333 N N . MET B 1 304 ? 5.395 -24.797 -18.969 1 98.19 304 MET B N 1
ATOM 5334 C CA . MET B 1 304 ? 5.207 -26.203 -19.297 1 98.19 304 MET B CA 1
ATOM 5335 C C . MET B 1 304 ? 6.453 -26.781 -19.953 1 98.19 304 MET B C 1
ATOM 5337 O O . MET B 1 304 ? 6.891 -27.891 -19.609 1 98.19 304 MET B O 1
ATOM 5341 N N . TYR B 1 305 ? 6.98 -26.031 -20.812 1 97.81 305 TYR B N 1
ATOM 5342 C CA . TYR B 1 305 ? 8.195 -26.453 -21.5 1 97.81 305 TYR B CA 1
ATOM 5343 C C . TYR B 1 305 ? 9.336 -26.641 -20.5 1 97.81 305 TYR B C 1
ATOM 5345 O O . TYR B 1 305 ? 10.117 -27.594 -20.609 1 97.81 305 TYR B O 1
ATOM 5353 N N . ASP B 1 306 ? 9.445 -25.766 -19.625 1 98.06 306 ASP B N 1
ATOM 5354 C CA . ASP B 1 306 ? 10.469 -25.844 -18.594 1 98.06 306 ASP B CA 1
ATOM 5355 C C . ASP B 1 306 ? 10.32 -27.125 -17.766 1 98.06 306 ASP B C 1
ATOM 5357 O O . ASP B 1 306 ? 11.312 -27.812 -17.516 1 98.06 306 ASP B O 1
ATOM 5361 N N . PHE B 1 307 ? 9.141 -27.422 -17.375 1 98.44 307 PHE B N 1
ATOM 5362 C CA . PHE B 1 307 ? 8.922 -28.625 -16.578 1 98.44 307 PHE B CA 1
ATOM 5363 C C . PHE B 1 307 ? 9.234 -29.875 -17.391 1 98.44 307 PHE B C 1
ATOM 5365 O O . PHE B 1 307 ? 9.945 -30.766 -16.922 1 98.44 307 PHE B O 1
ATOM 5372 N N . ILE B 1 308 ? 8.75 -29.938 -18.625 1 98.31 308 ILE B N 1
ATOM 5373 C CA . ILE B 1 308 ? 9.016 -31.078 -19.5 1 98.31 308 ILE B CA 1
ATOM 5374 C C . ILE B 1 308 ? 10.516 -31.25 -19.672 1 98.31 308 ILE B C 1
ATOM 5376 O O . ILE B 1 308 ? 11.031 -32.375 -19.609 1 98.31 308 ILE B O 1
ATOM 5380 N N . SER B 1 309 ? 11.156 -30.141 -19.812 1 97.81 309 SER B N 1
ATOM 5381 C CA . SER B 1 309 ? 12.609 -30.188 -19.953 1 97.81 309 SER B CA 1
ATOM 5382 C C . SER B 1 309 ? 13.258 -30.797 -18.719 1 97.81 309 SER B C 1
ATOM 5384 O O . SER B 1 309 ? 14.211 -31.578 -18.828 1 97.81 309 SER B O 1
ATOM 5386 N N . SER B 1 310 ? 12.789 -30.438 -17.562 1 98 310 SER B N 1
ATOM 5387 C CA . SER B 1 310 ? 13.359 -30.953 -16.328 1 98 310 SER B CA 1
ATOM 5388 C C . SER B 1 310 ? 13.148 -32.469 -16.219 1 98 310 SER B C 1
ATOM 5390 O O . SER B 1 310 ? 13.992 -33.188 -15.672 1 98 310 SER B O 1
ATOM 5392 N N . ILE B 1 311 ? 12.039 -32.969 -16.734 1 97.56 311 ILE B N 1
ATOM 5393 C CA . ILE B 1 311 ? 11.75 -34.406 -16.719 1 97.56 311 ILE B CA 1
ATOM 5394 C C . ILE B 1 311 ? 12.695 -35.125 -17.672 1 97.56 311 ILE B C 1
ATOM 5396 O O . ILE B 1 311 ? 13.336 -36.094 -17.297 1 97.56 311 ILE B O 1
ATOM 5400 N N . ILE B 1 312 ? 12.836 -34.594 -18.875 1 96.94 312 ILE B N 1
ATOM 5401 C CA . ILE B 1 312 ? 13.609 -35.25 -19.922 1 96.94 312 ILE B CA 1
ATOM 5402 C C . ILE B 1 312 ? 15.094 -35.219 -19.562 1 96.94 312 ILE B C 1
ATOM 5404 O O . ILE B 1 312 ? 15.805 -36.188 -19.75 1 96.94 312 ILE B O 1
ATOM 5408 N N . LYS B 1 313 ? 15.516 -34.125 -18.969 1 96.94 313 LYS B N 1
ATOM 5409 C CA . LYS B 1 313 ? 16.938 -33.938 -18.656 1 96.94 313 LYS B CA 1
ATOM 5410 C C . LYS B 1 313 ? 17.234 -34.406 -17.234 1 96.94 313 LYS B C 1
ATOM 5412 O O . LYS B 1 313 ? 18.375 -34.406 -16.797 1 96.94 313 LYS B O 1
ATOM 5417 N N . ASP B 1 314 ? 16.281 -34.75 -16.578 1 97 314 ASP B N 1
ATOM 5418 C CA . ASP B 1 314 ? 16.375 -35.219 -15.195 1 97 314 ASP B CA 1
ATOM 5419 C C . ASP B 1 314 ? 17.078 -34.188 -14.312 1 97 314 ASP B C 1
ATOM 5421 O O . ASP B 1 314 ? 18.062 -34.531 -13.648 1 97 314 ASP B O 1
ATOM 5425 N N . THR B 1 315 ? 16.531 -32.938 -14.336 1 97.44 315 THR B N 1
ATOM 5426 C CA . THR B 1 315 ? 17 -31.859 -13.484 1 97.44 315 THR B CA 1
ATOM 5427 C C . THR B 1 315 ? 15.883 -31.391 -12.539 1 97.44 315 THR B C 1
ATOM 5429 O O . THR B 1 315 ? 14.719 -31.766 -12.711 1 97.44 315 THR B O 1
ATOM 5432 N N . LYS B 1 316 ? 16.25 -30.734 -11.539 1 97 316 LYS B N 1
ATOM 5433 C CA . LYS B 1 316 ? 15.281 -30.188 -10.586 1 97 316 LYS B CA 1
ATOM 5434 C C . LYS B 1 316 ? 14.367 -29.172 -11.258 1 97 316 LYS B C 1
ATOM 5436 O O . LYS B 1 316 ? 14.836 -28.297 -11.992 1 97 316 LYS B O 1
ATOM 5441 N N . PRO B 1 317 ? 13.102 -29.297 -11.008 1 97.56 317 PRO B N 1
ATOM 5442 C CA . PRO B 1 317 ? 12.203 -28.281 -11.562 1 97.56 317 PRO B CA 1
ATOM 5443 C C . PRO B 1 317 ? 12.5 -26.891 -11.031 1 97.56 317 PRO B C 1
ATOM 5445 O O . PRO B 1 317 ? 12.867 -26.734 -9.859 1 97.56 317 PRO B O 1
ATOM 5448 N N . THR B 1 318 ? 12.273 -25.891 -11.859 1 96.25 318 THR B N 1
ATOM 5449 C CA . THR B 1 318 ? 12.5 -24.5 -11.484 1 96.25 318 THR B CA 1
ATOM 5450 C C . THR B 1 318 ? 11.57 -24.078 -10.352 1 96.25 318 THR B C 1
ATOM 5452 O O . THR B 1 318 ? 11.977 -23.344 -9.445 1 96.25 318 THR B O 1
ATOM 5455 N N . ILE B 1 319 ? 10.312 -24.578 -10.469 1 97.75 319 ILE B N 1
ATOM 5456 C CA . ILE B 1 319 ? 9.328 -24.344 -9.414 1 97.75 319 ILE B CA 1
ATOM 5457 C C . ILE B 1 319 ? 8.867 -25.688 -8.852 1 97.75 319 ILE B C 1
ATOM 5459 O O . ILE B 1 319 ? 7.809 -26.188 -9.234 1 97.75 319 ILE B O 1
ATOM 5463 N N . ASP B 1 320 ? 9.562 -26.156 -7.914 1 97.75 320 ASP B N 1
ATOM 5464 C CA . ASP B 1 320 ? 9.211 -27.469 -7.391 1 97.75 320 ASP B CA 1
ATOM 5465 C C . ASP B 1 320 ? 8.203 -27.359 -6.246 1 97.75 320 ASP B C 1
ATOM 5467 O O . ASP B 1 320 ? 7.879 -26.25 -5.812 1 97.75 320 ASP B O 1
ATOM 5471 N N . GLY B 1 321 ? 7.742 -28.453 -5.832 1 98.12 321 GLY B N 1
ATOM 5472 C CA . GLY B 1 321 ? 6.723 -28.5 -4.797 1 98.12 321 GLY B CA 1
ATOM 5473 C C . GLY B 1 321 ? 7.176 -27.891 -3.488 1 98.12 321 GLY B C 1
ATOM 5474 O O . GLY B 1 321 ? 6.371 -27.297 -2.762 1 98.12 321 GLY B O 1
ATOM 5475 N N . TRP B 1 322 ? 8.43 -27.984 -3.178 1 97.69 322 TRP B N 1
ATOM 5476 C CA . TRP B 1 322 ? 8.938 -27.453 -1.918 1 97.69 322 TRP B CA 1
ATOM 5477 C C . TRP B 1 322 ? 8.938 -25.938 -1.929 1 97.69 322 TRP B C 1
ATOM 5479 O O . TRP B 1 322 ? 8.617 -25.297 -0.921 1 97.69 322 TRP B O 1
ATOM 5489 N N . ASP B 1 323 ? 9.305 -25.406 -3.057 1 97.06 323 ASP B N 1
ATOM 5490 C CA . ASP B 1 323 ? 9.219 -23.969 -3.232 1 97.06 323 ASP B CA 1
ATOM 5491 C C . ASP B 1 323 ? 7.777 -23.484 -3.084 1 97.06 323 ASP B C 1
ATOM 5493 O O . ASP B 1 323 ? 7.523 -22.469 -2.426 1 97.06 323 ASP B O 1
ATOM 5497 N N . ALA B 1 324 ? 6.863 -24.203 -3.664 1 97.75 324 ALA B N 1
ATOM 5498 C CA . ALA B 1 324 ? 5.445 -23.859 -3.607 1 97.75 324 ALA B CA 1
ATOM 5499 C C . ALA B 1 324 ? 4.898 -24 -2.189 1 97.75 324 ALA B C 1
ATOM 5501 O O . ALA B 1 324 ? 3.998 -23.266 -1.781 1 97.75 324 ALA B O 1
ATOM 5502 N N . LEU B 1 325 ? 5.406 -24.953 -1.467 1 97.5 325 LEU B N 1
ATOM 5503 C CA . LEU B 1 325 ? 5.016 -25.141 -0.073 1 97.5 325 LEU B CA 1
ATOM 5504 C C . LEU B 1 325 ? 5.355 -23.891 0.747 1 97.5 325 LEU B C 1
ATOM 5506 O O . LEU B 1 325 ? 4.574 -23.469 1.604 1 97.5 325 LEU B O 1
ATOM 5510 N N . GLU B 1 326 ? 6.516 -23.328 0.479 1 97.19 326 GLU B N 1
ATOM 5511 C CA . GLU B 1 326 ? 6.898 -22.109 1.169 1 97.19 326 GLU B CA 1
ATOM 5512 C C . GLU B 1 326 ? 5.91 -20.969 0.876 1 97.19 326 GLU B C 1
ATOM 5514 O O . GLU B 1 326 ? 5.543 -20.219 1.774 1 97.19 326 GLU B O 1
ATOM 5519 N N . THR B 1 327 ? 5.508 -20.906 -0.346 1 97.56 327 THR B N 1
ATOM 5520 C CA . THR B 1 327 ? 4.512 -19.906 -0.735 1 97.56 327 THR B CA 1
ATOM 5521 C C . THR B 1 327 ? 3.193 -20.141 -0.003 1 97.56 327 THR B C 1
ATOM 5523 O O . THR B 1 327 ? 2.584 -19.203 0.512 1 97.56 327 THR B O 1
ATOM 5526 N N . LEU B 1 328 ? 2.77 -21.375 0.055 1 97 328 LEU B N 1
ATOM 5527 C CA . LEU B 1 328 ? 1.531 -21.75 0.732 1 97 328 LEU B CA 1
ATOM 5528 C C . LEU B 1 328 ? 1.589 -21.375 2.211 1 97 328 LEU B C 1
ATOM 5530 O O . LEU B 1 328 ? 0.599 -20.906 2.775 1 97 328 LEU B O 1
ATOM 5534 N N . LYS B 1 329 ? 2.748 -21.562 2.807 1 97.62 329 LYS B N 1
ATOM 5535 C CA . LYS B 1 329 ? 2.918 -21.234 4.223 1 97.62 329 LYS B CA 1
ATOM 5536 C C . LYS B 1 329 ? 2.701 -19.75 4.477 1 97.62 329 LYS B C 1
ATOM 5538 O O . LYS B 1 329 ? 2.148 -19.375 5.512 1 97.62 329 LYS B O 1
ATOM 5543 N N . ILE B 1 330 ? 3.141 -18.938 3.584 1 98.12 330 ILE B N 1
ATOM 5544 C CA . ILE B 1 330 ? 2.924 -17.5 3.711 1 98.12 330 ILE B CA 1
ATOM 5545 C C . ILE B 1 330 ? 1.426 -17.203 3.695 1 98.12 330 ILE B C 1
ATOM 5547 O O . ILE B 1 330 ? 0.923 -16.484 4.555 1 98.12 330 ILE B O 1
ATOM 5551 N N . GLY B 1 331 ? 0.74 -17.797 2.719 1 97.38 331 GLY B N 1
ATOM 5552 C CA . GLY B 1 331 ? -0.7 -17.609 2.646 1 97.38 331 GLY B CA 1
ATOM 5553 C C . GLY B 1 331 ? -1.426 -18.078 3.891 1 97.38 331 GLY B C 1
ATOM 5554 O O . GLY B 1 331 ? -2.324 -17.406 4.391 1 97.38 331 GLY B O 1
ATOM 5555 N N . ASN B 1 332 ? -1.049 -19.219 4.367 1 97 332 ASN B N 1
ATOM 5556 C CA . ASN B 1 332 ? -1.681 -19.75 5.57 1 97 332 ASN B CA 1
ATOM 5557 C C . ASN B 1 332 ? -1.403 -18.875 6.789 1 97 332 ASN B C 1
ATOM 5559 O O . ASN B 1 332 ? -2.281 -18.688 7.629 1 97 332 ASN B O 1
ATOM 5563 N N . ALA B 1 333 ? -0.208 -18.422 6.875 1 98.19 333 ALA B N 1
ATOM 5564 C CA . ALA B 1 333 ? 0.12 -17.5 7.957 1 98.19 333 ALA B CA 1
ATOM 5565 C C . ALA B 1 333 ? -0.72 -16.234 7.871 1 98.19 333 ALA B C 1
ATOM 5567 O O . ALA B 1 333 ? -1.156 -15.695 8.891 1 98.19 333 ALA B O 1
ATOM 5568 N N . ALA B 1 334 ? -0.928 -15.734 6.699 1 98.5 334 ALA B N 1
ATOM 5569 C CA . ALA B 1 334 ? -1.771 -14.555 6.5 1 98.5 334 ALA B CA 1
ATOM 5570 C C . ALA B 1 334 ? -3.201 -14.82 6.961 1 98.5 334 ALA B C 1
ATOM 5572 O O . ALA B 1 334 ? -3.807 -13.992 7.641 1 98.5 334 ALA B O 1
ATOM 5573 N N . LEU B 1 335 ? -3.727 -16.016 6.586 1 97.31 335 LEU B N 1
ATOM 5574 C CA . LEU B 1 335 ? -5.07 -16.391 7.02 1 97.31 335 LEU B CA 1
ATOM 5575 C C . LEU B 1 335 ? -5.16 -16.422 8.539 1 97.31 335 LEU B C 1
ATOM 5577 O O . LEU B 1 335 ? -6.105 -15.875 9.125 1 97.31 335 LEU B O 1
ATOM 5581 N N . GLU B 1 336 ? -4.188 -17.031 9.117 1 97.75 336 GLU B N 1
ATOM 5582 C CA . GLU B 1 336 ? -4.168 -17.125 10.57 1 97.75 336 GLU B CA 1
ATOM 5583 C C . GLU B 1 336 ? -4.051 -15.742 11.219 1 97.75 336 GLU B C 1
ATOM 5585 O O . GLU B 1 336 ? -4.715 -15.461 12.211 1 97.75 336 GLU B O 1
ATOM 5590 N N . SER B 1 337 ? -3.186 -14.961 10.672 1 98.62 337 SER B N 1
ATOM 5591 C CA . SER B 1 337 ? -3.02 -13.602 11.172 1 98.62 337 SER B CA 1
ATOM 5592 C C . SER B 1 337 ? -4.328 -12.82 11.102 1 98.62 337 SER B C 1
ATOM 5594 O O . SER B 1 337 ? -4.707 -12.141 12.055 1 98.62 337 SER B O 1
ATOM 5596 N N . ALA B 1 338 ? -5.004 -12.883 10 1 98.06 338 ALA B N 1
ATOM 5597 C CA . ALA B 1 338 ? -6.277 -12.195 9.82 1 98.06 338 ALA B CA 1
ATOM 5598 C C . ALA B 1 338 ? -7.309 -12.664 10.836 1 98.06 338 ALA B C 1
ATOM 5600 O O . ALA B 1 338 ? -8.086 -11.867 11.359 1 98.06 338 ALA B O 1
ATOM 5601 N N . LYS B 1 339 ? -7.328 -13.898 11.102 1 96.69 339 LYS B N 1
ATOM 5602 C CA . LYS B 1 339 ? -8.281 -14.484 12.031 1 96.69 339 LYS B CA 1
ATOM 5603 C C . LYS B 1 339 ? -7.984 -14.062 13.469 1 96.69 339 LYS B C 1
ATOM 5605 O O . LYS B 1 339 ? -8.891 -13.688 14.211 1 96.69 339 LYS B O 1
ATOM 5610 N N . LYS B 1 340 ? -6.68 -14.039 13.82 1 97.44 340 LYS B N 1
ATOM 5611 C CA . LYS B 1 340 ? -6.293 -13.844 15.219 1 97.44 340 LYS B CA 1
ATOM 5612 C C . LYS B 1 340 ? -6.016 -12.375 15.508 1 97.44 340 LYS B C 1
ATOM 5614 O O . LYS B 1 340 ? -5.988 -11.961 16.672 1 97.44 340 LYS B O 1
ATOM 5619 N N . GLY B 1 341 ? -5.734 -11.648 14.5 1 97.06 341 GLY B N 1
ATOM 5620 C CA . GLY B 1 341 ? -5.363 -10.25 14.688 1 97.06 341 GLY B CA 1
ATOM 5621 C C . GLY B 1 341 ? -3.965 -10.078 15.25 1 97.06 341 GLY B C 1
ATOM 5622 O O . GLY B 1 341 ? -3.713 -9.148 16.016 1 97.06 341 GLY B O 1
ATOM 5623 N N . LYS B 1 342 ? -3.115 -11.031 14.922 1 98 342 LYS B N 1
ATOM 5624 C CA . LYS B 1 342 ? -1.754 -11.031 15.453 1 98 342 LYS B CA 1
ATOM 5625 C C . LYS B 1 342 ? -0.738 -11.359 14.359 1 98 342 LYS B C 1
ATOM 5627 O O . LYS B 1 342 ? -1.075 -12 13.367 1 98 342 LYS B O 1
ATOM 5632 N N . VAL B 1 343 ? 0.42 -10.906 14.641 1 98.56 343 VAL B N 1
ATOM 5633 C CA . VAL B 1 343 ? 1.528 -11.258 13.758 1 98.56 343 VAL B CA 1
ATOM 5634 C C . VAL B 1 343 ? 1.799 -12.758 13.852 1 98.56 343 VAL B C 1
ATOM 5636 O O . VAL B 1 343 ? 1.77 -13.336 14.938 1 98.56 343 VAL B O 1
ATOM 5639 N N . GLN B 1 344 ? 1.978 -13.375 12.68 1 98.56 344 GLN B N 1
ATOM 5640 C CA . GLN B 1 344 ? 2.355 -14.781 12.617 1 98.56 344 GLN B CA 1
ATOM 5641 C C . GLN B 1 344 ? 3.781 -14.945 12.094 1 98.56 344 GLN B C 1
ATOM 5643 O O . GLN B 1 344 ? 4.176 -14.281 11.141 1 98.56 344 GLN B O 1
ATOM 5648 N N . TYR B 1 345 ? 4.531 -15.836 12.688 1 97.94 345 TYR B N 1
ATOM 5649 C CA . TYR B 1 345 ? 5.891 -16.125 12.242 1 97.94 345 TYR B CA 1
ATOM 5650 C C . TYR B 1 345 ? 5.93 -17.422 11.438 1 97.94 345 TYR B C 1
ATOM 5652 O O . TYR B 1 345 ? 5.242 -18.391 11.766 1 97.94 345 TYR B O 1
ATOM 5660 N N . ILE B 1 346 ? 6.711 -17.391 10.391 1 96.5 346 ILE B N 1
ATOM 5661 C CA . ILE B 1 346 ? 6.809 -18.562 9.523 1 96.5 346 ILE B CA 1
ATOM 5662 C C . ILE B 1 346 ? 7.922 -19.484 10.031 1 96.5 346 ILE B C 1
ATOM 5664 O O . ILE B 1 346 ? 9.055 -19.047 10.25 1 96.5 346 ILE B O 1
ATOM 5668 N N . ARG B 1 347 ? 7.594 -20.797 10.172 1 88.5 347 ARG B N 1
ATOM 5669 C CA . ARG B 1 347 ? 8.57 -21.797 10.562 1 88.5 347 ARG B CA 1
ATOM 5670 C C . ARG B 1 347 ? 9 -22.641 9.359 1 88.5 347 ARG B C 1
ATOM 5672 O O . ARG B 1 347 ? 8.164 -23.281 8.719 1 88.5 347 ARG B O 1
ATOM 5679 N N . TYR B 1 348 ? 10.242 -22.516 8.992 1 84.44 348 TYR B N 1
ATOM 5680 C CA . TYR B 1 348 ? 10.75 -23.25 7.836 1 84.44 348 TYR B CA 1
ATOM 5681 C C . TYR B 1 348 ? 11.352 -24.578 8.266 1 84.44 348 TYR B C 1
ATOM 5683 O O . TYR B 1 348 ? 11.898 -24.703 9.367 1 84.44 348 TYR B O 1
#

Radius of gyration: 29.97 Å; Cα contacts (8 Å, |Δi|>4): 1549; chains: 2; bounding box: 47×94×68 Å

pLDDT: mean 94.32, std 7.68, range [49.25, 98.94]

Organism: Nitrosopumilus maritimus (strain SCM1) (NCBI:txid436308)